Protein AF-0000000068092780 (afdb_homodimer)

Radius of gyration: 22.12 Å; Cα contacts (8 Å, |Δi|>4): 1063; chains: 2; bounding box: 65×63×46 Å

Secondary structure (DSSP, 8-state):
-------PPP--TTS-EEEEEEEEE-GGGHHHHHHHIIIIIHHHHHTSTTEEEEEEEE-SSSS--EEEEEEESSGGGGGSHHHHHHHHS--HHHHHHHHHEEEEEEEEEEEEEEEE--EESEEEEEE--SHHHHHHHHHHHHHHHTSTTEEEEEEEEE-TTT-PPPTTS-GGG-----EEEEEESSHHHHTHHHHHHHHTT--GGGEEEEEEEEEEEHHHHHH--/-------PPP--TTS-EEEEEEEEE-GGGHHHHHHHIIIIIHHHHHTSTTEEEEEEEE-SSSS--EEEEEEESSGGGGGSHHHHHHHHS--HHHHHHHHHEEEEEEEEEEEEEEEE--EESEEEEEE--SHHHHHHHHHHHHHHHTSTTEEEEEEEEE-TTT-PPPTTS-GGG-----EEEEEESSHHHHTHHHHHHHHTT--GGGEEEEEEEEEEEHHHHHH--

Sequence (450 aa):
MEKHVAAPIRHDRDAMGELFIWTDIDPAHEEDFNQWYDREHMAERAGIAGFRWARRYRSQHGRRRYLALYRTEDLHVFGSAAYRQAFERQTPWSLANFARMRDTHRRVMVVSPLAGAGTGAALGLLRLGSVELAARAAALAASAQEIEGVLALRVLTPDPQLSTPLPSEDPAARVLDPVLIIDATTEPAAAAARSLAEQLELPTDGIQTFHLLWDLRADDLRAAPMEKHVAAPIRHDRDAMGELFIWTDIDPAHEEDFNQWYDREHMAERAGIAGFRWARRYRSQHGRRRYLALYRTEDLHVFGSAAYRQAFERQTPWSLANFARMRDTHRRVMVVSPLAGAGTGAALGLLRLGSVELAARAAALAASAQEIEGVLALRVLTPDPQLSTPLPSEDPAARVLDPVLIIDATTEPAAAAARSLAEQLELPTDGIQTFHLLWDLRADDLRAAP

pLDDT: mean 94.18, std 9.08, range [29.66, 98.88]

Nearest PDB structures (foldseek):
  2pgc-assembly1_C  TM=6.065E-01  e=1.286E-07  uncultured marine organism
  3mcs-assembly1_A  TM=5.457E-01  e=3.193E-07  Fusobacterium nucleatum subsp. nucleatum ATCC 25586
  3f44-assembly1_A  TM=5.789E-01  e=8.958E-06  Lactobacillus acidophilus NCFM
  3kkf-assembly1_A  TM=6.265E-01  e=1.078E-01  Bacteroides thetaiotaomicron
  8ecx-assembly1_B  TM=5.690E-01  e=1.861E-01  Pseudomonas aeruginosa

Structure (mmCIF, N/CA/C/O backbone):
data_AF-0000000068092780-model_v1
#
loop_
_entity.id
_entity.type
_entity.pdbx_description
1 polymer 'Uncharacterized protein'
#
loop_
_atom_site.group_PDB
_atom_site.id
_atom_site.type_symbol
_atom_site.label_atom_id
_atom_site.label_alt_id
_atom_site.label_comp_id
_atom_site.label_asym_id
_atom_site.label_entity_id
_atom_site.label_seq_id
_atom_site.pdbx_PDB_ins_code
_atom_site.Cartn_x
_atom_site.Cartn_y
_atom_site.Cartn_z
_atom_site.occupancy
_atom_site.B_iso_or_equiv
_atom_site.auth_seq_id
_atom_site.auth_comp_id
_atom_site.auth_asym_id
_atom_site.auth_atom_id
_atom_site.pdbx_PDB_model_num
ATOM 1 N N . MET A 1 1 ? 34.125 -17.422 -0.218 1 30.05 1 MET A N 1
ATOM 2 C CA . MET A 1 1 ? 32.969 -16.781 -0.849 1 30.05 1 MET A CA 1
ATOM 3 C C . MET A 1 1 ? 31.688 -17.484 -0.441 1 30.05 1 MET A C 1
ATOM 5 O O . MET A 1 1 ? 31.406 -18.594 -0.875 1 30.05 1 MET A O 1
ATOM 9 N N . GLU A 1 2 ? 31.312 -17.391 0.708 1 38.38 2 GLU A N 1
ATOM 10 C CA . GLU A 1 2 ? 30.172 -18.188 1.185 1 38.38 2 GLU A CA 1
ATOM 11 C C . GLU A 1 2 ? 28.953 -18.016 0.283 1 38.38 2 GLU A C 1
ATOM 13 O O . GLU A 1 2 ? 28.594 -16.891 -0.057 1 38.38 2 GLU A O 1
ATOM 18 N N . LYS A 1 3 ? 28.781 -18.922 -0.519 1 41.56 3 LYS A N 1
ATOM 19 C CA . LYS A 1 3 ? 27.734 -18.953 -1.524 1 41.56 3 LYS A CA 1
ATOM 20 C C . LYS A 1 3 ? 26.375 -18.609 -0.909 1 41.56 3 LYS A C 1
ATOM 22 O O . LYS A 1 3 ? 25.938 -19.266 0.039 1 41.56 3 LYS A O 1
ATOM 27 N N . HIS A 1 4 ? 26.062 -17.359 -0.756 1 49.34 4 HIS A N 1
ATOM 28 C CA . HIS A 1 4 ? 24.703 -17.016 -0.328 1 49.34 4 HIS A CA 1
ATOM 29 C C . HIS A 1 4 ? 23.672 -17.938 -0.986 1 49.34 4 HIS A C 1
ATOM 31 O O . HIS A 1 4 ? 23.5 -17.906 -2.207 1 49.34 4 HIS A O 1
ATOM 37 N N . VAL A 1 5 ? 23.656 -19.172 -0.426 1 55.97 5 VAL A N 1
ATOM 38 C CA . VAL A 1 5 ? 22.656 -20.109 -0.933 1 55.97 5 VAL A CA 1
ATOM 39 C C . VAL A 1 5 ? 21.266 -19.531 -0.773 1 55.97 5 VAL A C 1
ATOM 41 O O . VAL A 1 5 ? 20.891 -19.062 0.31 1 55.97 5 VAL A O 1
ATOM 44 N N . ALA A 1 6 ? 20.594 -19.297 -1.947 1 67.19 6 ALA A N 1
ATOM 45 C CA . ALA A 1 6 ? 19.219 -18.797 -1.936 1 67.19 6 ALA A CA 1
ATOM 46 C C . ALA A 1 6 ? 18.312 -19.703 -1.096 1 67.19 6 ALA A C 1
ATOM 48 O O . ALA A 1 6 ? 18.516 -20.906 -1.037 1 67.19 6 ALA A O 1
ATOM 49 N N . ALA A 1 7 ? 17.531 -19.062 -0.165 1 72.19 7 ALA A N 1
ATOM 50 C CA . ALA A 1 7 ? 16.547 -19.828 0.623 1 72.19 7 ALA A CA 1
ATOM 51 C C . ALA A 1 7 ? 15.758 -20.781 -0.258 1 72.19 7 ALA A C 1
ATOM 53 O O . ALA A 1 7 ? 15.438 -20.453 -1.403 1 72.19 7 ALA A O 1
ATOM 54 N N . PRO A 1 8 ? 15.562 -22.031 0.133 1 86.69 8 PRO A N 1
ATOM 55 C CA . PRO A 1 8 ? 14.812 -23.016 -0.648 1 86.69 8 PRO A CA 1
ATOM 56 C C . PRO A 1 8 ? 13.375 -22.578 -0.917 1 86.69 8 PRO A C 1
ATOM 58 O O . PRO A 1 8 ? 12.797 -21.812 -0.13 1 86.69 8 PRO A O 1
ATOM 61 N N . ILE A 1 9 ? 12.891 -22.984 -2.014 1 95.38 9 ILE A N 1
ATOM 62 C CA . ILE A 1 9 ? 11.484 -22.797 -2.344 1 95.38 9 ILE A CA 1
ATOM 63 C C . ILE A 1 9 ? 10.609 -23.656 -1.437 1 95.38 9 ILE A C 1
ATOM 65 O O . ILE A 1 9 ? 10.75 -24.875 -1.42 1 95.38 9 ILE A O 1
ATOM 69 N N . ARG A 1 10 ? 9.719 -23.062 -0.737 1 94.94 10 ARG A N 1
ATOM 70 C CA . ARG A 1 10 ? 8.891 -23.75 0.247 1 94.94 10 ARG A CA 1
ATOM 71 C C . ARG A 1 10 ? 7.668 -24.375 -0.41 1 94.94 10 ARG A C 1
ATOM 73 O O . ARG A 1 10 ? 7.148 -23.859 -1.399 1 94.94 10 ARG A O 1
ATOM 80 N N . HIS A 1 11 ? 7.203 -25.516 0.208 1 93.69 11 HIS A N 1
ATOM 81 C CA . HIS A 1 11 ? 6.012 -26.203 -0.27 1 93.69 11 HIS A CA 1
ATOM 82 C C . HIS A 1 11 ? 5.16 -26.703 0.893 1 93.69 11 HIS A C 1
ATOM 84 O O . HIS A 1 11 ? 4.207 -27.453 0.69 1 93.69 11 HIS A O 1
ATOM 90 N N . ASP A 1 12 ? 5.535 -26.328 2.051 1 95.81 12 ASP A N 1
ATOM 91 C CA . ASP A 1 12 ? 4.84 -26.828 3.234 1 95.81 12 ASP A CA 1
ATOM 92 C C . ASP A 1 12 ? 3.709 -25.891 3.645 1 95.81 12 ASP A C 1
ATOM 94 O O . ASP A 1 12 ? 3.797 -24.688 3.441 1 95.81 12 ASP A O 1
ATOM 98 N N . ARG A 1 13 ? 2.721 -26.469 4.309 1 97.06 13 ARG A N 1
ATOM 99 C CA . ARG A 1 13 ? 1.498 -25.734 4.594 1 97.06 13 ARG A CA 1
ATOM 100 C C . ARG A 1 13 ? 1.65 -24.891 5.855 1 97.06 13 ARG A C 1
ATOM 102 O O . ARG A 1 13 ? 0.775 -24.078 6.18 1 97.06 13 ARG A O 1
ATOM 109 N N . ASP A 1 14 ? 2.793 -24.984 6.559 1 97.5 14 ASP A N 1
ATOM 110 C CA . ASP A 1 14 ? 3.07 -24.141 7.715 1 97.5 14 ASP A CA 1
ATOM 111 C C . ASP A 1 14 ? 3.592 -22.766 7.285 1 97.5 14 ASP A C 1
ATOM 113 O O . ASP A 1 14 ? 3.623 -21.828 8.086 1 97.5 14 ASP A O 1
ATOM 117 N N . ALA A 1 15 ? 3.979 -22.672 6.031 1 97 15 ALA A N 1
ATOM 118 C CA . ALA A 1 15 ? 4.48 -21.406 5.504 1 97 15 ALA A CA 1
ATOM 119 C C . ALA A 1 15 ? 3.344 -20.422 5.281 1 97 15 ALA A C 1
ATOM 121 O O . ALA A 1 15 ? 2.176 -20.812 5.211 1 97 15 ALA A O 1
ATOM 122 N N . MET A 1 16 ? 3.711 -19.172 5.18 1 97.38 16 MET A N 1
ATOM 123 C CA . MET A 1 16 ? 2.73 -18.156 4.797 1 97.38 16 MET A CA 1
ATOM 124 C C . MET A 1 16 ? 2.035 -18.547 3.494 1 97.38 16 MET A C 1
ATOM 126 O O . MET A 1 16 ? 2.65 -19.141 2.611 1 97.38 16 MET A O 1
ATOM 130 N N . GLY A 1 17 ? 0.761 -18.203 3.43 1 98.56 17 GLY A N 1
ATOM 131 C CA . GLY A 1 17 ? -0.012 -18.5 2.232 1 98.56 17 GLY A CA 1
ATOM 132 C C . GLY A 1 17 ? -0.494 -17.25 1.52 1 98.56 17 GLY A C 1
ATOM 133 O O . GLY A 1 17 ? -0.579 -16.172 2.123 1 98.56 17 GLY A O 1
ATOM 134 N N . GLU A 1 18 ? -0.729 -17.391 0.27 1 98.81 18 GLU A N 1
ATOM 135 C CA . GLU A 1 18 ? -1.434 -16.359 -0.49 1 98.81 18 GLU A CA 1
ATOM 136 C C . GLU A 1 18 ? -2.514 -16.969 -1.376 1 98.81 18 GLU A C 1
ATOM 138 O O . GLU A 1 18 ? -2.266 -17.953 -2.08 1 98.81 18 GLU A O 1
ATOM 143 N N . LEU A 1 19 ? -3.721 -16.516 -1.206 1 98.62 19 LEU A N 1
ATOM 144 C CA . LEU A 1 19 ? -4.75 -16.734 -2.215 1 98.62 19 LEU A CA 1
ATOM 145 C C . LEU A 1 19 ? -4.547 -15.82 -3.416 1 98.62 19 LEU A C 1
ATOM 147 O O . LEU A 1 19 ? -4.43 -14.602 -3.258 1 98.62 19 LEU A O 1
ATOM 151 N N . PHE A 1 20 ? -4.422 -16.406 -4.543 1 98.69 20 PHE A N 1
ATOM 152 C CA . PHE A 1 20 ? -4.102 -15.781 -5.82 1 98.69 20 PHE A CA 1
ATOM 153 C C . PHE A 1 20 ? -5.281 -15.875 -6.781 1 98.69 20 PHE A C 1
ATOM 155 O O . PHE A 1 20 ? -5.633 -16.969 -7.238 1 98.69 20 PHE A O 1
ATOM 162 N N . ILE A 1 21 ? -5.922 -14.719 -7.051 1 98.19 21 ILE A N 1
ATOM 163 C CA . ILE A 1 21 ? -7.047 -14.664 -7.977 1 98.19 21 ILE A CA 1
ATOM 164 C C . ILE A 1 21 ? -6.691 -13.781 -9.172 1 98.19 21 ILE A C 1
ATOM 166 O O . ILE A 1 21 ? -6.648 -12.555 -9.055 1 98.19 21 ILE A O 1
ATOM 170 N N . TRP A 1 22 ? -6.395 -14.367 -10.281 1 97.94 22 TRP A N 1
ATOM 171 C CA . TRP A 1 22 ? -6.07 -13.703 -11.539 1 97.94 22 TRP A CA 1
ATOM 172 C C . TRP A 1 22 ? -7.195 -13.875 -12.547 1 97.94 22 TRP A C 1
ATOM 174 O O . TRP A 1 22 ? -7.453 -14.984 -13.016 1 97.94 22 TRP A O 1
ATOM 184 N N . THR A 1 23 ? -7.887 -12.711 -12.852 1 97.75 23 THR A N 1
ATOM 185 C CA . THR A 1 23 ? -9.156 -12.867 -13.562 1 97.75 23 THR A CA 1
ATOM 186 C C . THR A 1 23 ? -9.406 -11.68 -14.484 1 97.75 23 THR A C 1
ATOM 188 O O . THR A 1 23 ? -8.648 -10.711 -14.477 1 97.75 23 THR A O 1
ATOM 191 N N . ASP A 1 24 ? -10.383 -11.883 -15.352 1 97.06 24 ASP A N 1
ATOM 192 C CA . ASP A 1 24 ? -10.938 -10.812 -16.172 1 97.06 24 ASP A CA 1
ATOM 193 C C . ASP A 1 24 ? -12.438 -10.672 -15.953 1 97.06 24 ASP A C 1
ATOM 195 O O . ASP A 1 24 ? -13.047 -11.484 -15.25 1 97.06 24 ASP A O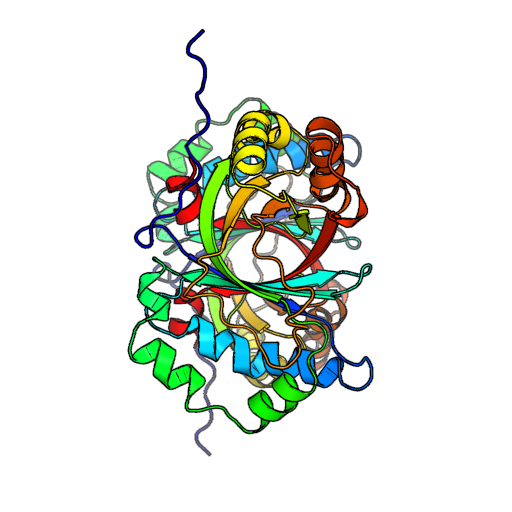 1
ATOM 199 N N . ILE A 1 25 ? -12.977 -9.617 -16.422 1 96.5 25 ILE A N 1
ATOM 200 C CA . ILE A 1 25 ? -14.391 -9.305 -16.281 1 96.5 25 ILE A CA 1
ATOM 201 C C . ILE A 1 25 ? -14.906 -8.656 -17.562 1 96.5 25 ILE A C 1
ATOM 203 O O . ILE A 1 25 ? -14.164 -7.977 -18.266 1 96.5 25 ILE A O 1
ATOM 207 N N . ASP A 1 26 ? -16.141 -9.008 -17.906 1 91.94 26 ASP A N 1
ATOM 208 C CA . ASP A 1 26 ? -16.797 -8.289 -19 1 91.94 26 ASP A CA 1
ATOM 209 C C . ASP A 1 26 ? -16.766 -6.785 -18.75 1 91.94 26 ASP A C 1
ATOM 211 O O . ASP A 1 26 ? -17.219 -6.316 -17.703 1 91.94 26 ASP A O 1
ATOM 215 N N . PRO A 1 27 ? -16.297 -6.051 -19.719 1 92 27 PRO A N 1
ATOM 216 C CA . PRO A 1 27 ? -16.188 -4.602 -19.547 1 92 27 PRO A CA 1
ATOM 217 C C . PRO A 1 27 ? -17.531 -3.959 -19.172 1 92 27 PRO A C 1
ATOM 219 O O . PRO A 1 27 ? -17.547 -2.945 -18.453 1 92 27 PRO A O 1
ATOM 222 N N . ALA A 1 28 ? -18.578 -4.582 -19.516 1 96.31 28 ALA A N 1
ATOM 223 C CA . ALA A 1 28 ? -19.906 -4.039 -19.234 1 96.31 28 ALA A CA 1
ATOM 224 C C . ALA A 1 28 ? -20.188 -4.047 -17.734 1 96.31 28 ALA A C 1
ATOM 226 O O . ALA A 1 28 ? -21.031 -3.287 -17.234 1 96.31 28 ALA A O 1
ATOM 227 N N . HIS A 1 29 ? -19.438 -4.875 -16.984 1 97.69 29 HIS A N 1
ATOM 228 C CA . HIS A 1 29 ? -19.719 -5.027 -15.555 1 97.69 29 HIS A CA 1
ATOM 229 C C . HIS A 1 29 ? -18.531 -4.613 -14.711 1 97.69 29 HIS A C 1
ATOM 231 O O . HIS A 1 29 ? -18.484 -4.895 -13.508 1 97.69 29 HIS A O 1
ATOM 237 N N . GLU A 1 30 ? -17.594 -3.973 -15.336 1 97 30 GLU A N 1
ATOM 238 C CA . GLU A 1 30 ? -16.328 -3.678 -14.672 1 97 30 GLU A CA 1
ATOM 239 C C . GLU A 1 30 ? -16.531 -2.75 -13.477 1 97 30 GLU A C 1
ATOM 241 O O . GLU A 1 30 ? -15.938 -2.957 -12.414 1 97 30 GLU A O 1
ATOM 246 N N . GLU A 1 31 ? -17.328 -1.728 -13.672 1 96.62 31 GLU A N 1
ATOM 247 C CA . GLU A 1 31 ? -17.578 -0.789 -12.578 1 96.62 31 GLU A CA 1
ATOM 248 C C . GLU A 1 31 ? -18.203 -1.492 -11.375 1 96.62 31 GLU A C 1
ATOM 250 O O . GLU A 1 31 ? -17.75 -1.295 -10.242 1 96.62 31 GLU A O 1
ATOM 255 N N . ASP A 1 32 ? -19.188 -2.293 -11.602 1 98.19 32 ASP A N 1
ATOM 256 C CA . ASP A 1 32 ? -19.844 -3.027 -10.531 1 98.19 32 ASP A CA 1
ATOM 257 C C . ASP A 1 32 ? -18.891 -4.008 -9.859 1 98.19 32 ASP A C 1
ATOM 259 O O . ASP A 1 32 ? -18.891 -4.148 -8.633 1 98.19 32 ASP A O 1
ATOM 263 N N . PHE A 1 33 ? -18.094 -4.656 -10.664 1 98.38 33 PHE A N 1
ATOM 264 C CA . PHE A 1 33 ? -17.078 -5.598 -10.188 1 98.38 33 PHE A CA 1
ATOM 265 C C . PHE A 1 33 ? -16.109 -4.914 -9.234 1 98.38 33 PHE A C 1
ATOM 267 O O . PHE A 1 33 ? -15.844 -5.426 -8.141 1 98.38 33 PHE A O 1
ATOM 274 N N . ASN A 1 34 ? -15.68 -3.758 -9.602 1 97.94 34 ASN A N 1
ATOM 275 C CA . ASN A 1 34 ? -14.734 -3.023 -8.766 1 97.94 34 ASN A CA 1
ATOM 276 C C . ASN A 1 34 ? -15.406 -2.512 -7.488 1 97.94 34 ASN A C 1
ATOM 278 O O . ASN A 1 34 ? -14.805 -2.547 -6.414 1 97.94 34 ASN A O 1
ATOM 282 N N . GLN A 1 35 ? -16.625 -2.117 -7.562 1 97.38 35 GLN A N 1
ATOM 283 C CA . GLN A 1 35 ? -17.344 -1.689 -6.371 1 97.38 35 GLN A CA 1
ATOM 284 C C . GLN A 1 35 ? -17.562 -2.857 -5.41 1 97.38 35 GLN A C 1
ATOM 286 O O . GLN A 1 35 ? -17.453 -2.695 -4.191 1 97.38 35 GLN A O 1
ATOM 291 N N . TRP A 1 36 ? -17.891 -3.953 -5.938 1 98.12 36 TRP A N 1
ATOM 292 C CA . TRP A 1 36 ? -18.094 -5.16 -5.141 1 98.12 36 TRP A CA 1
ATOM 293 C C . TRP A 1 36 ? -16.844 -5.488 -4.336 1 98.12 36 TRP A C 1
ATOM 295 O O . TRP A 1 36 ? -16.922 -5.738 -3.129 1 98.12 36 TRP A O 1
ATOM 305 N N . TYR A 1 37 ? -15.68 -5.477 -5 1 98.19 37 TYR A N 1
ATOM 306 C CA . TYR A 1 37 ? -14.43 -5.727 -4.297 1 98.19 37 TYR A CA 1
ATOM 307 C C . TYR A 1 37 ? -14.203 -4.691 -3.203 1 98.19 37 TYR A C 1
ATOM 309 O O . TYR A 1 37 ? -13.875 -5.039 -2.068 1 98.19 37 TYR A O 1
ATOM 317 N N . ASP A 1 38 ? -14.453 -3.43 -3.555 1 96.81 38 ASP A N 1
ATOM 318 C CA . ASP A 1 38 ? -14.07 -2.316 -2.693 1 96.81 38 ASP A CA 1
ATOM 319 C C . ASP A 1 38 ? -14.992 -2.221 -1.477 1 96.81 38 ASP A C 1
ATOM 321 O O . ASP A 1 38 ? -14.547 -1.854 -0.386 1 96.81 38 ASP A O 1
ATOM 325 N N . ARG A 1 39 ? -16.234 -2.625 -1.636 1 96.38 39 ARG A N 1
ATOM 326 C CA . ARG A 1 39 ? -17.219 -2.322 -0.604 1 96.38 39 ARG A CA 1
ATOM 327 C C . ARG A 1 39 ? -17.578 -3.572 0.19 1 96.38 39 ARG A C 1
ATOM 329 O O . ARG A 1 39 ? -18.125 -3.479 1.289 1 96.38 39 ARG A O 1
ATOM 336 N N . GLU A 1 40 ? -17.281 -4.707 -0.382 1 96.38 40 GLU A N 1
ATOM 337 C CA . GLU A 1 40 ? -17.75 -5.906 0.297 1 96.38 40 GLU A CA 1
ATOM 338 C C . GLU A 1 40 ? -16.672 -6.988 0.337 1 96.38 40 GLU A C 1
ATOM 340 O O . GLU A 1 40 ? -16.219 -7.379 1.413 1 96.38 40 GLU A O 1
ATOM 345 N N . HIS A 1 41 ? -16.188 -7.434 -0.792 1 96.81 41 HIS A N 1
ATOM 346 C CA . HIS A 1 41 ? -15.523 -8.727 -0.917 1 96.81 41 HIS A CA 1
ATOM 347 C C . HIS A 1 41 ? -14.156 -8.711 -0.235 1 96.81 41 HIS A C 1
ATOM 349 O O . HIS A 1 41 ? -13.789 -9.672 0.446 1 96.81 41 HIS A O 1
ATOM 355 N N . MET A 1 42 ? -13.445 -7.637 -0.412 1 96.75 42 MET A N 1
ATOM 356 C CA . MET A 1 42 ? -12.109 -7.582 0.176 1 96.75 42 MET A CA 1
ATOM 357 C C . MET A 1 42 ? -12.18 -7.621 1.698 1 96.75 42 MET A C 1
ATOM 359 O O . MET A 1 42 ? -11.43 -8.359 2.344 1 96.75 42 MET A O 1
ATOM 363 N N . ALA A 1 43 ? -13.086 -6.836 2.23 1 96 43 ALA A N 1
ATOM 364 C CA . ALA A 1 43 ? -13.219 -6.793 3.684 1 96 43 ALA A CA 1
ATOM 365 C C . ALA A 1 43 ? -13.695 -8.133 4.234 1 96 43 ALA A C 1
ATOM 367 O O . ALA A 1 43 ? -13.258 -8.57 5.301 1 96 43 ALA A O 1
ATOM 368 N N . GLU A 1 44 ? -14.578 -8.789 3.52 1 95.19 44 GLU A N 1
ATOM 369 C CA . GLU A 1 44 ? -15.07 -10.102 3.932 1 95.19 44 GLU A CA 1
ATOM 370 C C . GLU A 1 44 ? -13.922 -11.102 4.086 1 95.19 44 GLU A C 1
ATOM 372 O O . GLU A 1 44 ? -13.875 -11.844 5.062 1 95.19 44 GLU A O 1
ATOM 377 N N . ARG A 1 45 ? -13.031 -11.07 3.17 1 95.38 45 ARG A N 1
ATOM 378 C CA . ARG A 1 45 ? -11.938 -12.031 3.186 1 95.38 45 ARG A CA 1
ATOM 379 C C . ARG A 1 45 ? -10.859 -11.625 4.188 1 95.38 45 ARG A C 1
ATOM 381 O O . ARG A 1 45 ? -10.43 -12.438 5.008 1 95.38 45 ARG A O 1
ATOM 388 N N . ALA A 1 46 ? -10.492 -10.328 4.16 1 96.69 46 ALA A N 1
ATOM 389 C CA . ALA A 1 46 ? -9.445 -9.836 5.059 1 96.69 46 ALA A CA 1
ATOM 390 C C . ALA A 1 46 ? -9.859 -10 6.52 1 96.69 46 ALA A C 1
ATOM 392 O O . ALA A 1 46 ? -9.016 -10.062 7.41 1 96.69 46 ALA A O 1
ATOM 393 N N . GLY A 1 47 ? -11.156 -10.078 6.75 1 96.12 47 GLY A N 1
ATOM 394 C CA . GLY A 1 47 ? -11.672 -10.156 8.109 1 96.12 47 GLY A CA 1
ATOM 395 C C . GLY A 1 47 ? -11.656 -11.562 8.68 1 96.12 47 GLY A C 1
ATOM 396 O O . GLY A 1 47 ? -11.914 -11.75 9.867 1 96.12 47 GLY A O 1
ATOM 397 N N . ILE A 1 48 ? -11.375 -12.523 7.828 1 96.5 48 ILE A N 1
ATOM 398 C CA . ILE A 1 48 ? -11.32 -13.906 8.289 1 96.5 48 ILE A CA 1
ATOM 399 C C . ILE A 1 48 ? -10.086 -14.117 9.164 1 96.5 48 ILE A C 1
ATOM 401 O O . ILE A 1 48 ? -8.992 -13.648 8.82 1 96.5 48 ILE A O 1
ATOM 405 N N . ALA A 1 49 ? -10.258 -14.859 10.312 1 96.75 49 ALA A N 1
ATOM 406 C CA . ALA A 1 49 ? -9.125 -15.164 11.18 1 96.75 49 ALA A CA 1
ATOM 407 C C . ALA A 1 49 ? -7.992 -15.82 10.406 1 96.75 49 ALA A C 1
ATOM 409 O O . ALA A 1 49 ? -8.219 -16.75 9.633 1 96.75 49 ALA A O 1
ATOM 410 N N . GLY A 1 50 ? -6.762 -15.305 10.555 1 97.75 50 GLY A N 1
ATOM 411 C CA . GLY A 1 50 ? -5.594 -15.859 9.883 1 97.75 50 GLY A CA 1
ATOM 412 C C . GLY A 1 50 ? -5.18 -15.062 8.664 1 97.75 50 GLY A C 1
ATOM 413 O O . GLY A 1 50 ? -4.055 -15.195 8.18 1 97.75 50 GLY A O 1
ATOM 414 N N . PHE A 1 51 ? -6.133 -14.32 8.086 1 98.19 51 PHE A N 1
ATOM 415 C CA . PHE A 1 51 ? -5.773 -13.422 6.992 1 98.19 51 PHE A CA 1
ATOM 416 C C . PHE A 1 51 ? -5.008 -12.211 7.52 1 98.19 51 PHE A C 1
ATOM 418 O O . PHE A 1 51 ? -5.32 -11.688 8.594 1 98.19 51 PHE A O 1
ATOM 425 N N . ARG A 1 52 ? -4.043 -11.758 6.715 1 97.62 52 ARG A N 1
ATOM 426 C CA . ARG A 1 52 ? -3.205 -10.641 7.137 1 97.62 52 ARG A CA 1
ATOM 427 C C . ARG A 1 52 ? -3.492 -9.398 6.301 1 97.62 52 ARG A C 1
ATOM 429 O O . ARG A 1 52 ? -3.5 -8.281 6.824 1 97.62 52 ARG A O 1
ATOM 436 N N . TRP A 1 53 ? -3.629 -9.602 5.027 1 98.06 53 TRP A N 1
ATOM 437 C CA . TRP A 1 53 ? -3.98 -8.477 4.176 1 98.06 53 TRP A CA 1
ATOM 438 C C . TRP A 1 53 ? -4.617 -8.953 2.875 1 98.06 53 TRP A C 1
ATOM 440 O O . TRP A 1 53 ? -4.551 -10.133 2.541 1 98.06 53 TRP A O 1
ATOM 450 N N . ALA A 1 54 ? -5.301 -8.07 2.189 1 98.62 54 ALA A N 1
ATOM 451 C CA . ALA A 1 54 ? -5.852 -8.203 0.844 1 98.62 54 ALA A CA 1
ATOM 452 C C . ALA A 1 54 ? -5.387 -7.059 -0.053 1 98.62 54 ALA A C 1
ATOM 454 O O . ALA A 1 54 ? -5.348 -5.902 0.374 1 98.62 54 ALA A O 1
ATOM 455 N N . ARG A 1 55 ? -4.98 -7.391 -1.28 1 98.81 55 ARG A N 1
ATOM 456 C CA . ARG A 1 55 ? -4.516 -6.391 -2.238 1 98.81 55 ARG A CA 1
ATOM 457 C C . ARG A 1 55 ? -5.164 -6.602 -3.604 1 98.81 55 ARG A C 1
ATOM 459 O O . ARG A 1 55 ? -5.312 -7.738 -4.059 1 98.81 55 ARG A O 1
ATOM 466 N N . ARG A 1 56 ? -5.543 -5.48 -4.215 1 98.81 56 ARG A N 1
ATOM 467 C CA . ARG A 1 56 ? -6.094 -5.496 -5.566 1 98.81 56 ARG A CA 1
ATOM 468 C C . ARG A 1 56 ? -5.152 -4.805 -6.547 1 98.81 56 ARG A C 1
ATOM 470 O O . ARG A 1 56 ? -4.59 -3.752 -6.238 1 98.81 56 ARG A O 1
ATOM 477 N N . TYR A 1 57 ? -5.004 -5.418 -7.688 1 98.69 57 TYR A N 1
ATOM 478 C CA . TYR A 1 57 ? -4.176 -4.875 -8.758 1 98.69 57 TYR A CA 1
ATOM 479 C C . TYR A 1 57 ? -4.93 -4.879 -10.086 1 98.69 57 TYR A C 1
ATOM 481 O O . TYR A 1 57 ? -5.848 -5.676 -10.281 1 98.69 57 TYR A O 1
ATOM 489 N N . ARG A 1 58 ? -4.508 -3.998 -10.961 1 98.12 58 ARG A N 1
ATOM 490 C CA . ARG A 1 58 ? -5.066 -3.938 -12.312 1 98.12 58 ARG A CA 1
ATOM 491 C C . ARG A 1 58 ? -3.967 -3.756 -13.352 1 98.12 58 ARG A C 1
ATOM 493 O O . ARG A 1 58 ? -3 -3.029 -13.117 1 98.12 58 ARG A O 1
ATOM 500 N N . SER A 1 59 ? -4.105 -4.488 -14.391 1 97.31 59 SER A N 1
ATOM 501 C CA . SER A 1 59 ? -3.213 -4.328 -15.539 1 97.31 59 SER A CA 1
ATOM 502 C C . SER A 1 59 ? -3.908 -3.602 -16.688 1 97.31 59 SER A C 1
ATOM 504 O O . SER A 1 59 ? -5.109 -3.781 -16.906 1 97.31 59 SER A O 1
ATOM 506 N N . GLN A 1 60 ? -3.154 -2.771 -17.375 1 90.25 60 GLN A N 1
ATOM 507 C CA . GLN A 1 60 ? -3.697 -2.102 -18.562 1 90.25 60 GLN A CA 1
ATOM 508 C C . GLN A 1 60 ? -3.625 -3.004 -19.781 1 90.25 60 GLN A C 1
ATOM 510 O O . GLN A 1 60 ? -4.324 -2.773 -20.766 1 90.25 60 GLN A O 1
ATOM 515 N N . HIS A 1 61 ? -2.764 -3.939 -19.594 1 85.94 61 HIS A N 1
ATOM 516 C CA . HIS A 1 61 ? -2.545 -4.824 -20.734 1 85.94 61 HIS A CA 1
ATOM 517 C C . HIS A 1 61 ? -2.578 -6.289 -20.312 1 85.94 61 HIS A C 1
ATOM 519 O O . HIS A 1 61 ? -2.541 -6.594 -19.109 1 85.94 61 HIS A O 1
ATOM 525 N N . GLY A 1 62 ? -2.9 -7.18 -21.281 1 83 62 GLY A N 1
ATOM 526 C CA . GLY A 1 62 ? -2.832 -8.609 -21.016 1 83 62 GLY A CA 1
ATOM 527 C C . GLY A 1 62 ? -4.199 -9.258 -20.922 1 83 62 GLY A C 1
ATOM 528 O O . GLY A 1 62 ? -5.223 -8.578 -21 1 83 62 GLY A O 1
ATOM 529 N N . ARG A 1 63 ? -4.246 -10.562 -20.797 1 82.62 63 ARG A N 1
ATOM 530 C CA . ARG A 1 63 ? -5.465 -11.367 -20.844 1 82.62 63 ARG A CA 1
ATOM 531 C C . ARG A 1 63 ? -6.258 -11.234 -19.547 1 82.62 63 ARG A C 1
ATOM 533 O O . ARG A 1 63 ? -7.48 -11.109 -19.578 1 82.62 63 ARG A O 1
ATOM 540 N N . ARG A 1 64 ? -5.824 -11.359 -18.453 1 95.5 64 ARG A N 1
ATOM 541 C CA . ARG A 1 64 ? -6.434 -11.219 -17.141 1 95.5 64 ARG A CA 1
ATOM 542 C C . ARG A 1 64 ? -5.988 -9.922 -16.469 1 95.5 64 ARG A C 1
ATOM 544 O O . ARG A 1 64 ? -4.926 -9.875 -15.844 1 95.5 64 ARG A O 1
ATOM 551 N N . ARG A 1 65 ? -6.938 -8.977 -16.516 1 97.06 65 ARG A N 1
ATOM 552 C CA . ARG A 1 65 ? -6.52 -7.621 -16.188 1 97.06 65 ARG A CA 1
ATOM 553 C C . ARG A 1 65 ? -6.484 -7.406 -14.68 1 97.06 65 ARG A C 1
ATOM 555 O O . ARG A 1 65 ? -5.902 -6.43 -14.203 1 97.06 65 ARG A O 1
ATOM 562 N N . TYR A 1 66 ? -7.137 -8.281 -13.922 1 98.44 66 TYR A N 1
ATOM 563 C CA . TYR A 1 66 ? -7.234 -8.031 -12.492 1 98.44 66 TYR A CA 1
ATOM 564 C C . TYR A 1 66 ? -6.555 -9.133 -11.695 1 98.44 66 TYR A C 1
ATOM 566 O O . TYR A 1 66 ? -6.645 -10.312 -12.047 1 98.44 66 TYR A O 1
ATOM 574 N N . LEU A 1 67 ? -5.875 -8.75 -10.672 1 98.69 67 LEU A N 1
ATOM 575 C CA . LEU A 1 67 ? -5.219 -9.648 -9.727 1 98.69 67 LEU A CA 1
ATOM 576 C C . LEU A 1 67 ? -5.559 -9.258 -8.289 1 98.69 67 LEU A C 1
ATOM 578 O O . LEU A 1 67 ? -5.438 -8.094 -7.91 1 98.69 67 LEU A O 1
ATOM 582 N N . ALA A 1 68 ? -6.07 -10.18 -7.531 1 98.81 68 ALA A N 1
ATOM 583 C CA . ALA A 1 68 ? -6.254 -10.047 -6.086 1 98.81 68 ALA A CA 1
ATOM 584 C C . ALA A 1 68 ? -5.367 -11.031 -5.328 1 98.81 68 ALA A C 1
ATOM 586 O O . ALA A 1 68 ? -5.316 -12.211 -5.66 1 98.81 68 ALA A O 1
ATOM 587 N N . LEU A 1 69 ? -4.66 -10.516 -4.398 1 98.88 69 LEU A N 1
ATOM 588 C CA . LEU A 1 69 ? -3.816 -11.328 -3.529 1 98.88 69 LEU A CA 1
ATOM 589 C C . LEU A 1 69 ? -4.25 -11.188 -2.072 1 98.88 69 LEU A C 1
ATOM 591 O O . LEU A 1 69 ? -4.5 -10.078 -1.598 1 98.88 69 LEU A O 1
ATOM 595 N N . TYR A 1 70 ? -4.367 -12.305 -1.396 1 98.75 70 TYR A N 1
ATOM 596 C CA . TYR A 1 70 ? -4.68 -12.359 0.028 1 98.75 70 TYR A CA 1
ATOM 597 C C . TYR A 1 70 ? -3.617 -13.133 0.795 1 98.75 70 TYR A C 1
ATOM 599 O O . TYR A 1 70 ? -3.385 -14.312 0.527 1 98.75 70 TYR A O 1
ATOM 607 N N . ARG A 1 71 ? -3.027 -12.492 1.762 1 98.62 71 ARG A N 1
ATOM 608 C 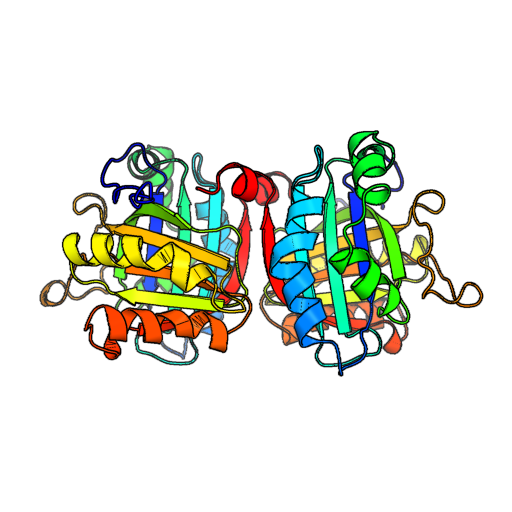CA . ARG A 1 71 ? -2 -13.141 2.568 1 98.62 71 ARG A CA 1
ATOM 609 C C . ARG A 1 71 ? -2.6 -13.758 3.83 1 98.62 71 ARG A C 1
ATOM 611 O O . ARG A 1 71 ? -3.416 -13.125 4.504 1 98.62 71 ARG A O 1
ATOM 618 N N . THR A 1 72 ? -2.211 -14.992 4.098 1 98.56 72 THR A N 1
ATOM 619 C CA . THR A 1 72 ? -2.592 -15.656 5.336 1 98.56 72 THR A CA 1
ATOM 620 C C . THR A 1 72 ? -1.357 -16.047 6.145 1 98.56 72 THR A C 1
ATOM 622 O O . THR A 1 72 ? -0.25 -16.109 5.605 1 98.56 72 THR A O 1
ATOM 625 N N . GLU A 1 73 ? -1.561 -16.297 7.398 1 98 73 GLU A N 1
ATOM 626 C CA . GLU A 1 73 ? -0.479 -16.719 8.281 1 98 73 GLU A CA 1
ATOM 627 C C . GLU A 1 73 ? 0.141 -18.031 7.82 1 98 73 GLU A C 1
ATOM 629 O O . GLU A 1 73 ? 1.354 -18.219 7.926 1 98 73 GLU A O 1
ATOM 634 N N . ASP A 1 74 ? -0.684 -18.891 7.387 1 98.38 74 ASP A N 1
ATOM 635 C CA . ASP A 1 74 ? -0.272 -20.172 6.812 1 98.38 74 ASP A CA 1
ATOM 636 C C . ASP A 1 74 ? -1.385 -20.766 5.957 1 98.38 74 ASP A C 1
ATOM 638 O O . ASP A 1 74 ? -2.443 -20.156 5.789 1 98.38 74 ASP A O 1
ATOM 642 N N . LEU A 1 75 ? -1.124 -21.953 5.328 1 98.44 75 LEU A N 1
ATOM 643 C CA . LEU A 1 75 ? -2.096 -22.5 4.395 1 98.44 75 LEU A CA 1
ATOM 644 C C . LEU A 1 75 ? -3.211 -23.234 5.141 1 98.44 75 LEU A C 1
ATOM 646 O O . LEU A 1 75 ? -4.246 -23.562 4.555 1 98.44 75 LEU A O 1
ATOM 650 N N . HIS A 1 76 ? -3.018 -23.469 6.438 1 98.25 76 HIS A N 1
ATOM 651 C CA . HIS A 1 76 ? -4.047 -24.156 7.211 1 98.25 76 HIS A CA 1
ATOM 652 C C . HIS A 1 76 ? -5.305 -23.312 7.336 1 98.25 76 HIS A C 1
ATOM 654 O O . HIS A 1 76 ? -6.395 -23.828 7.562 1 98.25 76 HIS A O 1
ATOM 660 N N . VAL A 1 77 ? -5.16 -22.047 7.156 1 98.12 77 VAL A N 1
ATOM 661 C CA . VAL A 1 77 ? -6.285 -21.125 7.203 1 98.12 77 VAL A CA 1
ATOM 662 C C . VAL A 1 77 ? -7.348 -21.547 6.188 1 98.12 77 VAL A C 1
ATOM 664 O O . VAL A 1 77 ? -8.547 -21.422 6.445 1 98.12 77 VAL A O 1
ATOM 667 N N . PHE A 1 78 ? -6.965 -22.078 5.055 1 97 78 PHE A N 1
ATOM 668 C CA . PHE A 1 78 ? -7.875 -22.438 3.967 1 97 78 PHE A CA 1
ATOM 669 C C . PHE A 1 78 ? -8.617 -23.734 4.27 1 97 78 PHE A C 1
ATOM 671 O O . PHE A 1 78 ? -9.523 -24.125 3.531 1 97 78 PHE A O 1
ATOM 678 N N . GLY A 1 79 ? -8.32 -24.375 5.332 1 94.94 79 GLY A N 1
ATOM 679 C CA . GLY A 1 79 ? -9.047 -25.531 5.816 1 94.94 79 GLY A CA 1
ATOM 680 C C . GLY A 1 79 ? -9.852 -25.25 7.074 1 94.94 79 GLY A C 1
ATOM 681 O O . GLY A 1 79 ? -10.484 -26.141 7.633 1 94.94 79 GLY A O 1
ATOM 682 N N . SER A 1 80 ? -9.836 -24.047 7.52 1 95.62 80 SER A N 1
ATOM 683 C CA . SER A 1 80 ? -10.508 -23.688 8.766 1 95.62 80 SER A CA 1
ATOM 684 C C . SER A 1 80 ? -12.016 -23.578 8.57 1 95.62 80 SER A C 1
ATOM 686 O O . SER A 1 80 ? -12.492 -23.422 7.441 1 95.62 80 SER A O 1
ATOM 688 N N . ALA A 1 81 ? -12.766 -23.656 9.648 1 94.12 81 ALA A N 1
ATOM 689 C CA . ALA A 1 81 ? -14.219 -23.516 9.633 1 94.12 81 ALA A CA 1
ATOM 690 C C . ALA A 1 81 ? -14.617 -22.109 9.203 1 94.12 81 ALA A C 1
ATOM 692 O O . ALA A 1 81 ? -15.578 -21.922 8.445 1 94.12 81 ALA A O 1
ATOM 693 N N . ALA A 1 82 ? -13.883 -21.156 9.703 1 92.5 82 ALA A N 1
ATOM 694 C CA . ALA A 1 82 ? -14.188 -19.766 9.375 1 92.5 82 ALA A CA 1
ATOM 695 C C . ALA A 1 82 ? -14.078 -19.516 7.871 1 92.5 82 ALA A C 1
ATOM 697 O O . ALA A 1 82 ? -14.922 -18.828 7.289 1 92.5 82 ALA A O 1
ATOM 698 N N . TYR A 1 83 ? -13.07 -20.031 7.273 1 93.19 83 TYR A N 1
ATOM 699 C CA . TYR A 1 83 ? -12.891 -19.875 5.832 1 93.19 83 TYR A CA 1
ATOM 700 C C . TYR A 1 83 ? -14.008 -20.578 5.066 1 93.19 83 TYR A C 1
ATOM 702 O O . TYR A 1 83 ? -14.562 -20.016 4.121 1 93.19 83 TYR A O 1
ATOM 710 N N . ARG A 1 84 ? -14.328 -21.781 5.438 1 89.94 84 ARG A N 1
ATOM 711 C CA . ARG A 1 84 ? -15.383 -22.547 4.789 1 89.94 84 ARG A CA 1
ATOM 712 C C . ARG A 1 84 ? -16.719 -21.828 4.867 1 89.94 84 ARG A C 1
ATOM 714 O O . ARG A 1 84 ? -17.469 -21.781 3.891 1 89.94 84 ARG A O 1
ATOM 721 N N . GLN A 1 85 ? -16.953 -21.25 5.973 1 87.25 85 GLN A N 1
ATOM 722 C CA . GLN A 1 85 ? -18.219 -20.531 6.18 1 87.25 85 GLN A CA 1
ATOM 723 C C . GLN A 1 85 ? -18.344 -19.344 5.23 1 87.25 85 GLN A C 1
ATOM 725 O O . GLN A 1 85 ? -19.422 -19.078 4.711 1 87.25 85 GLN A O 1
ATOM 730 N N . ALA A 1 86 ? -17.25 -18.719 5.023 1 82.81 86 ALA A N 1
ATOM 731 C CA . ALA A 1 86 ? -17.25 -17.547 4.141 1 82.81 86 ALA A CA 1
ATOM 732 C C . ALA A 1 86 ? -17.609 -17.953 2.713 1 82.81 86 ALA A C 1
ATOM 734 O O . ALA A 1 86 ? -18.266 -17.188 1.995 1 82.81 86 ALA A O 1
ATOM 735 N N . PHE A 1 87 ? -17.328 -19.141 2.314 1 77.5 87 PHE A N 1
ATOM 736 C CA . PHE A 1 87 ? -17.609 -19.609 0.963 1 77.5 87 PHE A CA 1
ATOM 737 C C . PHE A 1 87 ? -19.047 -20.109 0.857 1 77.5 87 PHE A C 1
ATOM 739 O O . PHE A 1 87 ? -19.672 -20.016 -0.204 1 77.5 87 PHE A O 1
ATOM 746 N N . GLU A 1 88 ? -19.516 -20.578 1.958 1 81.56 88 GLU A N 1
ATOM 747 C CA . GLU A 1 88 ? -20.859 -21.172 1.948 1 81.56 88 GLU A CA 1
ATOM 748 C C . GLU A 1 88 ? -21.922 -20.078 2.008 1 81.56 88 GLU A C 1
ATOM 750 O O . GLU A 1 88 ? -23.047 -20.281 1.532 1 81.56 88 GLU A O 1
ATOM 755 N N . ARG A 1 89 ? -21.625 -18.984 2.574 1 83.75 89 ARG A N 1
ATOM 756 C CA . ARG A 1 89 ? -22.578 -17.906 2.73 1 83.75 89 ARG A CA 1
ATOM 757 C C . ARG A 1 89 ? -22.266 -16.75 1.782 1 83.75 89 ARG A C 1
ATOM 759 O O . ARG A 1 89 ? -21.969 -15.648 2.225 1 83.75 89 ARG A O 1
ATOM 766 N N . GLN A 1 90 ? -22.531 -17.047 0.546 1 87.38 90 GLN A N 1
ATOM 767 C CA . GLN A 1 90 ? -22.234 -16.016 -0.439 1 87.38 90 GLN A CA 1
ATOM 768 C C . GLN A 1 90 ? -23.406 -15.047 -0.58 1 87.38 90 GLN A C 1
ATOM 770 O O . GLN A 1 90 ? -24.578 -15.461 -0.577 1 87.38 90 GLN A O 1
ATOM 775 N N . THR A 1 91 ? -23.109 -13.773 -0.615 1 94.19 91 THR A N 1
ATOM 776 C CA . THR A 1 91 ? -24.141 -12.766 -0.843 1 94.19 91 THR A CA 1
ATOM 777 C C . THR A 1 91 ? -24.609 -12.789 -2.295 1 94.19 91 THR A C 1
ATOM 779 O O . THR A 1 91 ? -23.906 -13.305 -3.17 1 94.19 91 THR A O 1
ATOM 782 N N . PRO A 1 92 ? -25.766 -12.195 -2.545 1 96.38 92 PRO A N 1
ATOM 783 C CA . PRO A 1 92 ? -26.219 -12.086 -3.936 1 96.38 92 PRO A CA 1
ATOM 784 C C . PRO A 1 92 ? -25.219 -11.328 -4.816 1 96.38 92 PRO A C 1
ATOM 786 O O . PRO A 1 92 ? -25.031 -11.688 -5.98 1 96.38 92 PRO A O 1
ATOM 789 N N . TRP A 1 93 ? -24.578 -10.266 -4.297 1 97.12 93 TRP A N 1
ATOM 790 C CA . TRP A 1 93 ? -23.594 -9.492 -5.035 1 97.12 93 TRP A CA 1
ATOM 791 C C . TRP A 1 93 ? -22.391 -10.352 -5.395 1 97.12 93 TRP A C 1
ATOM 793 O O . TRP A 1 93 ? -21.891 -10.297 -6.523 1 97.12 93 TRP A O 1
ATOM 803 N N . SER A 1 94 ? -21.969 -11.219 -4.484 1 95.5 94 SER A N 1
ATOM 804 C CA . SER A 1 94 ? -20.844 -12.125 -4.727 1 95.5 94 SER A CA 1
ATOM 805 C C . SER A 1 94 ? -21.188 -13.148 -5.805 1 95.5 94 SER A C 1
ATOM 807 O O . SER A 1 94 ? -20.406 -13.367 -6.73 1 95.5 94 SER A O 1
ATOM 809 N N . LEU A 1 95 ? -22.328 -13.719 -5.688 1 94.56 95 LEU A N 1
ATOM 810 C CA . LEU A 1 95 ? -22.734 -14.719 -6.664 1 94.56 95 LEU A CA 1
ATOM 811 C C . LEU A 1 95 ? -22.797 -14.125 -8.062 1 94.56 95 LEU A C 1
ATOM 813 O O . LEU A 1 95 ? -22.344 -14.742 -9.031 1 94.56 95 LEU A O 1
ATOM 817 N N . ALA A 1 96 ? -23.344 -12.93 -8.156 1 96.06 96 ALA A N 1
ATOM 818 C CA . ALA A 1 96 ? -23.453 -12.258 -9.445 1 96.06 96 ALA A CA 1
ATOM 819 C C . ALA A 1 96 ? -22.078 -12 -10.047 1 96.06 96 ALA A C 1
ATOM 821 O O . ALA A 1 96 ? -21.844 -12.273 -11.234 1 96.06 96 ALA A O 1
ATOM 822 N N . ASN A 1 97 ? -21.141 -11.516 -9.227 1 96.06 97 ASN A N 1
ATOM 823 C CA . ASN A 1 97 ? -19.828 -11.156 -9.758 1 96.06 97 ASN A CA 1
ATOM 824 C C . ASN A 1 97 ? -18.984 -12.391 -10.039 1 96.06 97 ASN A C 1
ATOM 826 O O . ASN A 1 97 ? -18.25 -12.43 -11.023 1 96.06 97 ASN A O 1
ATOM 830 N N . PHE A 1 98 ? -19.141 -13.43 -9.234 1 94.12 98 PHE A N 1
ATOM 831 C CA . PHE A 1 98 ? -18.438 -14.672 -9.523 1 94.12 98 PHE A CA 1
ATOM 832 C C . PHE A 1 98 ? -18.875 -15.234 -10.867 1 94.12 98 PHE A C 1
ATOM 834 O O . PHE A 1 98 ? -18.031 -15.703 -11.648 1 94.12 98 PHE A O 1
ATOM 841 N N . ALA A 1 99 ? -20.125 -15.117 -11.188 1 94.19 99 ALA A N 1
ATOM 842 C CA . ALA A 1 99 ? -20.656 -15.641 -12.438 1 94.19 99 ALA A CA 1
ATOM 843 C C . ALA A 1 99 ? -20.156 -14.836 -13.633 1 94.19 99 ALA A C 1
ATOM 845 O O . ALA A 1 99 ? -20.094 -15.336 -14.758 1 94.19 99 ALA A O 1
ATOM 846 N N . ARG A 1 100 ? -19.734 -13.625 -13.398 1 96.25 100 ARG A N 1
ATOM 847 C CA . ARG A 1 100 ? -19.344 -12.719 -14.469 1 96.25 100 ARG A CA 1
ATOM 848 C C . ARG A 1 100 ? -17.844 -12.781 -14.734 1 96.25 100 ARG A C 1
ATOM 850 O O . ARG A 1 100 ? -17.359 -12.305 -15.766 1 96.25 100 ARG A O 1
ATOM 857 N N . MET A 1 101 ? -17.094 -13.328 -13.789 1 96.31 101 MET A N 1
ATOM 858 C CA . MET A 1 101 ? -15.648 -13.453 -13.93 1 96.31 101 MET A CA 1
ATOM 859 C C . MET A 1 101 ? -15.289 -14.391 -15.078 1 96.31 101 MET A C 1
ATOM 861 O O . MET A 1 101 ? -16 -15.367 -15.328 1 96.31 101 MET A O 1
ATOM 865 N N . ARG A 1 102 ? -14.148 -14.031 -15.75 1 95.5 102 ARG A N 1
ATOM 866 C CA . ARG A 1 102 ? -13.758 -14.781 -16.938 1 95.5 102 ARG A CA 1
ATOM 867 C C . ARG A 1 102 ? -12.312 -15.258 -16.828 1 95.5 102 ARG A C 1
ATOM 869 O O . ARG A 1 102 ? -11.445 -14.523 -16.344 1 95.5 102 ARG A O 1
ATOM 876 N N . ASP A 1 103 ? -12.102 -16.516 -17.234 1 94.94 103 ASP A N 1
ATOM 877 C CA . ASP A 1 103 ? -10.758 -17.062 -17.344 1 94.94 103 ASP A CA 1
ATOM 878 C C . ASP A 1 103 ? -9.984 -16.922 -16.047 1 94.94 103 ASP A C 1
ATOM 880 O O . ASP A 1 103 ? -8.859 -16.422 -16.031 1 94.94 103 ASP A O 1
ATOM 884 N N . THR A 1 104 ? -10.641 -17.297 -14.945 1 96.75 104 THR A N 1
ATOM 885 C CA . THR A 1 104 ? -10.07 -17.031 -13.625 1 96.75 104 THR A CA 1
ATOM 886 C C . THR A 1 104 ? -9.086 -18.141 -13.227 1 96.75 104 THR A C 1
ATOM 888 O O . THR A 1 104 ? -9.398 -19.328 -13.336 1 96.75 104 THR A O 1
ATOM 891 N N . HIS A 1 105 ? -7.895 -17.719 -12.867 1 96.81 105 HIS A N 1
ATOM 892 C CA . HIS A 1 105 ? -6.945 -18.578 -12.172 1 96.81 105 HIS A CA 1
ATOM 893 C C . HIS A 1 105 ? -6.988 -18.359 -10.664 1 96.81 105 HIS A C 1
ATOM 895 O O . HIS A 1 105 ? -6.531 -17.312 -10.18 1 96.81 105 HIS A O 1
ATOM 901 N N . ARG A 1 106 ? -7.582 -19.297 -9.992 1 97.12 106 ARG A N 1
ATOM 902 C CA . ARG A 1 106 ? -7.574 -19.281 -8.531 1 97.12 106 ARG A CA 1
ATOM 903 C C . ARG A 1 106 ? -6.57 -20.297 -7.98 1 97.12 106 ARG A C 1
ATOM 905 O O . ARG A 1 106 ? -6.641 -21.484 -8.297 1 97.12 106 ARG A O 1
ATOM 912 N N . ARG A 1 107 ? -5.617 -19.797 -7.223 1 98.19 107 ARG A N 1
ATOM 913 C CA . ARG A 1 107 ? -4.602 -20.656 -6.617 1 98.19 107 ARG A CA 1
ATOM 914 C C . ARG A 1 107 ? -4.414 -20.328 -5.141 1 98.19 107 ARG A C 1
ATOM 916 O O . ARG A 1 107 ? -4.438 -19.156 -4.754 1 98.19 107 ARG A O 1
ATOM 923 N N . VAL A 1 108 ? -4.348 -21.328 -4.32 1 98.44 108 VAL A N 1
ATOM 924 C CA . VAL A 1 108 ? -3.807 -21.219 -2.969 1 98.44 108 VAL A CA 1
ATOM 925 C C . VAL A 1 108 ? -2.326 -21.594 -2.969 1 98.44 108 VAL A C 1
ATOM 927 O O . VAL A 1 108 ? -1.961 -22.703 -3.346 1 98.44 108 VAL A O 1
ATOM 930 N N . MET A 1 109 ? -1.509 -20.625 -2.529 1 98.81 109 MET A N 1
ATOM 931 C CA . MET A 1 109 ? -0.096 -20.828 -2.846 1 98.81 109 MET A CA 1
ATOM 932 C C . MET A 1 109 ? 0.772 -20.609 -1.61 1 98.81 109 MET A C 1
ATOM 934 O O . MET A 1 109 ? 0.446 -19.781 -0.752 1 98.81 109 MET A O 1
ATOM 938 N N . VAL A 1 110 ? 1.872 -21.359 -1.578 1 98.69 110 VAL A N 1
ATOM 939 C CA . VAL A 1 110 ? 2.898 -21.203 -0.55 1 98.69 110 VAL A CA 1
ATOM 940 C C . VAL A 1 110 ? 3.846 -20.078 -0.922 1 98.69 110 VAL A C 1
ATOM 942 O O . VAL A 1 110 ? 4.316 -20 -2.061 1 98.69 110 VAL A O 1
ATOM 945 N N . VAL A 1 111 ? 4.141 -19.219 0.065 1 98.25 111 VAL A N 1
ATOM 946 C CA . VAL A 1 111 ? 5.012 -18.062 -0.178 1 98.25 111 VAL A CA 1
ATOM 947 C C . VAL A 1 111 ? 6.453 -18.422 0.174 1 98.25 111 VAL A C 1
ATOM 949 O O . VAL A 1 111 ? 6.723 -18.938 1.268 1 98.25 111 VAL A O 1
ATOM 952 N N . SER A 1 112 ? 7.324 -18.188 -0.712 1 98.06 112 SER A N 1
ATOM 953 C CA . SER A 1 112 ? 8.766 -18.219 -0.465 1 98.06 112 SER A CA 1
ATOM 954 C C . SER A 1 112 ? 9.383 -16.828 -0.654 1 98.06 112 SER A C 1
ATOM 956 O O . SER A 1 112 ? 9.711 -16.438 -1.777 1 98.06 112 SER A O 1
ATOM 958 N N . PRO A 1 113 ? 9.531 -16.078 0.415 1 96.75 113 PRO A N 1
ATOM 959 C CA . PRO A 1 113 ? 10.227 -14.797 0.261 1 96.75 113 PRO A CA 1
ATOM 960 C C . PRO A 1 113 ? 11.664 -14.961 -0.232 1 96.75 113 PRO A C 1
ATOM 962 O O . PRO A 1 113 ? 12.383 -15.852 0.239 1 96.75 113 PRO A O 1
ATOM 965 N N . LEU A 1 114 ? 12.062 -14.102 -1.162 1 96.88 114 LEU A N 1
ATOM 966 C CA . LEU A 1 114 ? 13.383 -14.273 -1.757 1 96.88 114 LEU A CA 1
ATOM 967 C C . LEU A 1 114 ? 14.312 -13.125 -1.375 1 96.88 114 LEU A C 1
ATOM 969 O O . LEU A 1 114 ? 15.492 -13.336 -1.112 1 96.88 114 LEU A O 1
ATOM 973 N N . ALA A 1 115 ? 13.773 -11.93 -1.454 1 96 115 ALA A N 1
ATOM 974 C CA . ALA A 1 115 ? 14.609 -10.758 -1.194 1 96 115 ALA A CA 1
ATOM 975 C C . ALA A 1 115 ? 13.75 -9.523 -0.941 1 96 115 ALA A C 1
ATOM 977 O O . ALA A 1 115 ? 12.703 -9.344 -1.572 1 96 115 ALA A O 1
ATOM 978 N N . GLY A 1 116 ? 14.219 -8.742 0.032 1 95.94 116 GLY A N 1
ATOM 979 C CA . GLY A 1 116 ? 13.688 -7.398 0.216 1 95.94 116 GLY A CA 1
ATOM 980 C C . GLY A 1 116 ? 12.375 -7.383 0.971 1 95.94 116 GLY A C 1
ATOM 981 O O . GLY A 1 116 ? 11.922 -8.414 1.476 1 95.94 116 GLY A O 1
ATOM 982 N N . ALA A 1 117 ? 11.789 -6.176 1.083 1 97.12 117 ALA A N 1
ATOM 983 C CA . ALA A 1 117 ? 10.523 -5.898 1.752 1 97.12 117 ALA A CA 1
ATOM 984 C C . ALA A 1 117 ? 9.836 -4.676 1.145 1 97.12 117 ALA A C 1
ATOM 986 O O . ALA A 1 117 ? 10.508 -3.785 0.609 1 97.12 117 ALA A O 1
ATOM 987 N N . GLY A 1 118 ? 8.516 -4.742 1.281 1 97.69 118 GLY A N 1
ATOM 988 C CA . GLY A 1 118 ? 7.742 -3.598 0.822 1 97.69 118 GLY A CA 1
ATOM 989 C C . GLY A 1 118 ? 6.707 -3.959 -0.223 1 97.69 118 GLY A C 1
ATOM 990 O O . GLY A 1 118 ? 6.84 -4.969 -0.916 1 97.69 118 GLY A O 1
ATOM 991 N N . THR A 1 119 ? 5.684 -3.154 -0.285 1 98.31 119 THR A N 1
ATOM 992 C CA . THR A 1 119 ? 4.637 -3.232 -1.295 1 98.31 119 THR A CA 1
ATOM 993 C C . THR A 1 119 ? 4.707 -2.037 -2.242 1 98.31 119 THR A C 1
ATOM 995 O O . THR A 1 119 ? 4.652 -0.887 -1.802 1 98.31 119 THR A O 1
ATOM 998 N N . GLY A 1 120 ? 4.84 -2.309 -3.523 1 98.56 120 GLY A N 1
ATOM 999 C CA . GLY A 1 120 ? 5.016 -1.24 -4.492 1 98.56 120 GLY A CA 1
ATOM 1000 C C . GLY A 1 120 ? 3.732 -0.863 -5.207 1 98.56 120 GLY A C 1
ATOM 1001 O O . GLY A 1 120 ? 2.754 -1.613 -5.176 1 98.56 120 GLY A O 1
ATOM 1002 N N . ALA A 1 121 ? 3.816 0.278 -5.836 1 98.38 121 ALA A N 1
ATOM 1003 C CA . ALA A 1 121 ? 2.711 0.745 -6.668 1 98.38 121 ALA A CA 1
ATOM 1004 C C . ALA A 1 121 ? 2.551 -0.131 -7.906 1 98.38 121 ALA A C 1
ATOM 1006 O O . ALA A 1 121 ? 1.499 -0.118 -8.555 1 98.38 121 ALA A O 1
ATOM 1007 N N . ALA A 1 122 ? 3.615 -0.849 -8.211 1 98.56 122 ALA A N 1
ATOM 1008 C CA . ALA A 1 122 ? 3.604 -1.742 -9.367 1 98.56 122 ALA A CA 1
ATOM 1009 C C . ALA A 1 122 ? 4.02 -3.156 -8.977 1 98.56 122 ALA A C 1
ATOM 1011 O O . ALA A 1 122 ? 4.742 -3.346 -7.992 1 98.56 122 ALA A O 1
ATOM 1012 N N . LEU A 1 123 ? 3.531 -4.102 -9.766 1 98.56 123 LEU A N 1
ATOM 1013 C CA . LEU A 1 123 ? 3.812 -5.516 -9.531 1 98.56 123 LEU A CA 1
ATOM 1014 C C . LEU A 1 123 ? 4.164 -6.219 -10.836 1 98.56 123 LEU A C 1
ATOM 1016 O O . LEU A 1 123 ? 3.475 -6.051 -11.844 1 98.56 123 LEU A O 1
ATOM 1020 N N . GLY A 1 124 ? 5.312 -6.902 -10.828 1 98.19 124 GLY A N 1
ATOM 1021 C CA . GLY A 1 124 ? 5.637 -7.797 -11.922 1 98.19 124 GLY A CA 1
ATOM 1022 C C . GLY A 1 124 ? 5.328 -9.25 -11.617 1 98.19 124 GLY A C 1
ATOM 1023 O O . GLY A 1 124 ? 5.586 -9.727 -10.516 1 98.19 124 GLY A O 1
ATOM 1024 N N . LEU A 1 125 ? 4.727 -9.891 -12.562 1 98.06 125 LEU A N 1
ATOM 1025 C CA . LEU A 1 125 ? 4.426 -11.32 -12.492 1 98.06 125 LEU A CA 1
ATOM 1026 C C . LEU A 1 125 ? 5.152 -12.086 -13.594 1 98.06 125 LEU A C 1
ATOM 1028 O O . LEU A 1 125 ? 5.16 -11.664 -14.75 1 98.06 125 LEU A O 1
ATOM 1032 N N . LEU A 1 126 ? 5.836 -13.117 -13.234 1 98.25 126 LEU A N 1
ATOM 1033 C CA . LEU A 1 126 ? 6.5 -14.016 -14.172 1 98.25 126 LEU A CA 1
ATOM 1034 C C . LEU A 1 126 ? 6.125 -15.469 -13.891 1 98.25 126 LEU A C 1
ATOM 1036 O O . LEU A 1 126 ? 6.441 -16 -12.82 1 98.25 126 LEU A O 1
ATOM 1040 N N . ARG A 1 127 ? 5.488 -16.078 -14.812 1 97.69 127 ARG A N 1
ATOM 1041 C CA . ARG A 1 127 ? 5.215 -17.5 -14.688 1 97.69 127 ARG A CA 1
ATOM 1042 C C . ARG A 1 127 ? 6.492 -18.328 -14.852 1 97.69 127 ARG A C 1
ATOM 1044 O O . ARG A 1 127 ? 7.223 -18.156 -15.828 1 97.69 127 ARG A O 1
ATOM 1051 N N . LEU A 1 128 ? 6.805 -19.172 -13.961 1 97.62 128 LEU A N 1
ATOM 1052 C CA . LEU A 1 128 ? 8.094 -19.859 -13.945 1 97.62 128 LEU A CA 1
ATOM 1053 C C . LEU A 1 128 ? 7.992 -21.25 -14.562 1 97.62 128 LEU A C 1
ATOM 1055 O O . LEU A 1 128 ? 8.992 -21.797 -15.031 1 97.62 128 LEU A O 1
ATOM 1059 N N . GLY A 1 129 ? 6.906 -21.938 -14.484 1 94.81 129 GLY A N 1
ATOM 1060 C CA . GLY A 1 129 ? 6.676 -23.188 -15.195 1 94.81 129 GLY A CA 1
ATOM 1061 C C . GLY A 1 129 ? 7.004 -24.406 -14.367 1 94.81 129 GLY A C 1
ATOM 1062 O O . GLY A 1 129 ? 6.391 -25.469 -14.547 1 94.81 129 GLY A O 1
ATOM 1063 N N . SER A 1 130 ? 8.078 -24.297 -13.469 1 94.94 130 SER A N 1
ATOM 1064 C CA . SER A 1 130 ? 8.469 -25.438 -12.656 1 94.94 130 SER A CA 1
ATOM 1065 C C . SER A 1 130 ? 9.141 -25 -11.359 1 94.94 130 SER A C 1
ATOM 1067 O O . SER A 1 130 ? 9.562 -23.859 -11.227 1 94.94 130 SER A O 1
ATOM 1069 N N . VAL A 1 131 ? 9.219 -25.984 -10.492 1 93.69 131 VAL A N 1
ATOM 1070 C CA . VAL A 1 131 ? 9.891 -25.734 -9.219 1 93.69 131 VAL A CA 1
ATOM 1071 C C . VAL A 1 131 ? 11.391 -25.531 -9.453 1 93.69 131 VAL A C 1
ATOM 1073 O O . VAL A 1 131 ? 12.031 -24.75 -8.766 1 93.69 131 VAL A O 1
ATOM 1076 N N . GLU A 1 132 ? 11.922 -26.234 -10.406 1 95.06 132 GLU A N 1
ATOM 1077 C CA . GLU A 1 132 ? 13.328 -26.062 -10.75 1 95.06 132 GLU A CA 1
ATOM 1078 C C . GLU A 1 132 ? 13.617 -24.641 -11.211 1 95.06 132 GLU A C 1
ATOM 1080 O O . GLU A 1 132 ? 14.609 -24.031 -10.789 1 95.06 132 GLU A O 1
ATOM 1085 N N . LEU A 1 133 ? 12.758 -24.156 -12.039 1 96.81 133 LEU A N 1
ATOM 1086 C CA . LEU A 1 133 ? 12.93 -22.781 -12.516 1 96.81 133 LEU A CA 1
ATOM 1087 C C . LEU A 1 133 ? 12.68 -21.781 -11.398 1 96.81 133 LEU A C 1
ATOM 1089 O O . LEU A 1 133 ? 13.312 -20.719 -11.359 1 96.81 133 LEU A O 1
ATOM 1093 N N . ALA A 1 134 ? 11.82 -22.125 -10.461 1 97.62 134 ALA A N 1
ATOM 1094 C CA . ALA A 1 134 ? 11.625 -21.297 -9.281 1 97.62 134 ALA A CA 1
ATOM 1095 C C . ALA A 1 134 ? 12.914 -21.188 -8.469 1 97.62 134 ALA A C 1
ATOM 1097 O O . ALA A 1 134 ? 13.266 -20.094 -7.992 1 97.62 134 ALA A O 1
ATOM 1098 N N . ALA A 1 135 ? 13.57 -22.297 -8.352 1 96.94 135 ALA A N 1
ATOM 1099 C CA . ALA A 1 135 ? 14.844 -22.297 -7.637 1 96.94 135 ALA A CA 1
ATOM 1100 C C . ALA A 1 135 ? 15.883 -21.453 -8.359 1 96.94 135 ALA A C 1
ATOM 1102 O O . ALA A 1 135 ? 16.672 -20.75 -7.723 1 96.94 135 ALA A O 1
ATOM 1103 N N . ARG A 1 136 ? 15.859 -21.516 -9.602 1 97.12 136 ARG A N 1
ATOM 1104 C CA . ARG A 1 136 ? 16.781 -20.688 -10.383 1 97.12 136 ARG A CA 1
ATOM 1105 C C . ARG A 1 136 ? 16.438 -19.203 -10.234 1 97.12 136 ARG A C 1
ATOM 1107 O O . ARG A 1 136 ? 17.328 -18.359 -10.172 1 97.12 136 ARG A O 1
ATOM 1114 N N . ALA A 1 137 ? 15.172 -18.906 -10.258 1 97.38 137 ALA A N 1
ATOM 1115 C CA . ALA A 1 137 ? 14.742 -17.531 -10.016 1 97.38 137 ALA A CA 1
ATOM 1116 C C . ALA A 1 137 ? 15.227 -17.031 -8.656 1 97.38 137 ALA A C 1
ATOM 1118 O O . ALA A 1 137 ? 15.664 -15.883 -8.516 1 97.38 137 ALA A O 1
ATOM 1119 N N . ALA A 1 138 ? 15.133 -17.922 -7.691 1 97.12 138 ALA A N 1
ATOM 1120 C CA . ALA A 1 138 ? 15.578 -17.578 -6.344 1 97.12 138 ALA A CA 1
ATOM 1121 C C . ALA A 1 138 ? 17.062 -17.188 -6.34 1 97.12 138 ALA A C 1
ATOM 1123 O O . ALA A 1 138 ? 17.469 -16.266 -5.633 1 97.12 138 ALA A O 1
ATOM 1124 N N . ALA A 1 139 ? 17.797 -17.828 -7.137 1 96.5 139 ALA A N 1
ATOM 1125 C CA . ALA A 1 139 ? 19.234 -17.578 -7.203 1 96.5 139 ALA A CA 1
ATOM 1126 C C . ALA A 1 139 ? 19.531 -16.203 -7.812 1 96.5 139 ALA A C 1
ATOM 1128 O O . ALA A 1 139 ? 20.594 -15.633 -7.59 1 96.5 139 ALA A O 1
ATOM 1129 N N . LEU A 1 140 ? 18.547 -15.68 -8.555 1 96.75 140 LEU A N 1
ATOM 1130 C CA . LEU A 1 140 ? 18.734 -14.406 -9.242 1 96.75 140 LEU A CA 1
ATOM 1131 C C . LEU A 1 140 ? 18.141 -13.266 -8.43 1 96.75 140 LEU A C 1
ATOM 1133 O O . LEU A 1 140 ? 18.281 -12.094 -8.797 1 96.75 140 LEU A O 1
ATOM 1137 N N . ALA A 1 141 ? 17.5 -13.555 -7.336 1 96 141 ALA A N 1
ATOM 1138 C CA . ALA A 1 141 ? 16.656 -12.594 -6.629 1 96 141 ALA A CA 1
ATOM 1139 C C . ALA A 1 141 ? 17.484 -11.453 -6.047 1 96 141 ALA A C 1
ATOM 1141 O O . ALA A 1 141 ? 17.078 -10.289 -6.102 1 96 141 ALA A O 1
ATOM 1142 N N . ALA A 1 142 ? 18.641 -11.758 -5.504 1 94.62 142 ALA A N 1
ATOM 1143 C CA . ALA A 1 142 ? 19.469 -10.727 -4.891 1 94.62 142 ALA A CA 1
ATOM 1144 C C . ALA A 1 142 ? 19.922 -9.703 -5.926 1 94.62 142 ALA A C 1
ATOM 1146 O O . ALA A 1 142 ? 19.891 -8.492 -5.664 1 94.62 142 ALA A O 1
ATOM 1147 N N . SER A 1 143 ? 20.328 -10.188 -7.07 1 95.69 143 SER A N 1
ATOM 1148 C CA . SER A 1 143 ? 20.75 -9.289 -8.133 1 95.69 143 SER A CA 1
ATOM 1149 C C . SER A 1 143 ? 19.578 -8.484 -8.672 1 95.69 143 SER A C 1
ATOM 1151 O O . SER A 1 143 ? 19.719 -7.301 -8.992 1 95.69 143 SER A O 1
ATOM 1153 N N . ALA A 1 144 ? 18.438 -9.109 -8.805 1 96.5 144 ALA A N 1
ATOM 1154 C CA . ALA A 1 144 ? 17.234 -8.422 -9.273 1 96.5 144 ALA A CA 1
ATOM 1155 C C . ALA A 1 144 ? 16.844 -7.293 -8.328 1 96.5 144 ALA A C 1
ATOM 1157 O O . ALA A 1 144 ? 16.359 -6.246 -8.773 1 96.5 144 ALA A O 1
ATOM 1158 N N . GLN A 1 145 ? 17.047 -7.523 -7.055 1 95.56 145 GLN A N 1
ATOM 1159 C CA . GLN A 1 145 ? 16.672 -6.527 -6.055 1 95.56 145 GLN A CA 1
ATOM 1160 C C . GLN A 1 145 ? 17.516 -5.262 -6.199 1 95.56 145 GLN A C 1
ATOM 1162 O O . GLN A 1 145 ? 17.125 -4.191 -5.727 1 95.56 145 GLN A O 1
ATOM 1167 N N . GLU A 1 146 ? 18.641 -5.34 -6.875 1 95.12 146 GLU A N 1
ATOM 1168 C CA . GLU A 1 146 ? 19.531 -4.188 -7.059 1 95.12 146 GLU A CA 1
ATOM 1169 C C . GLU A 1 146 ? 19 -3.264 -8.156 1 95.12 146 GLU A C 1
ATOM 1171 O O . GLU A 1 146 ? 19.469 -2.125 -8.281 1 95.12 146 GLU A O 1
ATOM 1176 N N . ILE A 1 147 ? 18.125 -3.816 -8.938 1 96.19 147 ILE A N 1
ATOM 1177 C CA . ILE A 1 147 ? 17.516 -2.967 -9.953 1 96.19 147 ILE A CA 1
ATOM 1178 C C . ILE A 1 147 ? 16.734 -1.832 -9.281 1 96.19 147 ILE A C 1
ATOM 1180 O O . ILE A 1 147 ? 15.953 -2.066 -8.359 1 96.19 147 ILE A O 1
ATOM 1184 N N . GLU A 1 148 ? 16.984 -0.592 -9.781 1 96.12 148 GLU A N 1
ATOM 1185 C CA . GLU A 1 148 ? 16.359 0.577 -9.18 1 96.12 148 GLU A CA 1
ATOM 1186 C C . GLU A 1 148 ? 14.836 0.45 -9.203 1 96.12 148 GLU A C 1
ATOM 1188 O O . GLU A 1 148 ? 14.25 0.137 -10.242 1 96.12 148 GLU A O 1
ATOM 1193 N N . GLY A 1 149 ? 14.242 0.622 -8.047 1 97.5 149 GLY A N 1
ATOM 1194 C CA . GLY A 1 149 ? 12.797 0.6 -7.938 1 97.5 149 GLY A CA 1
ATOM 1195 C C . GLY A 1 149 ? 12.25 -0.75 -7.512 1 97.5 149 GLY A C 1
ATOM 1196 O O . GLY A 1 149 ? 11.086 -0.861 -7.125 1 97.5 149 GLY A O 1
ATOM 1197 N N . VAL A 1 150 ? 13.047 -1.824 -7.629 1 98.25 150 VAL A N 1
ATOM 1198 C CA . VAL A 1 150 ? 12.609 -3.137 -7.168 1 98.25 150 VAL A CA 1
ATOM 1199 C C . VAL A 1 150 ? 12.695 -3.205 -5.645 1 98.25 150 VAL A C 1
ATOM 1201 O O . VAL A 1 150 ? 13.719 -2.854 -5.059 1 98.25 150 VAL A O 1
ATOM 1204 N N . LEU A 1 151 ? 11.641 -3.691 -5.055 1 98.06 151 LEU A N 1
ATOM 1205 C CA . LEU A 1 151 ? 11.539 -3.641 -3.6 1 98.06 151 LEU A CA 1
ATOM 1206 C C . LEU A 1 151 ? 11.648 -5.039 -2.998 1 98.06 151 LEU A C 1
ATOM 1208 O O . LEU A 1 151 ? 12.453 -5.27 -2.094 1 98.06 151 LEU A O 1
ATOM 1212 N N . ALA A 1 152 ? 10.875 -5.918 -3.484 1 97.81 152 ALA A N 1
ATOM 1213 C CA . ALA A 1 152 ? 10.781 -7.246 -2.881 1 97.81 152 ALA A CA 1
ATOM 1214 C C . ALA A 1 152 ? 10.453 -8.305 -3.932 1 97.81 152 ALA A C 1
ATOM 1216 O O . ALA A 1 152 ? 9.805 -8.008 -4.938 1 97.81 152 ALA A O 1
ATOM 1217 N N . LEU A 1 153 ? 10.938 -9.477 -3.727 1 97.88 153 LEU A N 1
ATOM 1218 C CA . LEU A 1 153 ? 10.656 -10.617 -4.59 1 97.88 153 LEU A CA 1
ATOM 1219 C C . LEU A 1 153 ? 10.195 -11.82 -3.773 1 97.88 153 LEU A C 1
ATOM 1221 O O . LEU A 1 153 ? 10.719 -12.078 -2.689 1 97.88 153 LEU A O 1
ATOM 1225 N N . ARG A 1 154 ? 9.242 -12.539 -4.324 1 98 154 ARG A N 1
ATOM 1226 C CA . ARG A 1 154 ? 8.836 -13.812 -3.734 1 98 154 ARG A CA 1
ATOM 1227 C C . ARG A 1 154 ? 8.352 -14.781 -4.809 1 98 154 ARG A C 1
ATOM 1229 O O . ARG A 1 154 ? 7.914 -14.359 -5.879 1 98 154 ARG A O 1
ATOM 1236 N N . VAL A 1 155 ? 8.445 -16.016 -4.48 1 98.5 155 VAL A N 1
ATOM 1237 C CA . VAL A 1 155 ? 7.852 -17.062 -5.309 1 98.5 155 VAL A CA 1
ATOM 1238 C C . VAL A 1 155 ? 6.582 -17.578 -4.645 1 98.5 155 VAL A C 1
ATOM 1240 O O . VAL A 1 155 ? 6.543 -17.781 -3.43 1 98.5 155 VAL A O 1
ATOM 1243 N N . LEU A 1 156 ? 5.582 -17.734 -5.41 1 98.75 156 LEU A N 1
ATOM 1244 C CA . LEU A 1 156 ? 4.348 -18.406 -4.992 1 98.75 156 LEU A CA 1
ATOM 1245 C C . LEU A 1 156 ? 4.211 -19.766 -5.652 1 98.75 156 LEU A C 1
ATOM 1247 O O . LEU A 1 156 ? 4.281 -19.875 -6.875 1 98.75 156 LEU A O 1
ATOM 1251 N N . THR A 1 157 ? 4.035 -20.766 -4.824 1 98.62 157 THR A N 1
ATOM 1252 C CA . THR A 1 157 ? 3.902 -22.125 -5.32 1 98.62 157 THR A CA 1
ATOM 1253 C C . THR A 1 157 ? 2.52 -22.688 -4.996 1 98.62 157 THR A C 1
ATOM 1255 O O . THR A 1 157 ? 2.158 -22.828 -3.828 1 98.62 157 THR A O 1
ATOM 1258 N N . PRO A 1 158 ? 1.757 -23.109 -6.035 1 98.38 158 PRO A N 1
ATOM 1259 C CA . PRO A 1 158 ? 0.398 -23.578 -5.777 1 98.38 158 PRO A CA 1
ATOM 1260 C C . PRO A 1 158 ? 0.375 -24.906 -5.008 1 98.38 158 PRO A C 1
ATOM 1262 O O . PRO A 1 158 ? 1.195 -25.781 -5.27 1 98.38 158 PRO A O 1
ATOM 1265 N N . ASP A 1 159 ? -0.511 -24.953 -4.027 1 98.12 159 ASP A N 1
ATOM 1266 C CA . ASP A 1 159 ? -0.914 -26.219 -3.426 1 98.12 159 ASP A CA 1
ATOM 1267 C C . ASP A 1 159 ? -1.996 -26.906 -4.262 1 98.12 159 ASP A C 1
ATOM 1269 O O . ASP A 1 159 ? -3.125 -26.406 -4.344 1 98.12 159 ASP A O 1
ATOM 1273 N N . PRO A 1 160 ? -1.682 -28.047 -4.824 1 96.06 160 PRO A N 1
ATOM 1274 C CA . PRO A 1 160 ? -2.625 -28.625 -5.785 1 96.06 160 PRO A CA 1
ATOM 1275 C C . PRO A 1 160 ? -3.965 -28.984 -5.145 1 96.06 160 PRO A C 1
ATOM 1277 O O . PRO A 1 160 ? -5.012 -28.859 -5.789 1 96.06 160 PRO A O 1
ATOM 1280 N N . GLN A 1 161 ? -3.992 -29.391 -3.936 1 95.88 161 GLN A N 1
ATOM 1281 C CA . GLN A 1 161 ? -5.23 -29.797 -3.287 1 95.88 161 GLN A CA 1
ATOM 1282 C C . GLN A 1 161 ? -6.098 -28.594 -2.928 1 95.88 161 GLN A C 1
ATOM 1284 O O . GLN A 1 161 ? -7.324 -28.656 -3.043 1 95.88 161 GLN A O 1
ATOM 1289 N N . LEU A 1 162 ? -5.465 -27.562 -2.525 1 96.44 162 LEU A N 1
ATOM 1290 C CA . LEU A 1 162 ? -6.211 -26.406 -2.057 1 96.44 162 LEU A CA 1
ATOM 1291 C C . LEU A 1 162 ? -6.574 -25.484 -3.221 1 96.44 162 LEU A C 1
ATOM 1293 O O . LEU A 1 162 ? -7.473 -24.656 -3.1 1 96.44 162 LEU A O 1
ATOM 1297 N N . SER A 1 163 ? -5.895 -25.609 -4.324 1 96.94 163 SER A N 1
ATOM 1298 C CA . SER A 1 163 ? -6.133 -24.75 -5.48 1 96.94 163 SER A CA 1
ATOM 1299 C C . SER A 1 163 ? -7.297 -25.266 -6.32 1 96.94 163 SER A C 1
ATOM 1301 O O . SER A 1 163 ? -7.117 -25.641 -7.48 1 96.94 163 SER A O 1
ATOM 1303 N N . THR A 1 164 ? -8.5 -25.172 -5.805 1 92.94 164 THR A N 1
ATOM 1304 C CA . THR A 1 164 ? -9.695 -25.594 -6.52 1 92.94 164 THR A CA 1
ATOM 1305 C C . THR A 1 164 ? -10.094 -24.547 -7.566 1 92.94 164 THR A C 1
ATOM 1307 O O . THR A 1 164 ? -10.039 -23.344 -7.309 1 92.94 164 THR A O 1
ATOM 1310 N N . PRO A 1 165 ? -10.508 -25.062 -8.758 1 93.38 165 PRO A N 1
ATOM 1311 C CA . PRO A 1 165 ? -10.844 -24.109 -9.812 1 93.38 165 PRO A CA 1
ATOM 1312 C C . PRO A 1 165 ? -12.211 -23.453 -9.609 1 93.38 165 PRO A C 1
ATOM 1314 O O . PRO A 1 165 ? -13.125 -24.094 -9.07 1 93.38 165 PRO A O 1
ATOM 1317 N N . LEU A 1 166 ? -12.328 -22.203 -10.047 1 90.69 166 LEU A N 1
ATOM 1318 C CA . LEU A 1 166 ? -13.633 -21.578 -10.234 1 90.69 166 LEU A CA 1
ATOM 1319 C C . LEU A 1 166 ? -14.266 -22.016 -11.547 1 90.69 166 LEU A C 1
ATOM 1321 O O . LEU A 1 166 ? -13.57 -22.5 -12.445 1 90.69 166 LEU A O 1
ATOM 1325 N N . PRO A 1 167 ? -15.578 -21.844 -11.609 1 87.69 167 PRO A N 1
ATOM 1326 C CA . PRO A 1 167 ? -16.281 -22.312 -12.805 1 87.69 167 PRO A CA 1
ATOM 1327 C C . PRO A 1 167 ? -15.742 -21.688 -14.086 1 87.69 167 PRO A C 1
ATOM 1329 O O . PRO A 1 167 ? -15.812 -22.312 -15.156 1 87.69 167 PRO A O 1
ATOM 1332 N N . SER A 1 168 ? -15.102 -20.625 -14.016 1 91.5 168 SER A N 1
ATOM 1333 C CA . SER A 1 168 ? -14.688 -19.891 -15.203 1 91.5 168 SER A CA 1
ATOM 1334 C C . SER A 1 168 ? -13.352 -20.391 -15.734 1 91.5 168 SER A C 1
ATOM 1336 O O . SER A 1 168 ? -12.891 -19.969 -16.797 1 91.5 168 SER A O 1
ATOM 1338 N N . GLU A 1 169 ? -12.68 -21.234 -14.992 1 92.88 169 GLU A N 1
ATOM 1339 C CA . GLU A 1 169 ? -11.406 -21.766 -15.477 1 92.88 169 GLU A CA 1
ATOM 1340 C C . GLU A 1 169 ? -11.625 -22.969 -16.391 1 92.88 169 GLU A C 1
ATOM 1342 O O . GLU A 1 169 ? -12.43 -23.859 -16.094 1 92.88 169 GLU A O 1
ATOM 1347 N N . ASP A 1 170 ? -10.891 -22.953 -17.516 1 90.62 170 ASP A N 1
ATOM 1348 C CA . ASP A 1 170 ? -10.883 -24.094 -18.406 1 90.62 170 ASP A CA 1
ATOM 1349 C C . ASP A 1 170 ? -10.023 -25.234 -17.844 1 90.62 170 ASP A C 1
ATOM 1351 O O . ASP A 1 170 ? -8.797 -25.109 -17.781 1 90.62 170 ASP A O 1
ATOM 1355 N N . PRO A 1 171 ? -10.641 -26.328 -17.516 1 89.81 171 PRO A N 1
ATOM 1356 C CA . PRO A 1 171 ? -9.875 -27.422 -16.922 1 89.81 171 PRO A CA 1
ATOM 1357 C C . PRO A 1 171 ? -8.789 -27.953 -17.844 1 89.81 171 PRO A C 1
ATOM 1359 O O . PRO A 1 171 ? -7.734 -28.406 -17.359 1 89.81 171 PRO A O 1
ATOM 1362 N N . ALA A 1 172 ? -9.031 -27.859 -19.094 1 90.75 172 ALA A N 1
ATOM 1363 C CA . ALA A 1 172 ? -8.094 -28.422 -20.062 1 90.75 172 ALA A CA 1
ATOM 1364 C C . ALA A 1 172 ? -6.816 -27.594 -20.141 1 90.75 172 ALA A C 1
ATOM 1366 O O . ALA A 1 172 ? -5.746 -28.109 -20.469 1 90.75 172 ALA A O 1
ATOM 1367 N N . ALA A 1 173 ? -6.914 -26.406 -19.828 1 88.88 173 ALA A N 1
ATOM 1368 C CA . ALA A 1 173 ? -5.777 -25.484 -19.953 1 88.88 173 ALA A CA 1
ATOM 1369 C C . ALA A 1 173 ? -5.184 -25.172 -18.578 1 88.88 173 ALA A C 1
ATOM 1371 O O . ALA A 1 173 ? -4.238 -24.375 -18.484 1 88.88 173 ALA A O 1
ATOM 1372 N N . ARG A 1 174 ? -5.652 -25.828 -17.625 1 93.38 174 ARG A N 1
ATOM 1373 C CA . ARG A 1 174 ? -5.277 -25.5 -16.25 1 93.38 174 ARG A CA 1
ATOM 1374 C C . ARG A 1 174 ? -3.85 -25.938 -15.945 1 93.38 174 ARG A C 1
ATOM 1376 O O . ARG A 1 174 ? -3.486 -27.078 -16.188 1 93.38 174 ARG A O 1
ATOM 1383 N N . VAL A 1 175 ? -3.096 -24.969 -15.508 1 92.19 175 VAL A N 1
ATOM 1384 C CA . VAL A 1 175 ? -1.727 -25.25 -15.086 1 92.19 175 VAL A CA 1
ATOM 1385 C C . VAL A 1 175 ? -1.494 -24.688 -13.68 1 92.19 175 VAL A C 1
ATOM 1387 O O . VAL A 1 175 ? -1.963 -23.594 -13.359 1 92.19 175 VAL A O 1
ATOM 1390 N N . LEU A 1 176 ? -0.748 -25.453 -12.812 1 96.06 176 LEU A N 1
ATOM 1391 C CA . LEU A 1 176 ? -0.397 -25.031 -11.461 1 96.06 176 LEU A CA 1
ATOM 1392 C C . LEU A 1 176 ? 1.098 -24.75 -11.352 1 96.06 176 LEU A C 1
ATOM 1394 O O . LEU A 1 176 ? 1.801 -25.406 -10.578 1 96.06 176 LEU A O 1
ATOM 1398 N N . ASP A 1 177 ? 1.522 -23.688 -12.094 1 95.12 177 ASP A N 1
ATOM 1399 C CA . ASP A 1 177 ? 2.93 -23.297 -12.109 1 95.12 177 ASP A CA 1
ATOM 1400 C C . ASP A 1 177 ? 3.236 -22.312 -10.984 1 95.12 177 ASP A C 1
ATOM 1402 O O . ASP A 1 177 ? 2.398 -21.469 -10.641 1 95.12 177 ASP A O 1
ATOM 1406 N N . PRO A 1 178 ? 4.488 -22.438 -10.445 1 98.06 178 PRO A N 1
ATOM 1407 C CA . PRO A 1 178 ? 4.934 -21.328 -9.602 1 98.06 178 PRO A CA 1
ATOM 1408 C C . PRO A 1 178 ? 5.035 -20.016 -10.359 1 98.06 178 PRO A C 1
ATOM 1410 O O . PRO A 1 178 ? 5.199 -20.016 -11.578 1 98.06 178 PRO A O 1
ATOM 1413 N N . VAL A 1 179 ? 4.898 -18.969 -9.609 1 98.44 179 VAL A N 1
ATOM 1414 C CA . VAL A 1 179 ? 5.066 -17.641 -10.203 1 98.44 179 VAL A CA 1
ATOM 1415 C C . VAL A 1 179 ? 6.027 -16.812 -9.359 1 98.44 179 VAL A C 1
ATOM 1417 O O . VAL A 1 179 ? 6.113 -17 -8.141 1 98.44 179 VAL A O 1
ATOM 1420 N N . LEU A 1 180 ? 6.785 -15.961 -10.023 1 98.56 180 LEU A N 1
ATOM 1421 C CA . LEU A 1 180 ? 7.586 -14.938 -9.359 1 98.56 180 LEU A CA 1
ATOM 1422 C C . LEU A 1 180 ? 6.832 -13.617 -9.297 1 98.56 180 LEU A C 1
ATOM 1424 O O . LEU A 1 180 ? 6.285 -13.156 -10.305 1 98.56 180 LEU A O 1
ATOM 1428 N N . ILE A 1 181 ? 6.766 -13.062 -8.125 1 98.75 181 ILE A N 1
ATOM 1429 C CA . ILE A 1 181 ? 6.156 -11.758 -7.898 1 98.75 181 ILE A CA 1
ATOM 1430 C C . ILE A 1 181 ? 7.234 -10.742 -7.527 1 98.75 181 ILE A C 1
ATOM 1432 O O . ILE A 1 181 ? 8.078 -11.008 -6.668 1 98.75 181 ILE A O 1
ATOM 1436 N N . ILE A 1 182 ? 7.195 -9.609 -8.195 1 98.75 182 ILE A N 1
ATOM 1437 C CA . ILE A 1 182 ? 8.141 -8.531 -7.938 1 98.75 182 ILE A CA 1
ATOM 1438 C C . ILE A 1 182 ? 7.387 -7.254 -7.574 1 98.75 182 ILE A C 1
ATOM 1440 O O . ILE A 1 182 ? 6.66 -6.699 -8.398 1 98.75 182 ILE A O 1
ATOM 1444 N N . ASP A 1 183 ? 7.551 -6.801 -6.363 1 98.69 183 ASP A N 1
ATOM 1445 C CA . ASP A 1 183 ? 7.059 -5.484 -5.973 1 98.69 183 ASP A CA 1
ATOM 1446 C C . ASP A 1 183 ? 8.031 -4.387 -6.398 1 98.69 183 ASP A C 1
ATOM 1448 O O . ASP A 1 183 ? 9.234 -4.488 -6.16 1 98.69 183 ASP A O 1
ATOM 1452 N N . ALA A 1 184 ? 7.484 -3.357 -7.008 1 98.75 184 ALA A N 1
ATOM 1453 C CA . ALA A 1 184 ? 8.328 -2.277 -7.504 1 98.75 184 ALA A CA 1
ATOM 1454 C C . ALA A 1 184 ? 7.641 -0.925 -7.352 1 98.75 184 ALA A C 1
ATOM 1456 O O . ALA A 1 184 ? 6.41 -0.85 -7.32 1 98.75 184 ALA A O 1
ATOM 1457 N N . THR A 1 185 ? 8.398 0.149 -7.316 1 98.25 185 THR A N 1
ATOM 1458 C CA . THR A 1 185 ? 7.859 1.487 -7.105 1 98.25 185 THR A CA 1
ATOM 1459 C C . THR A 1 185 ? 7.168 1.995 -8.367 1 98.25 185 THR A C 1
ATOM 1461 O O . THR A 1 185 ? 6.301 2.871 -8.297 1 98.25 185 THR A O 1
ATOM 1464 N N . THR A 1 186 ? 7.672 1.502 -9.523 1 96.31 186 THR A N 1
ATOM 1465 C CA . THR A 1 186 ? 7.145 1.958 -10.805 1 96.31 186 THR A CA 1
ATOM 1466 C C . THR A 1 186 ? 6.953 0.783 -11.758 1 96.31 186 THR A C 1
ATOM 1468 O O . THR A 1 186 ? 7.516 -0.294 -11.547 1 96.31 186 THR A O 1
ATOM 1471 N N . GLU A 1 187 ? 6.188 1.076 -12.797 1 94.75 187 GLU A N 1
ATOM 1472 C CA . GLU A 1 187 ? 5.945 0.031 -13.789 1 94.75 187 GLU A CA 1
ATOM 1473 C C . GLU A 1 187 ? 7.227 -0.337 -14.531 1 94.75 187 GLU A C 1
ATOM 1475 O O . GLU A 1 187 ? 7.512 -1.518 -14.734 1 94.75 187 GLU A O 1
ATOM 1480 N N . PRO A 1 188 ? 8.062 0.618 -14.875 1 94.75 188 PRO A N 1
ATOM 1481 C CA . PRO A 1 188 ? 9.328 0.232 -15.516 1 94.75 188 PRO A CA 1
ATOM 1482 C C . PRO A 1 188 ? 10.188 -0.661 -14.625 1 94.75 188 PRO A C 1
ATOM 1484 O O . PRO A 1 188 ? 10.812 -1.608 -15.117 1 94.75 188 PRO A O 1
ATOM 1487 N N . ALA A 1 189 ? 10.172 -0.403 -13.359 1 94.81 189 ALA A N 1
ATOM 1488 C CA . ALA A 1 189 ? 10.938 -1.246 -12.445 1 94.81 189 ALA A CA 1
ATOM 1489 C C . ALA A 1 189 ? 10.32 -2.639 -12.344 1 94.81 189 ALA A C 1
ATOM 1491 O O . ALA A 1 189 ? 11.047 -3.635 -12.234 1 94.81 189 ALA A O 1
ATOM 1492 N N . ALA A 1 190 ? 9.039 -2.715 -12.406 1 94.62 190 ALA A N 1
ATOM 1493 C CA . ALA A 1 190 ? 8.352 -4 -12.344 1 94.62 190 ALA A CA 1
ATOM 1494 C C . ALA A 1 190 ? 8.672 -4.852 -13.57 1 94.62 190 ALA A C 1
ATOM 1496 O O . ALA A 1 190 ? 8.555 -6.078 -13.531 1 94.62 190 ALA A O 1
ATOM 1497 N N . ALA A 1 191 ? 9.148 -4.148 -14.578 1 92.31 191 ALA A N 1
ATOM 1498 C CA . ALA A 1 191 ? 9.508 -4.859 -15.797 1 92.31 191 ALA A CA 1
ATOM 1499 C C . ALA A 1 191 ? 10.82 -5.613 -15.625 1 92.31 191 ALA A C 1
ATOM 1501 O O . ALA A 1 191 ? 11.32 -6.234 -16.578 1 92.31 191 ALA A O 1
ATOM 1502 N N . ALA A 1 192 ? 11.414 -5.539 -14.453 1 94.62 192 ALA A N 1
ATOM 1503 C CA . ALA A 1 192 ? 12.508 -6.438 -14.102 1 94.62 192 ALA A CA 1
ATOM 1504 C C . ALA A 1 192 ? 12.125 -7.891 -14.359 1 94.62 192 ALA A C 1
ATOM 1506 O O . ALA A 1 192 ? 12.992 -8.734 -14.617 1 94.62 192 ALA A O 1
ATOM 1507 N N . ALA A 1 193 ? 10.875 -8.203 -14.312 1 95.62 193 ALA A N 1
ATOM 1508 C CA . ALA A 1 193 ? 10.375 -9.539 -14.633 1 95.62 193 ALA A CA 1
ATOM 1509 C C . ALA A 1 193 ? 10.828 -9.961 -16.031 1 95.62 193 ALA A C 1
ATOM 1511 O O . ALA A 1 193 ? 11.109 -11.141 -16.266 1 95.62 193 ALA A O 1
ATOM 1512 N N . ARG A 1 194 ? 10.891 -8.992 -16.906 1 95.94 194 ARG A N 1
ATOM 1513 C CA . ARG A 1 194 ? 11.344 -9.297 -18.266 1 95.94 194 ARG A CA 1
ATOM 1514 C C . ARG A 1 194 ? 12.812 -9.688 -18.281 1 95.94 194 ARG A C 1
ATOM 1516 O O . ARG A 1 194 ? 13.203 -10.633 -18.969 1 95.94 194 ARG A O 1
ATOM 1523 N N . SER A 1 195 ? 13.625 -8.953 -17.547 1 95.5 195 SER A N 1
ATOM 1524 C CA . SER A 1 195 ? 15.039 -9.281 -17.453 1 95.5 195 SER A CA 1
ATOM 1525 C C . SER A 1 195 ? 15.242 -10.672 -16.859 1 95.5 195 SER A C 1
ATOM 1527 O O . SER A 1 195 ? 16.078 -11.445 -17.328 1 95.5 195 SER A O 1
ATOM 1529 N N . LEU A 1 196 ? 14.477 -11.008 -15.852 1 97.5 196 LEU A N 1
ATOM 1530 C CA . LEU A 1 196 ? 14.578 -12.32 -15.219 1 97.5 196 LEU A CA 1
ATOM 1531 C C . LEU A 1 196 ? 14.102 -13.414 -16.172 1 97.5 196 LEU A C 1
ATOM 1533 O O . LEU A 1 196 ? 14.703 -14.492 -16.234 1 97.5 196 LEU A O 1
ATOM 1537 N N . ALA A 1 197 ? 13.055 -13.125 -16.938 1 97.94 197 ALA A N 1
ATOM 1538 C CA . ALA A 1 197 ? 12.578 -14.094 -17.922 1 97.94 197 ALA A CA 1
ATOM 1539 C C . ALA A 1 197 ? 13.664 -14.414 -18.938 1 97.94 197 ALA A C 1
ATOM 1541 O O . ALA A 1 197 ? 13.859 -15.578 -19.312 1 97.94 197 ALA A O 1
ATOM 1542 N N . GLU A 1 198 ? 14.328 -13.383 -19.375 1 96.94 198 GLU A N 1
ATOM 1543 C CA . GLU A 1 198 ? 15.414 -13.57 -20.328 1 96.94 198 GLU A CA 1
ATOM 1544 C C . GLU A 1 198 ? 16.531 -14.43 -19.734 1 96.94 198 GLU A C 1
ATOM 1546 O O . GLU A 1 198 ? 17.016 -15.359 -20.391 1 96.94 198 GLU A O 1
ATOM 1551 N N . GLN A 1 199 ? 16.906 -14.164 -18.531 1 96.94 199 GLN A N 1
ATOM 1552 C CA . GLN A 1 199 ? 17.969 -14.898 -17.875 1 96.94 199 GLN A CA 1
ATOM 1553 C C . GLN A 1 199 ? 17.578 -16.359 -17.641 1 96.94 199 GLN A C 1
ATOM 1555 O O . GLN A 1 199 ? 18.422 -17.25 -17.656 1 96.94 199 GLN A O 1
ATOM 1560 N N . LEU A 1 200 ? 16.328 -16.609 -17.453 1 97.69 200 LEU A N 1
ATOM 1561 C CA . LEU A 1 200 ? 15.82 -17.953 -17.172 1 97.69 200 LEU A CA 1
ATOM 1562 C C . LEU A 1 200 ? 15.375 -18.641 -18.453 1 97.69 200 LEU A C 1
ATOM 1564 O O . LEU A 1 200 ? 14.906 -19.781 -18.422 1 97.69 200 LEU A O 1
ATOM 1568 N N . GLU A 1 201 ? 15.453 -17.938 -19.562 1 97.31 201 GLU A N 1
ATOM 1569 C CA . GLU A 1 201 ? 15.07 -18.438 -20.875 1 97.31 201 GLU A CA 1
ATOM 1570 C C . GLU A 1 201 ? 13.602 -18.828 -20.922 1 97.31 201 GLU A C 1
ATOM 1572 O O . GLU A 1 201 ? 13.258 -19.922 -21.375 1 97.31 201 GLU A O 1
ATOM 1577 N N . LEU A 1 202 ? 12.82 -17.969 -20.359 1 97.38 202 LEU A N 1
ATOM 1578 C CA . LEU A 1 202 ? 11.375 -18.156 -20.359 1 97.38 202 LEU A CA 1
ATOM 1579 C C . LEU A 1 202 ? 10.711 -17.266 -21.406 1 97.38 202 LEU A C 1
ATOM 1581 O O . LEU A 1 202 ? 11.234 -16.203 -21.75 1 97.38 202 LEU A O 1
ATOM 1585 N N . PRO A 1 203 ? 9.594 -17.734 -21.891 1 94.12 203 PRO A N 1
ATOM 1586 C CA . PRO A 1 203 ? 8.875 -16.906 -22.875 1 94.12 203 PRO A CA 1
ATOM 1587 C C . PRO A 1 203 ? 8.32 -15.625 -22.266 1 94.12 203 PRO A C 1
ATOM 1589 O O . PRO A 1 203 ? 7.977 -15.594 -21.094 1 94.12 203 PRO A O 1
ATOM 1592 N N . THR A 1 204 ? 8.078 -14.586 -23.078 1 91.44 204 THR A N 1
ATOM 1593 C CA . THR A 1 204 ? 7.668 -13.266 -22.609 1 91.44 204 THR A CA 1
ATOM 1594 C C . THR A 1 204 ? 6.156 -13.219 -22.406 1 91.44 204 THR A C 1
ATOM 1596 O O . THR A 1 204 ? 5.645 -12.297 -21.766 1 91.44 204 THR A O 1
ATOM 1599 N N . ASP A 1 205 ? 5.453 -14.156 -22.922 1 91.62 205 ASP A N 1
ATOM 1600 C CA . ASP A 1 205 ? 4 -14.141 -22.781 1 91.62 205 ASP A CA 1
ATOM 1601 C C . ASP A 1 205 ? 3.584 -14.539 -21.359 1 91.62 205 ASP A C 1
ATOM 1603 O O . ASP A 1 205 ? 2.402 -14.477 -21.016 1 91.62 205 ASP A O 1
ATOM 1607 N N . GLY A 1 206 ? 4.543 -15 -20.562 1 93.69 206 GLY A N 1
ATOM 1608 C CA . GLY A 1 206 ? 4.273 -15.328 -19.172 1 93.69 206 GLY A CA 1
ATOM 1609 C C . GLY A 1 206 ? 4.5 -14.156 -18.234 1 93.69 206 GLY A C 1
ATOM 1610 O O . GLY A 1 206 ? 4.418 -14.312 -17.016 1 93.69 206 GLY A O 1
ATOM 1611 N N . ILE A 1 207 ? 4.773 -13 -18.859 1 96.38 207 ILE A N 1
ATOM 1612 C CA . ILE A 1 207 ? 5.074 -11.812 -18.078 1 96.38 207 ILE A CA 1
ATOM 1613 C C . ILE A 1 207 ? 3.879 -10.859 -18.109 1 96.38 207 ILE A C 1
ATOM 1615 O O . ILE A 1 207 ? 3.275 -10.641 -19.156 1 96.38 207 ILE A O 1
ATOM 1619 N N . GLN A 1 208 ? 3.553 -10.32 -16.953 1 96.81 208 GLN A N 1
ATOM 1620 C CA . GLN A 1 208 ? 2.549 -9.266 -16.891 1 96.81 208 GLN A CA 1
ATOM 1621 C C . GLN A 1 208 ? 2.842 -8.289 -15.758 1 96.81 208 GLN A C 1
ATOM 1623 O O . GLN A 1 208 ? 3.316 -8.695 -14.695 1 96.81 208 GLN A O 1
ATOM 1628 N N . THR A 1 209 ? 2.633 -7.008 -16.016 1 97.5 209 THR A N 1
ATOM 1629 C CA . THR A 1 209 ? 2.762 -6 -14.969 1 97.5 209 THR A CA 1
ATOM 1630 C C . THR A 1 209 ? 1.392 -5.488 -14.539 1 97.5 209 THR A C 1
ATOM 1632 O O . THR A 1 209 ? 0.455 -5.453 -15.344 1 97.5 209 THR A O 1
ATOM 1635 N N . PHE A 1 210 ? 1.287 -5.164 -13.266 1 98.12 210 PHE A N 1
ATOM 1636 C CA . PHE A 1 210 ? 0.066 -4.645 -12.664 1 98.12 210 PHE A CA 1
ATOM 1637 C C . PHE A 1 210 ? 0.35 -3.365 -11.891 1 98.12 210 PHE A C 1
ATOM 1639 O O . PHE A 1 210 ? 1.5 -3.082 -11.547 1 98.12 210 PHE A O 1
ATOM 1646 N N . HIS A 1 211 ? -0.742 -2.625 -11.664 1 98.12 211 HIS A N 1
ATOM 1647 C CA . HIS A 1 211 ? -0.723 -1.493 -10.75 1 98.12 211 HIS A CA 1
ATOM 1648 C C . HIS A 1 211 ? -1.613 -1.75 -9.539 1 98.12 211 HIS A C 1
ATOM 1650 O O . HIS A 1 211 ? -2.707 -2.305 -9.672 1 98.12 211 HIS A O 1
ATOM 1656 N N . LEU A 1 212 ? -1.052 -1.353 -8.406 1 98.69 212 LEU A N 1
ATOM 1657 C CA . LEU A 1 212 ? -1.842 -1.465 -7.188 1 98.69 212 LEU A CA 1
ATOM 1658 C C . LEU A 1 212 ? -3.064 -0.555 -7.242 1 98.69 212 LEU A C 1
ATOM 1660 O O . LEU A 1 212 ? -2.967 0.598 -7.668 1 98.69 212 LEU A O 1
ATOM 1664 N N . LEU A 1 213 ? -4.195 -1.109 -6.883 1 98.56 213 LEU A N 1
ATOM 1665 C CA . LEU A 1 213 ? -5.375 -0.289 -6.637 1 98.56 213 LEU A CA 1
ATOM 1666 C C . LEU A 1 213 ? -5.469 0.105 -5.168 1 98.56 213 LEU A C 1
ATOM 1668 O O . LEU A 1 213 ? -5.562 1.291 -4.844 1 98.56 213 LEU A O 1
ATOM 1672 N N . TRP A 1 214 ? -5.434 -0.923 -4.348 1 98.62 214 TRP A N 1
ATOM 1673 C CA . TRP A 1 214 ? -5.441 -0.603 -2.924 1 98.62 214 TRP A CA 1
ATOM 1674 C C . TRP A 1 214 ? -5.086 -1.828 -2.088 1 98.62 214 TRP A C 1
ATOM 1676 O O . TRP A 1 214 ? -5.043 -2.947 -2.604 1 98.62 214 TRP A O 1
ATOM 1686 N N . ASP A 1 215 ? -4.668 -1.611 -0.875 1 98.5 215 ASP A N 1
ATOM 1687 C CA . ASP A 1 215 ? -4.234 -2.576 0.13 1 98.5 215 ASP A CA 1
ATOM 1688 C C . ASP A 1 215 ? -5.09 -2.479 1.392 1 98.5 215 ASP A C 1
ATOM 1690 O O . ASP A 1 215 ? -5.352 -1.381 1.885 1 98.5 215 ASP A O 1
ATOM 1694 N N . LEU A 1 216 ? -5.594 -3.598 1.883 1 98.31 216 LEU A N 1
ATOM 1695 C CA . LEU A 1 216 ? -6.359 -3.648 3.123 1 98.31 216 LEU A CA 1
ATOM 1696 C C . LEU A 1 216 ? -5.723 -4.613 4.117 1 98.31 216 LEU A C 1
ATOM 1698 O O . LEU A 1 216 ? -5.676 -5.82 3.871 1 98.31 216 LEU A O 1
ATOM 1702 N N . ARG A 1 217 ? -5.27 -4.078 5.223 1 97.25 217 ARG A N 1
ATOM 1703 C CA . ARG A 1 217 ? -4.711 -4.898 6.293 1 97.25 217 ARG A CA 1
ATOM 1704 C C . ARG A 1 217 ? -5.797 -5.324 7.277 1 97.25 217 ARG A C 1
ATOM 1706 O O . ARG A 1 217 ? -6.629 -4.512 7.684 1 97.25 217 ARG A O 1
ATOM 1713 N N . ALA A 1 218 ? -5.684 -6.543 7.719 1 96.88 218 ALA A N 1
ATOM 1714 C CA . ALA A 1 218 ? -6.656 -7.074 8.672 1 96.88 218 ALA A CA 1
ATOM 1715 C C . ALA A 1 218 ? -6.684 -6.246 9.953 1 96.88 218 ALA A C 1
ATOM 1717 O O . ALA A 1 218 ? -7.754 -5.945 10.484 1 96.88 218 ALA A O 1
ATOM 1718 N N . ASP A 1 219 ? -5.551 -5.84 10.391 1 92.62 219 ASP A N 1
ATOM 1719 C CA . ASP A 1 219 ? -5.465 -5.066 11.625 1 92.62 219 ASP A CA 1
ATOM 1720 C C . ASP A 1 219 ? -6.125 -3.699 11.461 1 92.62 219 ASP A C 1
ATOM 1722 O O . ASP A 1 219 ? -6.742 -3.189 12.398 1 92.62 219 ASP A O 1
ATOM 1726 N N . ASP A 1 220 ? -5.992 -3.129 10.312 1 91.38 220 ASP A N 1
ATOM 1727 C CA . ASP A 1 220 ? -6.609 -1.832 10.062 1 91.38 220 ASP A CA 1
ATOM 1728 C C . ASP A 1 220 ? -8.133 -1.959 9.969 1 91.38 220 ASP A C 1
ATOM 1730 O O . ASP A 1 220 ? -8.859 -1.062 10.398 1 91.38 220 ASP A O 1
ATOM 1734 N N . LEU A 1 221 ? -8.547 -3.029 9.391 1 92.19 221 LEU A N 1
ATOM 1735 C CA . LEU A 1 221 ? -9.977 -3.303 9.281 1 92.19 221 LEU A CA 1
ATOM 1736 C C . LEU A 1 221 ? -10.609 -3.438 10.656 1 92.19 221 LEU A C 1
ATOM 1738 O O . LEU A 1 221 ? -11.688 -2.895 10.906 1 92.19 221 LEU A O 1
ATOM 1742 N N . ARG A 1 222 ? -9.93 -4.051 11.547 1 89.38 222 ARG A N 1
ATOM 1743 C CA . ARG A 1 222 ? -10.445 -4.258 12.898 1 89.38 222 ARG A CA 1
ATOM 1744 C C . ARG A 1 222 ? -10.445 -2.955 13.688 1 89.38 222 ARG A C 1
ATOM 1746 O O . ARG A 1 222 ? -11.289 -2.758 14.57 1 89.38 222 ARG A O 1
ATOM 1753 N N . ALA A 1 223 ? -9.555 -2.057 13.32 1 85 223 ALA A N 1
ATOM 1754 C CA . ALA A 1 223 ? -9.391 -0.813 14.062 1 85 223 ALA A CA 1
ATOM 1755 C C . ALA A 1 223 ? -10.234 0.306 13.469 1 85 223 ALA A C 1
ATOM 1757 O O . ALA A 1 223 ? -10.281 1.414 14.008 1 85 223 ALA A O 1
ATOM 1758 N N . ALA A 1 224 ? -10.883 0 12.383 1 82.38 224 ALA A N 1
ATOM 1759 C CA . ALA A 1 224 ? -11.617 1.049 11.68 1 82.38 224 ALA A CA 1
ATOM 1760 C C . ALA A 1 224 ? -12.766 1.576 12.539 1 82.38 224 ALA A C 1
ATOM 1762 O O . ALA A 1 224 ? -13.438 0.806 13.227 1 82.38 224 ALA A O 1
ATOM 1763 N N . PRO A 1 225 ? -12.93 2.902 12.586 1 75.88 225 PRO A N 1
ATOM 1764 C CA . PRO A 1 225 ? -14.031 3.473 13.367 1 75.88 225 PRO A CA 1
ATOM 1765 C C . PRO A 1 225 ? -15.406 3.115 12.805 1 75.88 225 PRO A C 1
ATOM 1767 O O . PRO A 1 225 ? -15.523 2.82 11.609 1 75.88 225 PRO A O 1
ATOM 1770 N N . MET B 1 1 ? -33.188 9.438 15.586 1 29.66 1 MET B N 1
ATOM 1771 C CA . MET B 1 1 ? -32.125 9.57 14.594 1 29.66 1 MET B CA 1
ATOM 1772 C C . MET B 1 1 ? -30.781 9.766 15.266 1 29.66 1 MET B C 1
ATOM 1774 O O . MET B 1 1 ? -30.516 10.828 15.828 1 29.66 1 MET B O 1
ATOM 1778 N N . GLU B 1 2 ? -30.312 8.836 15.875 1 38.12 2 GLU B N 1
ATOM 1779 C CA . GLU B 1 2 ? -29.109 9.016 16.688 1 38.12 2 GLU B CA 1
ATOM 1780 C C . GLU B 1 2 ? -27.984 9.656 15.867 1 38.12 2 GLU B C 1
ATOM 1782 O O . GLU B 1 2 ? -27.703 9.219 14.75 1 38.12 2 GLU B O 1
ATOM 1787 N N . LYS B 1 3 ? -27.875 10.836 16.047 1 40.28 3 LYS B N 1
ATOM 1788 C CA . LYS B 1 3 ? -26.922 11.68 15.344 1 40.28 3 LYS B CA 1
ATOM 1789 C C . LYS B 1 3 ? -25.531 11.055 15.359 1 40.28 3 LYS B C 1
ATOM 1791 O O . LYS B 1 3 ? -24.984 10.773 16.438 1 40.28 3 LYS B O 1
ATOM 1796 N N . HIS B 1 4 ? -25.203 10.156 14.445 1 49.25 4 HIS B N 1
ATOM 1797 C CA . HIS B 1 4 ? -23.828 9.68 14.344 1 49.25 4 HIS B CA 1
ATOM 1798 C C . HIS B 1 4 ? -22.828 10.805 14.562 1 49.25 4 HIS B C 1
ATOM 1800 O O . HIS B 1 4 ? -22.75 11.742 13.758 1 49.25 4 HIS B O 1
ATOM 1806 N N . VAL B 1 5 ? -22.688 11.156 15.867 1 55.75 5 VAL B N 1
ATOM 1807 C CA . VAL B 1 5 ? -21.719 12.18 16.203 1 55.75 5 VAL B CA 1
ATOM 1808 C C . VAL B 1 5 ? -20.328 11.742 15.75 1 55.75 5 VAL B C 1
ATOM 1810 O O . VAL B 1 5 ? -19.891 10.625 16.047 1 55.75 5 VAL B O 1
ATOM 1813 N N . ALA B 1 6 ? -19.75 12.523 14.781 1 67.19 6 ALA B N 1
ATOM 1814 C CA . ALA B 1 6 ? -18.406 12.258 14.305 1 67.19 6 ALA B CA 1
ATOM 1815 C C . ALA B 1 6 ? -17.406 12.211 15.461 1 67.19 6 ALA B C 1
ATOM 1817 O O . ALA B 1 6 ? -17.562 12.922 16.453 1 67.19 6 ALA B O 1
ATOM 1818 N N . ALA B 1 7 ? -16.578 11.109 15.523 1 72.5 7 ALA B N 1
ATOM 1819 C CA . ALA B 1 7 ? -15.523 11.016 16.531 1 72.5 7 ALA B CA 1
ATOM 1820 C C . ALA B 1 7 ? -14.758 12.328 16.656 1 72.5 7 ALA B C 1
ATOM 1822 O O . ALA B 1 7 ? -14.523 13.016 15.648 1 72.5 7 ALA B O 1
ATOM 1823 N N . PRO B 1 8 ? -14.492 12.828 17.828 1 86.75 8 PRO B N 1
ATOM 1824 C CA . PRO B 1 8 ? -13.766 14.086 18.031 1 86.75 8 PRO B CA 1
ATOM 1825 C C . PRO B 1 8 ? -12.367 14.062 17.422 1 86.75 8 PRO B C 1
ATOM 1827 O O . PRO B 1 8 ? -11.758 12.992 17.297 1 86.75 8 PRO B O 1
ATOM 1830 N N . ILE B 1 9 ? -11.945 15.188 17.031 1 95.38 9 ILE B N 1
ATOM 1831 C CA . ILE B 1 9 ? -10.578 15.359 16.562 1 95.38 9 ILE B CA 1
ATOM 1832 C C . ILE B 1 9 ? -9.609 15.242 17.75 1 95.38 9 ILE B C 1
ATOM 1834 O O . ILE B 1 9 ? -9.703 16.016 18.703 1 95.38 9 ILE B O 1
ATOM 1838 N N . ARG B 1 10 ? -8.695 14.367 17.672 1 94.81 10 ARG B N 1
ATOM 1839 C CA . ARG B 1 10 ? -7.781 14.078 18.766 1 94.81 10 ARG B CA 1
ATOM 1840 C C . ARG B 1 10 ? -6.586 15.023 18.75 1 94.81 10 ARG B C 1
ATOM 1842 O O . ARG B 1 10 ? -6.16 15.469 17.688 1 94.81 10 ARG B O 1
ATOM 1849 N N . HIS B 1 11 ? -6.035 15.281 19.969 1 93.56 11 HIS B N 1
ATOM 1850 C CA . HIS B 1 11 ? -4.859 16.125 20.109 1 93.56 11 HIS B CA 1
ATOM 1851 C C . HIS B 1 11 ? -3.91 15.586 21.172 1 93.56 11 HIS B C 1
ATOM 1853 O O . HIS B 1 11 ? -2.951 16.25 21.562 1 93.56 11 HIS B O 1
ATOM 1859 N N . ASP B 1 12 ? -4.207 14.445 21.656 1 95.81 12 ASP B N 1
ATOM 1860 C CA . ASP B 1 12 ? -3.414 13.875 22.734 1 95.81 12 ASP B CA 1
ATOM 1861 C C . ASP B 1 12 ? -2.289 13 22.188 1 95.81 12 ASP B C 1
ATOM 1863 O O . ASP B 1 12 ? -2.432 12.383 21.125 1 95.81 12 ASP B O 1
ATOM 1867 N N . ARG B 1 13 ? -1.238 12.875 22.984 1 97.06 13 ARG B N 1
ATOM 1868 C CA . ARG B 1 13 ? -0.024 12.227 22.5 1 97.06 13 ARG B CA 1
ATOM 1869 C C . ARG B 1 13 ? -0.114 10.711 22.672 1 97.06 13 ARG B C 1
ATOM 1871 O O . ARG B 1 13 ? 0.756 9.977 22.188 1 97.06 13 ARG B O 1
ATOM 1878 N N . ASP B 1 14 ? -1.2 10.203 23.266 1 97.5 14 ASP B N 1
ATOM 1879 C CA . ASP B 1 14 ? -1.422 8.766 23.375 1 97.5 14 ASP B CA 1
ATOM 1880 C C . ASP B 1 14 ? -2.02 8.203 22.094 1 97.5 14 ASP B C 1
ATOM 1882 O O . ASP B 1 14 ? -2.025 6.988 21.875 1 97.5 14 ASP B O 1
ATOM 1886 N N . ALA B 1 15 ? -2.498 9.086 21.25 1 97 15 ALA B N 1
ATOM 1887 C CA . ALA B 1 15 ? -3.08 8.672 19.984 1 97 15 ALA B CA 1
ATOM 1888 C C . ALA B 1 15 ? -1.994 8.25 19 1 97 15 ALA B C 1
ATOM 1890 O O . ALA B 1 15 ? -0.822 8.586 19.172 1 97 15 ALA B O 1
ATOM 1891 N N . MET B 1 16 ? -2.41 7.512 17.984 1 97.38 16 MET B N 1
ATOM 1892 C CA . MET B 1 16 ? -1.494 7.199 16.891 1 97.38 16 MET B CA 1
ATOM 1893 C C . MET B 1 16 ? -0.885 8.469 16.312 1 97.38 16 MET B C 1
ATOM 1895 O O . MET B 1 16 ? -1.542 9.508 16.266 1 97.38 16 MET B O 1
ATOM 1899 N N . GLY B 1 17 ? 0.364 8.352 15.922 1 98.62 17 GLY B N 1
ATOM 1900 C CA . GLY B 1 17 ? 1.058 9.484 15.328 1 98.62 17 GLY B CA 1
ATOM 1901 C C . GLY B 1 17 ? 1.445 9.258 13.883 1 98.62 17 GLY B C 1
ATOM 1902 O O . GLY B 1 17 ? 1.536 8.109 13.438 1 98.62 17 GLY B O 1
ATOM 1903 N N . GLU B 1 18 ? 1.589 10.305 13.18 1 98.81 18 GLU B N 1
ATOM 1904 C CA . GLU B 1 18 ? 2.205 10.258 11.859 1 98.81 18 GLU B CA 1
ATOM 1905 C C . GLU B 1 18 ? 3.24 11.367 11.695 1 98.81 18 GLU B C 1
ATOM 1907 O O . GLU B 1 18 ? 2.975 12.523 12.023 1 98.81 18 GLU B O 1
ATOM 1912 N N . LEU B 1 19 ? 4.438 10.984 11.352 1 98.62 19 LEU B N 1
ATOM 1913 C CA . LEU B 1 19 ? 5.395 11.945 10.82 1 98.62 19 LEU B CA 1
ATOM 1914 C C . LEU B 1 19 ? 5.082 12.273 9.359 1 98.62 19 LEU B C 1
ATOM 1916 O O . LEU B 1 19 ? 4.934 11.367 8.531 1 98.62 19 LEU B O 1
ATOM 1920 N N . PHE B 1 20 ? 4.895 13.5 9.102 1 98.69 20 PHE B N 1
ATOM 1921 C CA . PHE B 1 20 ? 4.461 14.078 7.832 1 98.69 20 PHE B CA 1
ATOM 1922 C C . PHE B 1 20 ? 5.57 14.914 7.207 1 98.69 20 PHE B C 1
ATOM 1924 O O . PHE B 1 20 ? 5.918 15.977 7.73 1 98.69 20 PHE B O 1
ATOM 1931 N N . ILE B 1 21 ? 6.152 14.406 6.094 1 98.19 21 ILE B N 1
ATOM 1932 C CA . ILE B 1 21 ? 7.203 15.125 5.379 1 98.19 21 ILE B CA 1
ATOM 1933 C C . ILE B 1 21 ? 6.73 15.461 3.969 1 98.19 21 ILE B C 1
ATOM 1935 O O . ILE B 1 21 ? 6.652 14.578 3.105 1 98.19 21 ILE B O 1
ATOM 1939 N N . TRP B 1 22 ? 6.375 16.672 3.736 1 97.94 22 TRP B N 1
ATOM 1940 C CA . TRP B 1 22 ? 5.934 17.203 2.451 1 97.94 22 TRP B CA 1
ATOM 1941 C C . TRP B 1 22 ? 6.988 18.141 1.854 1 97.94 22 TRP B C 1
ATOM 1943 O O . TRP B 1 22 ? 7.246 19.219 2.391 1 97.94 22 TRP B O 1
ATOM 1953 N N . THR B 1 23 ? 7.621 17.656 0.722 1 97.75 23 THR B N 1
ATOM 1954 C CA . THR B 1 23 ? 8.836 18.344 0.298 1 97.75 23 THR B CA 1
ATOM 1955 C C . THR B 1 23 ? 8.977 18.297 -1.221 1 97.75 23 THR B C 1
ATOM 1957 O O . THR B 1 23 ? 8.195 17.641 -1.905 1 97.75 23 THR B O 1
ATOM 1960 N N . ASP B 1 24 ? 9.883 19.125 -1.69 1 97 24 ASP B N 1
ATOM 1961 C CA . ASP B 1 24 ? 10.344 19.094 -3.076 1 97 24 ASP B CA 1
ATOM 1962 C C . ASP B 1 24 ? 11.852 18.891 -3.15 1 97 24 ASP B C 1
ATOM 1964 O O . ASP B 1 24 ? 12.539 18.875 -2.125 1 97 24 ASP B O 1
ATOM 1968 N N . ILE B 1 25 ? 12.32 18.594 -4.293 1 96.5 25 ILE B N 1
ATOM 1969 C CA . ILE B 1 25 ? 13.734 18.328 -4.543 1 96.5 25 ILE B CA 1
ATOM 1970 C C . ILE B 1 25 ? 14.141 18.906 -5.891 1 96.5 25 ILE B C 1
ATOM 1972 O O . ILE B 1 25 ? 13.32 19 -6.809 1 96.5 25 ILE B O 1
ATOM 1976 N N . ASP B 1 26 ? 15.359 19.438 -5.922 1 91.75 26 ASP B N 1
ATOM 1977 C CA . ASP B 1 26 ? 15.906 19.844 -7.215 1 91.75 26 ASP B CA 1
ATOM 1978 C C . ASP B 1 26 ? 15.852 18.703 -8.219 1 91.75 26 ASP B C 1
ATOM 1980 O O . ASP B 1 26 ? 16.359 17.609 -7.945 1 91.75 26 ASP B O 1
ATOM 1984 N N . PRO B 1 27 ? 15.289 18.953 -9.359 1 91.81 27 PRO B N 1
ATOM 1985 C CA . PRO B 1 27 ? 15.141 17.891 -10.359 1 91.81 27 PRO B CA 1
ATOM 1986 C C . PRO B 1 27 ? 16.469 17.234 -10.711 1 91.81 27 PRO B C 1
ATOM 1988 O O . PRO B 1 27 ? 16.5 16.031 -11.039 1 91.81 27 PRO B O 1
ATOM 1991 N N . ALA B 1 28 ? 17.531 17.938 -10.539 1 96.19 28 ALA B N 1
ATOM 1992 C CA . ALA B 1 28 ? 18.844 17.406 -10.867 1 96.19 28 ALA B CA 1
ATOM 1993 C C . ALA B 1 28 ? 19.234 16.266 -9.93 1 96.19 28 ALA B C 1
ATOM 1995 O O . ALA B 1 28 ? 20.078 15.438 -10.266 1 96.19 28 ALA B O 1
ATOM 1996 N N . HIS B 1 29 ? 18.578 16.203 -8.766 1 97.69 29 HIS B N 1
ATOM 1997 C CA . HIS B 1 29 ? 18.969 15.219 -7.77 1 97.69 29 HIS B CA 1
ATOM 1998 C C . HIS B 1 29 ? 17.812 14.266 -7.461 1 97.69 29 HIS B C 1
ATOM 2000 O O . HIS B 1 29 ? 17.859 13.523 -6.477 1 97.69 29 HIS B O 1
ATOM 2006 N N . GLU B 1 30 ? 16.812 14.297 -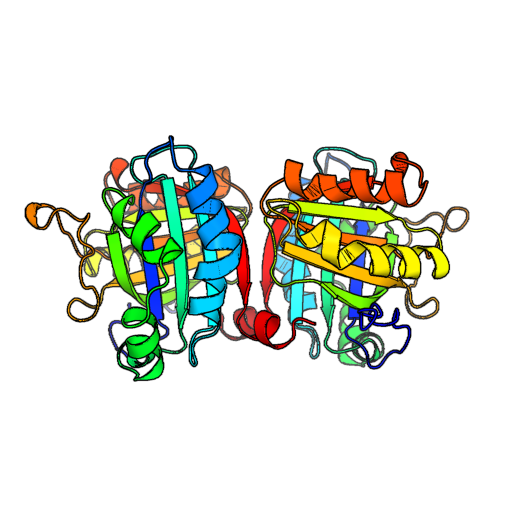8.281 1 97 30 GLU B N 1
ATOM 2007 C CA . GLU B 1 30 ? 15.586 13.562 -7.996 1 97 30 GLU B CA 1
ATOM 2008 C C . GLU B 1 30 ? 15.844 12.055 -7.965 1 97 30 GLU B C 1
ATOM 2010 O O . GLU B 1 30 ? 15.344 11.352 -7.086 1 97 30 GLU B O 1
ATOM 2015 N N . GLU B 1 31 ? 16.594 11.586 -8.922 1 96.62 31 GLU B N 1
ATOM 2016 C CA . GLU B 1 31 ? 16.891 10.156 -8.969 1 96.62 31 GLU B CA 1
ATOM 2017 C C . GLU B 1 31 ? 17.609 9.703 -7.707 1 96.62 31 GLU B C 1
ATOM 2019 O O . GLU B 1 31 ? 17.25 8.688 -7.105 1 96.62 31 GLU B O 1
ATOM 2024 N N . ASP B 1 32 ? 18.609 10.414 -7.305 1 98.19 32 ASP B N 1
ATOM 2025 C CA . ASP B 1 32 ? 19.375 10.086 -6.105 1 98.19 32 ASP B CA 1
ATOM 2026 C C . ASP B 1 32 ? 18.5 10.156 -4.859 1 98.19 32 ASP B C 1
ATOM 2028 O O . ASP B 1 32 ? 18.594 9.305 -3.975 1 98.19 32 ASP B O 1
ATOM 2032 N N . PHE B 1 33 ? 17.656 11.172 -4.816 1 98.44 33 PHE B N 1
ATOM 2033 C CA . PHE B 1 33 ? 16.719 11.367 -3.721 1 98.44 33 PHE B CA 1
ATOM 2034 C C . PHE B 1 33 ? 15.805 10.164 -3.568 1 98.44 33 PHE B C 1
ATOM 2036 O O . PHE B 1 33 ? 15.633 9.641 -2.463 1 98.44 33 PHE B O 1
ATOM 2043 N N . ASN B 1 34 ? 15.312 9.688 -4.656 1 98 34 ASN B N 1
ATOM 2044 C CA . ASN B 1 34 ? 14.406 8.547 -4.625 1 98 34 ASN B CA 1
ATOM 2045 C C . ASN B 1 34 ? 15.141 7.262 -4.258 1 98 34 ASN B C 1
ATOM 2047 O O . ASN B 1 34 ? 14.625 6.434 -3.506 1 98 34 ASN B O 1
ATOM 2051 N N . GLN B 1 35 ? 16.344 7.113 -4.703 1 97.38 35 GLN B N 1
ATOM 2052 C CA . GLN B 1 35 ? 17.141 5.945 -4.324 1 97.38 35 GLN B CA 1
ATOM 2053 C C . GLN B 1 35 ? 17.453 5.961 -2.834 1 97.38 35 GLN B C 1
ATOM 2055 O O . GLN B 1 35 ? 17.422 4.918 -2.178 1 97.38 35 GLN B O 1
ATOM 2060 N N . TRP B 1 36 ? 17.797 7.074 -2.352 1 98.19 36 TRP B N 1
ATOM 2061 C CA . TRP B 1 36 ? 18.078 7.238 -0.931 1 98.19 36 TRP B CA 1
ATOM 2062 C C . TRP B 1 36 ? 16.906 6.785 -0.076 1 98.19 36 TRP B C 1
ATOM 2064 O O . TRP B 1 36 ? 17.078 6.023 0.878 1 98.19 36 TRP B O 1
ATOM 2074 N N . TYR B 1 37 ? 15.695 7.254 -0.419 1 98.19 37 TYR B N 1
ATOM 2075 C CA . TYR B 1 37 ? 14.508 6.828 0.311 1 98.19 37 TYR B CA 1
ATOM 2076 C C . TYR B 1 37 ? 14.328 5.316 0.223 1 98.19 37 TYR B C 1
ATOM 2078 O O . TYR B 1 37 ? 14.094 4.652 1.236 1 98.19 37 TYR B O 1
ATOM 2086 N N . ASP B 1 38 ? 14.508 4.789 -0.981 1 96.88 38 ASP B N 1
ATOM 2087 C CA . ASP B 1 38 ? 14.148 3.402 -1.259 1 96.88 38 ASP B CA 1
ATOM 2088 C C . ASP B 1 38 ? 15.148 2.439 -0.623 1 96.88 38 ASP B C 1
ATOM 2090 O O . ASP B 1 38 ? 14.773 1.351 -0.182 1 96.88 38 ASP B O 1
ATOM 2094 N N . ARG B 1 39 ? 16.391 2.865 -0.508 1 96.5 39 ARG B N 1
ATOM 2095 C CA . ARG B 1 39 ? 17.438 1.912 -0.156 1 96.5 39 ARG B CA 1
ATOM 2096 C C . ARG B 1 39 ? 17.906 2.117 1.282 1 96.5 39 ARG B C 1
ATOM 2098 O O . ARG B 1 39 ? 18.531 1.231 1.869 1 96.5 39 ARG B O 1
ATOM 2105 N N . GLU B 1 40 ? 17.609 3.271 1.812 1 96.5 40 GLU B N 1
ATOM 2106 C CA . GLU B 1 40 ? 18.172 3.533 3.131 1 96.5 40 GLU B CA 1
ATOM 2107 C C . GLU B 1 40 ? 17.141 4.156 4.062 1 96.5 40 GLU B C 1
ATOM 2109 O O . GLU B 1 40 ? 16.781 3.568 5.082 1 96.5 40 GLU B O 1
ATOM 2114 N N . HIS B 1 41 ? 16.578 5.289 3.725 1 96.88 41 HIS B N 1
ATOM 2115 C CA . HIS B 1 41 ? 15.953 6.191 4.688 1 96.88 41 HIS B CA 1
ATOM 2116 C C . HIS B 1 41 ? 14.648 5.617 5.215 1 96.88 41 HIS B C 1
ATOM 2118 O O . HIS B 1 41 ? 14.367 5.699 6.41 1 96.88 41 HIS B O 1
ATOM 2124 N N . MET B 1 42 ? 13.875 5.035 4.324 1 96.81 42 MET B N 1
ATOM 2125 C CA . MET B 1 42 ? 12.586 4.508 4.758 1 96.81 42 MET B CA 1
ATOM 2126 C C . MET B 1 42 ? 12.773 3.363 5.75 1 96.81 42 MET B C 1
ATOM 2128 O O . MET B 1 42 ? 12.094 3.312 6.781 1 96.81 42 MET B O 1
ATOM 2132 N N . ALA B 1 43 ? 13.688 2.486 5.422 1 96.12 43 ALA B N 1
ATOM 2133 C CA . ALA B 1 43 ? 13.922 1.347 6.305 1 96.12 43 ALA B CA 1
ATOM 2134 C C . ALA B 1 43 ? 14.484 1.801 7.645 1 96.12 43 ALA B C 1
ATOM 2136 O O . ALA B 1 43 ? 14.141 1.244 8.695 1 96.12 43 ALA B O 1
ATOM 2137 N N . GLU B 1 44 ? 15.336 2.803 7.637 1 95.25 44 GLU B N 1
ATOM 2138 C CA . GLU B 1 44 ? 15.906 3.342 8.867 1 95.25 44 GLU B CA 1
ATOM 2139 C C . GLU B 1 44 ? 14.812 3.824 9.82 1 95.25 44 GLU B C 1
ATOM 2141 O O . GLU B 1 44 ? 14.859 3.553 11.016 1 95.25 44 GLU B O 1
ATOM 2146 N N . ARG B 1 45 ? 13.852 4.48 9.273 1 95.44 45 ARG B N 1
ATOM 2147 C CA . ARG B 1 45 ? 12.789 5.047 10.102 1 95.44 45 ARG B CA 1
ATOM 2148 C C . ARG B 1 45 ? 11.781 3.98 10.508 1 95.44 45 ARG B C 1
ATOM 2150 O O . ARG B 1 45 ? 11.438 3.854 11.688 1 95.44 45 ARG B O 1
ATOM 2157 N N . ALA B 1 46 ? 11.359 3.158 9.516 1 96.75 46 ALA B N 1
ATOM 2158 C CA . ALA B 1 46 ? 10.375 2.119 9.789 1 96.75 46 ALA B CA 1
ATOM 2159 C C . ALA B 1 46 ? 10.898 1.113 10.812 1 96.75 46 ALA B C 1
ATOM 2161 O O . ALA B 1 46 ? 10.125 0.442 11.492 1 96.75 46 ALA B O 1
ATOM 2162 N N . GLY B 1 47 ? 12.211 1.032 10.922 1 96.12 47 GLY B N 1
ATOM 2163 C CA . GLY B 1 47 ? 12.828 0.052 11.805 1 96.12 47 GLY B CA 1
ATOM 2164 C C . GLY B 1 47 ? 12.906 0.511 13.25 1 96.12 47 GLY B C 1
ATOM 2165 O O . GLY B 1 47 ? 13.25 -0.272 14.133 1 96.12 47 GLY B O 1
ATOM 2166 N N . ILE B 1 48 ? 12.586 1.768 13.477 1 96.56 48 ILE B N 1
ATOM 2167 C CA . ILE B 1 48 ? 12.625 2.293 14.836 1 96.56 48 ILE B CA 1
ATOM 2168 C C . ILE B 1 48 ? 11.461 1.715 15.641 1 96.56 48 ILE B C 1
ATOM 2170 O O . ILE B 1 48 ? 10.328 1.642 15.148 1 96.56 48 ILE B O 1
ATOM 2174 N N . ALA B 1 49 ? 11.742 1.312 16.938 1 96.81 49 ALA B N 1
ATOM 2175 C CA . ALA B 1 49 ? 10.688 0.792 17.797 1 96.81 49 ALA B CA 1
ATOM 2176 C C . ALA B 1 49 ? 9.523 1.771 17.891 1 96.81 49 ALA B C 1
ATOM 2178 O O . ALA B 1 49 ? 9.727 2.969 18.094 1 96.81 49 ALA B O 1
ATOM 2179 N N . GLY B 1 50 ? 8.289 1.287 17.688 1 97.75 50 GLY B N 1
ATOM 2180 C CA . GLY B 1 50 ? 7.098 2.111 17.766 1 97.75 50 GLY B CA 1
ATOM 2181 C C . GLY B 1 50 ? 6.566 2.531 16.406 1 97.75 50 GLY B C 1
ATOM 2182 O O . GLY B 1 50 ? 5.414 2.951 16.281 1 97.75 50 GLY B O 1
ATOM 2183 N N . PHE B 1 51 ? 7.449 2.533 15.398 1 98.19 51 PHE B N 1
ATOM 2184 C CA . PHE B 1 51 ? 6.98 2.787 14.039 1 98.19 51 PHE B CA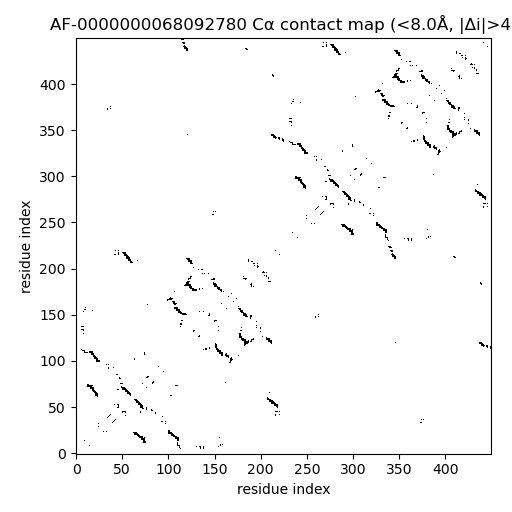 1
ATOM 2185 C C . PHE B 1 51 ? 6.215 1.583 13.5 1 98.19 51 PHE B C 1
ATOM 2187 O O . PHE B 1 51 ? 6.59 0.437 13.758 1 98.19 51 PHE B O 1
ATOM 2194 N N . ARG B 1 52 ? 5.172 1.872 12.711 1 97.62 52 ARG B N 1
ATOM 2195 C CA . ARG B 1 52 ? 4.332 0.805 12.188 1 97.62 52 ARG B CA 1
ATOM 2196 C C . ARG B 1 52 ? 4.512 0.661 10.68 1 97.62 52 ARG B C 1
ATOM 2198 O O . ARG B 1 52 ? 4.52 -0.453 10.148 1 97.62 52 ARG B O 1
ATOM 2205 N N . TRP B 1 53 ? 4.559 1.774 10.016 1 98.06 53 TRP B N 1
ATOM 2206 C CA . TRP B 1 53 ? 4.809 1.72 8.578 1 98.06 53 TRP B CA 1
ATOM 2207 C C . TRP B 1 53 ? 5.363 3.047 8.07 1 98.06 53 TRP B C 1
ATOM 2209 O O . TRP B 1 53 ? 5.309 4.059 8.773 1 98.06 53 TRP B O 1
ATOM 2219 N N . ALA B 1 54 ? 5.969 3.041 6.91 1 98.62 54 ALA B N 1
ATOM 2220 C CA . ALA B 1 54 ? 6.422 4.18 6.113 1 98.62 54 ALA B CA 1
ATOM 2221 C C . ALA B 1 54 ? 5.855 4.125 4.699 1 98.62 54 ALA B C 1
ATOM 2223 O O . ALA B 1 54 ? 5.809 3.055 4.086 1 98.62 54 ALA B O 1
ATOM 2224 N N . ARG B 1 55 ? 5.371 5.258 4.203 1 98.81 55 ARG B N 1
ATOM 2225 C CA . ARG B 1 55 ? 4.805 5.34 2.859 1 98.81 55 ARG B CA 1
ATOM 2226 C C . ARG B 1 55 ? 5.355 6.547 2.105 1 98.81 55 ARG B C 1
ATOM 2228 O O . ARG B 1 55 ? 5.508 7.625 2.68 1 98.81 55 ARG B O 1
ATOM 2235 N N . ARG B 1 56 ? 5.656 6.312 0.823 1 98.81 56 ARG B N 1
ATOM 2236 C CA . ARG B 1 56 ? 6.109 7.379 -0.063 1 98.81 56 ARG B CA 1
ATOM 2237 C C . ARG B 1 56 ? 5.078 7.66 -1.153 1 98.81 56 ARG B C 1
ATOM 2239 O O . ARG B 1 56 ? 4.516 6.73 -1.735 1 98.81 56 ARG B O 1
ATOM 2246 N N . TYR B 1 57 ? 4.863 8.922 -1.387 1 98.69 57 TYR B N 1
ATOM 2247 C CA . TYR B 1 57 ? 3.945 9.375 -2.428 1 98.69 57 TYR B CA 1
ATOM 2248 C C . TYR B 1 57 ? 4.602 10.422 -3.32 1 98.69 57 TYR B C 1
ATOM 2250 O O . TYR B 1 57 ? 5.535 11.102 -2.898 1 98.69 57 TYR B O 1
ATOM 2258 N N . ARG B 1 58 ? 4.082 10.523 -4.52 1 98.12 58 ARG B N 1
ATOM 2259 C CA . ARG B 1 58 ? 4.539 11.539 -5.461 1 98.12 58 ARG B CA 1
ATOM 2260 C C . ARG B 1 58 ? 3.361 12.188 -6.184 1 98.12 58 ARG B C 1
ATOM 2262 O O . ARG B 1 58 ? 2.379 11.516 -6.508 1 98.12 58 ARG B O 1
ATOM 2269 N N . SER B 1 59 ? 3.457 13.453 -6.309 1 97.25 59 SER B N 1
ATOM 2270 C CA . SER B 1 59 ? 2.477 14.203 -7.09 1 97.25 59 SER B CA 1
ATOM 2271 C C . SER B 1 59 ? 3.059 14.648 -8.422 1 97.25 59 SER B C 1
ATOM 2273 O O . SER B 1 59 ? 4.246 14.969 -8.516 1 97.25 59 SER B O 1
ATOM 2275 N N . GLN B 1 60 ? 2.229 14.617 -9.453 1 90.19 60 GLN B N 1
ATOM 2276 C CA . GLN B 1 60 ? 2.66 15.117 -10.75 1 90.19 60 GLN B CA 1
ATOM 2277 C C . GLN B 1 60 ? 2.529 16.641 -10.828 1 90.19 60 GLN B C 1
ATOM 2279 O O . GLN B 1 60 ? 3.146 17.281 -11.68 1 90.19 60 GLN B O 1
ATOM 2284 N N . HIS B 1 61 ? 1.722 17.047 -9.914 1 85.62 61 HIS B N 1
ATOM 2285 C CA . HIS B 1 61 ? 1.45 18.484 -9.938 1 85.62 61 HIS B CA 1
ATOM 2286 C C . HIS B 1 61 ? 1.573 19.094 -8.539 1 85.62 61 HIS B C 1
ATOM 2288 O O . HIS B 1 61 ? 1.633 18.359 -7.547 1 85.62 61 HIS B O 1
ATOM 2294 N N . GLY B 1 62 ? 1.847 20.406 -8.492 1 82.69 62 GLY B N 1
ATOM 2295 C CA . GLY B 1 62 ? 1.863 21.109 -7.223 1 82.69 62 GLY B CA 1
ATOM 2296 C C . GLY B 1 62 ? 3.256 21.516 -6.785 1 82.69 62 GLY B C 1
ATOM 2297 O O . GLY B 1 62 ? 4.242 21.203 -7.457 1 82.69 62 GLY B O 1
ATOM 2298 N N . ARG B 1 63 ? 3.322 22.25 -5.676 1 82.38 63 ARG B N 1
ATOM 2299 C CA . ARG B 1 63 ? 4.562 22.859 -5.199 1 82.38 63 ARG B CA 1
ATOM 2300 C C . ARG B 1 63 ? 5.465 21.828 -4.543 1 82.38 63 ARG B C 1
ATOM 2302 O O . ARG B 1 63 ? 6.68 21.828 -4.754 1 82.38 63 ARG B O 1
ATOM 2309 N N . ARG B 1 64 ? 5.098 21.047 -3.725 1 95.56 64 ARG B N 1
ATOM 2310 C CA . ARG B 1 64 ? 5.82 19.969 -3.061 1 95.56 64 ARG B CA 1
ATOM 2311 C C . ARG B 1 64 ? 5.383 18.609 -3.598 1 95.56 64 ARG B C 1
ATOM 2313 O O . ARG B 1 64 ? 4.359 18.062 -3.176 1 95.56 64 ARG B O 1
ATOM 2320 N N . ARG B 1 65 ? 6.277 18.062 -4.406 1 97.06 65 ARG B N 1
ATOM 2321 C CA . ARG B 1 65 ? 5.844 16.922 -5.211 1 97.06 65 ARG B CA 1
ATOM 2322 C C . ARG B 1 65 ? 5.906 15.625 -4.414 1 97.06 65 ARG B C 1
ATOM 2324 O O . ARG B 1 65 ? 5.336 14.609 -4.816 1 97.06 65 ARG B O 1
ATOM 2331 N N . TYR B 1 66 ? 6.641 15.617 -3.297 1 98.38 66 TYR B N 1
ATOM 2332 C CA . TYR B 1 66 ? 6.832 14.359 -2.588 1 98.38 66 TYR B CA 1
ATOM 2333 C C . TYR B 1 66 ? 6.246 14.43 -1.183 1 98.38 66 TYR B C 1
ATOM 2335 O O . TYR B 1 66 ? 6.352 15.453 -0.509 1 98.38 66 TYR B O 1
ATOM 2343 N N . LEU B 1 67 ? 5.637 13.383 -0.782 1 98.62 67 LEU B N 1
ATOM 2344 C CA . LEU B 1 67 ? 5.082 13.203 0.555 1 98.62 67 LEU B CA 1
ATOM 2345 C C . LEU B 1 67 ? 5.508 11.867 1.146 1 98.62 67 LEU B C 1
ATOM 2347 O O . LEU B 1 67 ? 5.367 10.82 0.503 1 98.62 67 LEU B O 1
ATOM 2351 N N . ALA B 1 68 ? 6.109 11.883 2.295 1 98.81 68 ALA B N 1
ATOM 2352 C CA . ALA B 1 68 ? 6.391 10.695 3.096 1 98.81 68 ALA B CA 1
ATOM 2353 C C . ALA B 1 68 ? 5.594 10.711 4.398 1 98.81 68 ALA B C 1
ATOM 2355 O O . ALA B 1 68 ? 5.559 11.727 5.102 1 98.81 68 ALA B O 1
ATOM 2356 N N . LEU B 1 69 ? 4.938 9.641 4.645 1 98.88 69 LEU B N 1
ATOM 2357 C CA . LEU B 1 69 ? 4.184 9.461 5.883 1 98.88 69 LEU B CA 1
ATOM 2358 C C . LEU B 1 69 ? 4.715 8.273 6.672 1 98.88 69 LEU B C 1
ATOM 2360 O O . LEU B 1 69 ? 4.949 7.199 6.102 1 98.88 69 LEU B O 1
ATOM 2364 N N . TYR B 1 70 ? 4.93 8.477 7.953 1 98.75 70 TYR B N 1
ATOM 2365 C CA . TYR B 1 70 ? 5.348 7.426 8.875 1 98.75 70 TYR B CA 1
ATOM 2366 C C . TYR B 1 70 ? 4.371 7.293 10.031 1 98.75 70 TYR B C 1
ATOM 2368 O O . TYR B 1 70 ? 4.164 8.242 10.789 1 98.75 70 TYR B O 1
ATOM 2376 N N . ARG B 1 71 ? 3.824 6.113 10.195 1 98.62 71 ARG B N 1
ATOM 2377 C CA . ARG B 1 71 ? 2.881 5.875 11.281 1 98.62 71 ARG B CA 1
ATOM 2378 C C . ARG B 1 71 ? 3.592 5.316 12.516 1 98.62 71 ARG B C 1
ATOM 2380 O O . ARG B 1 71 ? 4.434 4.426 12.398 1 98.62 71 ARG B O 1
ATOM 2387 N N . THR B 1 72 ? 3.27 5.887 13.664 1 98.56 72 THR B N 1
ATOM 2388 C CA . THR B 1 72 ? 3.764 5.375 14.938 1 98.56 72 THR B CA 1
ATOM 2389 C C . THR B 1 72 ? 2.604 4.961 15.844 1 98.56 72 THR B C 1
ATOM 2391 O O . THR B 1 72 ? 1.464 5.379 15.625 1 98.56 72 THR B O 1
ATOM 2394 N N . GLU B 1 73 ? 2.9 4.16 16.812 1 98 73 GLU B N 1
ATOM 2395 C CA . GLU B 1 73 ? 1.898 3.709 17.781 1 98 73 GLU B CA 1
ATOM 2396 C C . GLU B 1 73 ? 1.297 4.883 18.547 1 98 73 GLU B C 1
ATOM 2398 O O . GLU B 1 73 ? 0.104 4.883 18.859 1 98 73 GLU B O 1
ATOM 2403 N N . ASP B 1 74 ? 2.109 5.793 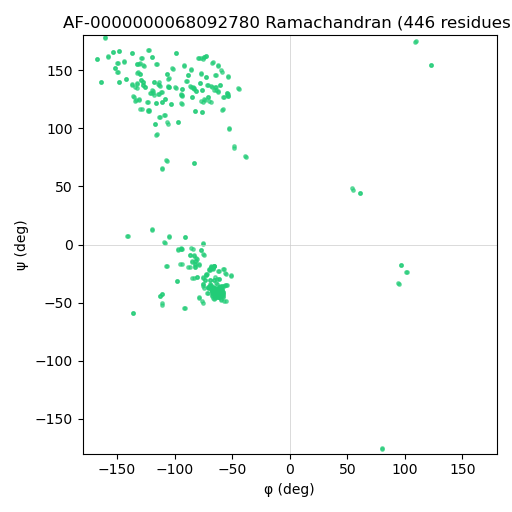18.859 1 98.38 74 ASP B N 1
ATOM 2404 C CA . ASP B 1 74 ? 1.704 7.035 19.516 1 98.38 74 ASP B CA 1
ATOM 2405 C C . ASP B 1 74 ? 2.77 8.117 19.344 1 98.38 74 ASP B C 1
ATOM 2407 O O . ASP B 1 74 ? 3.793 7.891 18.703 1 98.38 74 ASP B O 1
ATOM 2411 N N . LEU B 1 75 ? 2.512 9.344 19.859 1 98.44 75 LEU B N 1
ATOM 2412 C CA . LEU B 1 75 ? 3.43 10.445 19.625 1 98.44 75 LEU B CA 1
ATOM 2413 C C . LEU B 1 75 ? 4.617 10.383 20.578 1 98.44 75 LEU B C 1
ATOM 2415 O O . LEU B 1 75 ? 5.617 11.078 20.391 1 98.44 75 LEU B O 1
ATOM 2419 N N . HIS B 1 76 ? 4.531 9.539 21.609 1 98.19 76 HIS B N 1
ATOM 2420 C CA . HIS B 1 76 ? 5.637 9.414 22.547 1 98.19 76 HIS B CA 1
ATOM 2421 C C . HIS B 1 76 ? 6.867 8.812 21.891 1 98.19 76 HIS B C 1
ATOM 2423 O O . HIS B 1 76 ? 7.992 9.016 22.359 1 98.19 76 HIS B O 1
ATOM 2429 N N . VAL B 1 77 ? 6.672 8.148 20.812 1 98.12 77 VAL B N 1
ATOM 2430 C CA . VAL B 1 77 ? 7.766 7.559 20.047 1 98.12 77 VAL B CA 1
ATOM 2431 C C . VAL B 1 77 ? 8.766 8.641 19.656 1 98.12 77 VAL B C 1
ATOM 2433 O O . VAL B 1 77 ? 9.977 8.398 19.641 1 98.12 77 VAL B O 1
ATOM 2436 N N . PHE B 1 78 ? 8.32 9.844 19.359 1 97 78 PHE B N 1
ATOM 2437 C CA . PHE B 1 78 ? 9.156 10.93 18.875 1 97 78 PHE B CA 1
ATOM 2438 C C . PHE B 1 78 ? 9.961 11.555 20.016 1 97 78 PHE B C 1
ATOM 2440 O O . PHE B 1 78 ? 10.82 12.398 19.781 1 97 78 PHE B O 1
ATOM 2447 N N . GLY B 1 79 ? 9.758 11.141 21.203 1 95 79 GLY B N 1
ATOM 2448 C CA . GLY B 1 79 ? 10.555 11.531 22.359 1 95 79 GLY B CA 1
ATOM 2449 C C . GLY B 1 79 ? 11.438 10.414 22.875 1 95 79 GLY B C 1
ATOM 2450 O O . GLY B 1 79 ? 12.141 10.578 23.875 1 95 79 GLY B O 1
ATOM 2451 N N . SER B 1 80 ? 11.414 9.297 22.25 1 95.69 80 SER B N 1
ATOM 2452 C CA . SER B 1 80 ? 12.164 8.133 22.703 1 95.69 80 SER B CA 1
ATOM 2453 C C . SER B 1 80 ? 13.656 8.281 22.391 1 95.69 80 SER B C 1
ATOM 2455 O O . SER B 1 80 ? 14.039 9.055 21.516 1 95.69 80 SER B O 1
ATOM 2457 N N . ALA B 1 81 ? 14.484 7.523 23.094 1 94.25 81 ALA B N 1
ATOM 2458 C CA . ALA B 1 81 ? 15.93 7.5 22.875 1 94.25 81 ALA B CA 1
ATOM 2459 C C . ALA B 1 81 ? 16.25 6.945 21.484 1 94.25 81 ALA B C 1
ATOM 2461 O O . ALA B 1 81 ? 17.156 7.453 20.812 1 94.25 81 ALA B O 1
ATOM 2462 N N . ALA B 1 82 ? 15.523 5.93 21.125 1 92.62 82 ALA B N 1
ATOM 2463 C CA . ALA B 1 82 ? 15.758 5.305 19.812 1 92.62 82 ALA B CA 1
ATOM 2464 C C . ALA B 1 82 ? 15.531 6.301 18.688 1 92.62 82 ALA B C 1
ATOM 2466 O O . ALA B 1 82 ? 16.312 6.344 17.734 1 92.62 82 ALA B O 1
ATOM 2467 N N . TYR B 1 83 ? 14.492 7.059 18.766 1 93.31 83 TYR B N 1
ATOM 2468 C CA . TYR B 1 83 ? 14.203 8.055 17.734 1 93.31 83 TYR B CA 1
ATOM 2469 C C . TYR B 1 83 ? 15.281 9.133 17.719 1 93.31 83 TYR B C 1
ATOM 2471 O O . TYR B 1 83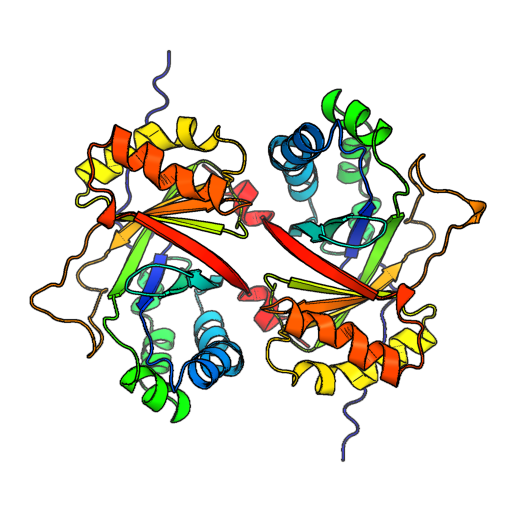 ? 15.75 9.531 16.641 1 93.31 83 TYR B O 1
ATOM 2479 N N . ARG B 1 84 ? 15.672 9.625 18.844 1 90.06 84 ARG B N 1
ATOM 2480 C CA . ARG B 1 84 ? 16.703 10.656 18.953 1 90.06 84 ARG B CA 1
ATOM 2481 C C . ARG B 1 84 ? 18.016 10.18 18.359 1 90.06 84 ARG B C 1
ATOM 2483 O O . ARG B 1 84 ? 18.688 10.938 17.656 1 90.06 84 ARG B O 1
ATOM 2490 N N . GLN B 1 85 ? 18.312 8.961 18.594 1 87.56 85 GLN B N 1
ATOM 2491 C CA . GLN B 1 85 ? 19.547 8.398 18.094 1 87.56 85 GLN B CA 1
ATOM 2492 C C . GLN B 1 85 ? 19.562 8.375 16.562 1 87.56 85 GLN B C 1
ATOM 2494 O O . GLN B 1 85 ? 20.594 8.633 15.938 1 87.56 85 GLN B O 1
ATOM 2499 N N . ALA B 1 86 ? 18.453 8.086 16.031 1 83.25 86 ALA B N 1
ATOM 2500 C CA . ALA B 1 86 ? 18.344 8.023 14.57 1 83.25 86 ALA B CA 1
ATOM 2501 C C . ALA B 1 86 ? 18.609 9.391 13.945 1 83.25 86 ALA B C 1
ATOM 2503 O O . ALA B 1 86 ? 19.188 9.484 12.859 1 83.25 86 ALA B O 1
ATOM 2504 N N . PHE B 1 87 ? 18.312 10.43 14.609 1 77.94 87 PHE B N 1
ATOM 2505 C CA . PHE B 1 87 ? 18.5 11.781 14.086 1 77.94 87 PHE B CA 1
ATOM 2506 C C . PHE B 1 87 ? 19.938 12.25 14.297 1 77.94 87 PHE B C 1
ATOM 2508 O O . PHE B 1 87 ? 20.469 13.031 13.508 1 77.94 87 PHE B O 1
ATOM 2515 N N . GLU B 1 88 ? 20.516 11.727 15.336 1 82.25 88 GLU B N 1
ATOM 2516 C CA . GLU B 1 88 ? 21.859 12.164 15.68 1 82.25 88 GLU B CA 1
ATOM 2517 C C . GLU B 1 88 ? 22.906 11.461 14.812 1 82.25 88 GLU B C 1
ATOM 2519 O O . GLU B 1 88 ? 24 11.992 14.602 1 82.25 88 GLU B O 1
ATOM 2524 N N . ARG B 1 89 ? 22.609 10.305 14.367 1 84.25 89 ARG B N 1
ATOM 2525 C CA . ARG B 1 89 ? 23.562 9.531 13.57 1 84.25 89 ARG B CA 1
ATOM 2526 C C . ARG B 1 89 ? 23.141 9.492 12.109 1 84.25 89 ARG B C 1
ATOM 2528 O O . ARG B 1 89 ? 22.812 8.43 11.578 1 84.25 89 ARG B O 1
ATOM 2535 N N . GLN B 1 90 ? 23.328 10.633 11.516 1 87.69 90 GLN B N 1
ATOM 2536 C CA . GLN B 1 90 ? 22.922 10.711 10.117 1 87.69 90 GLN B CA 1
ATOM 2537 C C . GLN B 1 90 ? 24.047 10.234 9.203 1 87.69 90 GLN B C 1
ATOM 2539 O O . GLN B 1 90 ? 25.219 10.531 9.445 1 87.69 90 GLN B O 1
ATOM 2544 N N . THR B 1 91 ? 23.703 9.445 8.227 1 94.38 91 THR B N 1
ATOM 2545 C CA . THR B 1 91 ? 24.672 9.008 7.23 1 94.38 91 THR B CA 1
ATOM 2546 C C . THR B 1 91 ? 25.031 10.148 6.285 1 94.38 91 THR B C 1
ATOM 2548 O O . THR B 1 91 ? 24.297 11.125 6.172 1 94.38 91 THR B O 1
ATOM 2551 N N . PRO B 1 92 ? 26.156 9.992 5.578 1 96.44 92 PRO B N 1
ATOM 2552 C CA . PRO B 1 92 ? 26.5 11.008 4.574 1 96.44 92 PRO B CA 1
ATOM 2553 C C . PRO B 1 92 ? 25.422 11.172 3.508 1 96.44 92 PRO B C 1
ATOM 2555 O O . PRO B 1 92 ? 25.156 12.289 3.055 1 96.44 92 PRO B O 1
ATOM 2558 N N . TRP B 1 93 ? 24.781 10.07 3.068 1 97.12 93 TRP B N 1
ATOM 2559 C CA . TRP B 1 93 ? 23.719 10.109 2.074 1 97.12 93 TRP B CA 1
ATOM 2560 C C . TRP B 1 93 ? 22.531 10.906 2.594 1 97.12 93 TRP B C 1
ATOM 2562 O O . TRP B 1 93 ? 21.938 11.711 1.867 1 97.12 93 TRP B O 1
ATOM 2572 N N . SER B 1 94 ? 22.188 10.734 3.871 1 95.56 94 SER B N 1
ATOM 2573 C CA . SER B 1 94 ? 21.094 11.461 4.488 1 95.56 94 SER B CA 1
ATOM 2574 C C . SER B 1 94 ? 21.391 12.953 4.566 1 95.56 94 SER B C 1
ATOM 2576 O O . SER B 1 94 ? 20.547 13.781 4.203 1 95.56 94 SER B O 1
ATOM 2578 N N . LEU B 1 95 ? 22.547 13.273 5 1 94.56 95 LEU B N 1
ATOM 2579 C CA . LEU B 1 95 ? 22.922 14.68 5.117 1 94.56 95 LEU B CA 1
ATOM 2580 C C . LEU B 1 95 ? 22.875 15.375 3.762 1 94.56 95 LEU B C 1
ATOM 2582 O O . LEU B 1 95 ? 22.359 16.484 3.656 1 94.56 95 LEU B O 1
ATOM 2586 N N . ALA B 1 96 ? 23.375 14.711 2.754 1 96 96 ALA B N 1
ATOM 2587 C CA . ALA B 1 96 ? 23.359 15.273 1.407 1 96 96 ALA B CA 1
ATOM 2588 C C . ALA B 1 96 ? 21.938 15.523 0.924 1 96 96 ALA B C 1
ATOM 2590 O O . ALA B 1 96 ? 21.641 16.594 0.395 1 96 96 ALA B O 1
ATOM 2591 N N . ASN B 1 97 ? 21.047 14.547 1.14 1 96.06 97 ASN B N 1
ATOM 2592 C CA . ASN B 1 97 ? 19.688 14.68 0.62 1 96.06 97 ASN B CA 1
ATOM 2593 C C . ASN B 1 97 ? 18.875 15.656 1.452 1 96.06 97 ASN B C 1
ATOM 2595 O O . ASN B 1 97 ? 18.062 16.422 0.91 1 96.06 97 ASN B O 1
ATOM 2599 N N . PHE B 1 98 ? 19.125 15.711 2.754 1 94.06 98 PHE B N 1
ATOM 2600 C CA . PHE B 1 98 ? 18.438 16.703 3.578 1 94.06 98 PHE B CA 1
ATOM 2601 C C . PHE B 1 98 ? 18.781 18.109 3.125 1 94.06 98 PHE B C 1
ATOM 2603 O O . PHE B 1 98 ? 17.906 18.984 3.053 1 94.06 98 PHE B O 1
ATOM 2610 N N . ALA B 1 99 ? 20.016 18.312 2.746 1 94.12 99 ALA B N 1
ATOM 2611 C CA . ALA B 1 99 ? 20.484 19.641 2.314 1 94.12 99 ALA B CA 1
ATOM 2612 C C . ALA B 1 99 ? 19.859 20.016 0.974 1 94.12 99 ALA B C 1
ATOM 2614 O O . ALA B 1 99 ? 19.75 21.203 0.655 1 94.12 99 ALA B O 1
ATOM 2615 N N . ARG B 1 100 ? 19.406 19.062 0.218 1 96.12 100 ARG B N 1
ATOM 2616 C CA . ARG B 1 100 ? 18.922 19.297 -1.135 1 96.12 100 ARG B CA 1
ATOM 2617 C C . ARG B 1 100 ? 17.406 19.484 -1.143 1 96.12 100 ARG B C 1
ATOM 2619 O O . ARG B 1 100 ? 16.844 19.953 -2.133 1 96.12 100 ARG B O 1
ATOM 2626 N N . MET B 1 101 ? 16.75 19.078 -0.067 1 96.19 101 MET B N 1
ATOM 2627 C CA . MET B 1 101 ? 15.297 19.219 0.042 1 96.19 101 MET B CA 1
ATOM 2628 C C . MET B 1 101 ? 14.891 20.688 0.057 1 96.19 101 MET B C 1
ATOM 2630 O O . MET B 1 101 ? 15.617 21.531 0.586 1 96.19 101 MET B O 1
ATOM 2634 N N . ARG B 1 102 ? 13.688 20.938 -0.558 1 95.38 102 ARG B N 1
ATOM 2635 C CA . ARG B 1 102 ? 13.234 22.312 -0.71 1 95.38 102 ARG B CA 1
ATOM 2636 C C . ARG B 1 102 ? 11.82 22.484 -0.168 1 95.38 102 ARG B C 1
ATOM 2638 O O . ARG B 1 102 ? 10.961 21.609 -0.363 1 95.38 102 ARG B O 1
ATOM 2645 N N . ASP B 1 103 ? 11.633 23.578 0.547 1 94.75 103 ASP B N 1
ATOM 2646 C CA . ASP B 1 103 ? 10.305 23.984 1 1 94.75 103 ASP B CA 1
ATOM 2647 C C . ASP B 1 103 ? 9.617 22.859 1.772 1 94.75 103 ASP B C 1
ATOM 2649 O O . ASP B 1 103 ? 8.477 22.5 1.479 1 94.75 103 ASP B O 1
ATOM 2653 N N . THR B 1 104 ? 10.359 22.297 2.721 1 96.62 104 THR B N 1
ATOM 2654 C CA . THR B 1 104 ? 9.883 21.094 3.395 1 96.62 104 THR B CA 1
ATOM 2655 C C . THR B 1 104 ? 8.961 21.453 4.559 1 96.62 104 THR B C 1
ATOM 2657 O O . THR B 1 104 ? 9.297 22.312 5.375 1 96.62 104 THR B O 1
ATOM 2660 N N . HIS B 1 105 ? 7.789 20.875 4.566 1 96.81 105 HIS B N 1
ATOM 2661 C CA . HIS B 1 105 ? 6.922 20.859 5.738 1 96.81 105 HIS B CA 1
ATOM 2662 C C . HIS B 1 105 ? 7.07 19.547 6.516 1 96.81 105 HIS B C 1
ATOM 2664 O O . HIS B 1 105 ? 6.613 18.5 6.062 1 96.81 105 HIS B O 1
ATOM 2670 N N . ARG B 1 106 ? 7.738 19.656 7.621 1 97.06 106 ARG B N 1
ATOM 2671 C CA . ARG B 1 106 ? 7.836 18.531 8.547 1 97.06 106 ARG B CA 1
ATOM 2672 C C . ARG B 1 106 ? 6.91 18.719 9.742 1 97.06 106 ARG B C 1
ATOM 2674 O O . ARG B 1 106 ? 7.004 19.719 10.453 1 97.06 106 ARG B O 1
ATOM 2681 N N . ARG B 1 107 ? 6.008 17.766 9.914 1 98.19 107 ARG B N 1
ATOM 2682 C CA . ARG B 1 107 ? 5.074 17.828 11.031 1 98.19 107 ARG B CA 1
ATOM 2683 C C . ARG B 1 107 ? 4.977 16.469 11.727 1 98.19 107 ARG B C 1
ATOM 2685 O O . ARG B 1 107 ? 4.98 15.43 11.07 1 98.19 107 ARG B O 1
ATOM 2692 N N . VAL B 1 108 ? 4.996 16.484 13.039 1 98.38 108 VAL B N 1
ATOM 2693 C CA . VAL B 1 108 ? 4.551 15.352 13.844 1 98.38 108 VAL B CA 1
ATOM 2694 C C . VAL B 1 108 ? 3.088 15.539 14.234 1 98.38 108 VAL B C 1
ATOM 2696 O O . VAL B 1 108 ? 2.734 16.531 14.883 1 98.38 108 VAL B O 1
ATOM 2699 N N . MET B 1 109 ? 2.277 14.555 13.844 1 98.81 109 MET B N 1
ATOM 2700 C CA . MET B 1 109 ? 0.853 14.867 13.891 1 98.81 109 MET B CA 1
ATOM 2701 C C . MET B 1 109 ? 0.07 13.75 14.57 1 98.81 109 MET B C 1
ATOM 2703 O O . MET B 1 109 ? 0.428 12.578 14.461 1 98.81 109 MET B O 1
ATOM 2707 N N . VAL B 1 110 ? -0.998 14.18 15.25 1 98.69 110 VAL B N 1
ATOM 2708 C CA . VAL B 1 110 ? -1.95 13.258 15.867 1 98.69 110 VAL B CA 1
ATOM 2709 C C . VAL B 1 110 ? -2.961 12.789 14.828 1 98.69 110 VAL B C 1
ATOM 2711 O O . VAL B 1 110 ? -3.518 13.594 14.078 1 98.69 110 VAL B O 1
ATOM 2714 N N . VAL B 1 111 ? -3.213 11.469 14.812 1 98.25 111 VAL B N 1
ATOM 2715 C CA . VAL B 1 111 ? -4.137 10.891 13.836 1 98.25 111 VAL B CA 1
ATOM 2716 C C . VAL B 1 111 ? -5.535 10.805 14.445 1 98.25 111 VAL B C 1
ATOM 2718 O O . VAL B 1 111 ? -5.707 10.273 15.547 1 98.25 111 VAL B O 1
ATOM 2721 N N . SER B 1 112 ? -6.473 11.297 13.758 1 98 112 SER B N 1
ATOM 2722 C CA . SER B 1 112 ? -7.887 11.078 14.039 1 98 112 SER B CA 1
ATOM 2723 C C . SER B 1 112 ? -8.57 10.32 12.906 1 98 112 SER B C 1
ATOM 2725 O O . SER B 1 112 ? -8.992 10.93 11.914 1 98 112 SER B O 1
ATOM 2727 N N . PRO B 1 113 ? -8.672 9.008 13.008 1 96.75 113 PRO B N 1
ATOM 2728 C CA . PRO B 1 113 ? -9.422 8.289 11.977 1 96.75 113 PRO B CA 1
ATOM 2729 C C . PRO B 1 113 ? -10.883 8.727 11.898 1 96.75 113 PRO B C 1
ATOM 2731 O O . PRO B 1 113 ? -11.531 8.914 12.93 1 96.75 113 PRO B O 1
ATOM 2734 N N . LEU B 1 114 ? -11.375 8.883 10.672 1 96.81 114 LEU B N 1
ATOM 2735 C CA . LEU B 1 114 ? -12.727 9.406 10.523 1 96.81 114 LEU B CA 1
ATOM 2736 C C . LEU B 1 114 ? -13.664 8.344 9.953 1 96.81 114 LEU B C 1
ATOM 2738 O O . LEU B 1 114 ? -14.82 8.234 10.367 1 96.81 114 LEU B O 1
ATOM 2742 N N . ALA B 1 115 ? -13.172 7.652 8.953 1 95.94 115 ALA B N 1
ATOM 2743 C CA . ALA B 1 115 ? -14.023 6.68 8.273 1 95.94 115 ALA B CA 1
ATOM 2744 C C . ALA B 1 115 ? -13.195 5.723 7.422 1 95.94 115 ALA B C 1
ATOM 2746 O O . ALA B 1 115 ? -12.203 6.129 6.805 1 95.94 115 ALA B O 1
ATOM 2747 N N . GLY B 1 116 ? -13.625 4.461 7.473 1 95.88 116 GLY B N 1
ATOM 2748 C CA . GLY B 1 116 ? -13.117 3.482 6.52 1 95.88 116 GLY B CA 1
ATOM 2749 C C . GLY B 1 116 ? -11.75 2.936 6.895 1 95.88 116 GLY B C 1
ATOM 2750 O O . GLY B 1 116 ? -11.234 3.229 7.973 1 95.88 116 GLY B O 1
ATOM 2751 N N . ALA B 1 117 ? -11.211 2.098 5.996 1 97.06 117 ALA B N 1
ATOM 2752 C CA . ALA B 1 117 ? -9.906 1.45 6.117 1 97.06 117 ALA B CA 1
ATOM 2753 C C . ALA B 1 117 ? -9.305 1.159 4.742 1 97.06 117 ALA B C 1
ATOM 2755 O O . ALA B 1 117 ? -10.039 0.98 3.766 1 97.06 117 ALA B O 1
ATOM 2756 N N . GLY B 1 118 ? -7.977 1.144 4.789 1 97.69 118 GLY B N 1
ATOM 2757 C CA . GLY B 1 118 ? -7.285 0.791 3.561 1 97.69 118 GLY B CA 1
ATOM 2758 C C . GLY B 1 118 ? -6.309 1.858 3.098 1 97.69 118 GLY B C 1
ATOM 2759 O O . GLY B 1 118 ? -6.457 3.031 3.445 1 97.69 118 GLY B O 1
ATOM 2760 N N . THR B 1 119 ? -5.328 1.422 2.367 1 98.25 119 THR B N 1
ATOM 2761 C CA . THR B 1 119 ? -4.352 2.283 1.707 1 98.25 119 THR B CA 1
ATOM 2762 C C . THR B 1 119 ? -4.535 2.246 0.192 1 98.25 119 THR B C 1
ATOM 2764 O O . THR B 1 119 ? -4.496 1.175 -0.417 1 98.25 119 THR B O 1
ATOM 2767 N N . GLY B 1 120 ? -4.746 3.395 -0.396 1 98.56 120 GLY B N 1
ATOM 2768 C CA . GLY B 1 120 ? -5.031 3.457 -1.821 1 98.56 120 GLY B CA 1
ATOM 2769 C C . GLY B 1 120 ? -3.814 3.803 -2.658 1 98.56 120 GLY B C 1
ATOM 2770 O O . GLY B 1 120 ? -2.812 4.289 -2.133 1 98.56 120 GLY B O 1
ATOM 2771 N N . ALA B 1 121 ? -3.986 3.557 -3.93 1 98.44 121 ALA B N 1
ATOM 2772 C CA . ALA B 1 121 ? -2.959 3.934 -4.898 1 98.44 121 ALA B CA 1
ATOM 2773 C C . ALA B 1 121 ? -2.855 5.449 -5.027 1 98.44 121 ALA B C 1
ATOM 2775 O O . ALA B 1 121 ? -1.859 5.969 -5.535 1 98.44 121 ALA B O 1
ATOM 2776 N N . ALA B 1 122 ? -3.912 6.109 -4.582 1 98.56 122 ALA B N 1
ATOM 2777 C CA . ALA B 1 122 ? -3.951 7.57 -4.637 1 98.56 122 ALA B CA 1
ATOM 2778 C C . ALA B 1 122 ? -4.289 8.156 -3.271 1 98.56 122 ALA B C 1
ATOM 2780 O O . ALA B 1 122 ? -4.926 7.5 -2.445 1 98.56 122 ALA B O 1
ATOM 2781 N N . LEU B 1 123 ? -3.834 9.391 -3.09 1 98.56 123 LEU B N 1
ATOM 2782 C CA . LEU B 1 123 ? -4.051 10.109 -1.839 1 98.56 123 LEU B CA 1
ATOM 2783 C C . LEU B 1 123 ? -4.477 11.547 -2.105 1 98.56 123 LEU B C 1
ATOM 2785 O O . LEU B 1 123 ? -3.871 12.234 -2.932 1 98.56 123 LEU B O 1
ATOM 2789 N N . GLY B 1 124 ? -5.586 11.938 -1.479 1 98.19 124 GLY B N 1
ATOM 2790 C CA . GLY B 1 124 ? -5.957 13.344 -1.466 1 98.19 124 GLY B CA 1
ATOM 2791 C C . GLY B 1 124 ? -5.578 14.047 -0.178 1 98.19 124 GLY B C 1
ATOM 2792 O O . GLY B 1 124 ? -5.734 13.492 0.911 1 98.19 124 GLY B O 1
ATOM 2793 N N . LEU B 1 125 ? -5.043 15.203 -0.334 1 98.06 125 LEU B N 1
ATOM 2794 C CA . LEU B 1 125 ? -4.688 16.062 0.787 1 98.06 125 LEU B CA 1
ATOM 2795 C C . LEU B 1 125 ? -5.465 17.375 0.729 1 98.06 125 LEU B C 1
ATOM 2797 O O . LEU B 1 125 ? -5.574 17.984 -0.334 1 98.06 125 LEU B O 1
ATOM 2801 N N . LEU B 1 126 ? -6.07 17.75 1.799 1 98.25 126 LEU B N 1
ATOM 2802 C CA . LEU B 1 126 ? -6.77 19.016 1.942 1 98.25 126 LEU B CA 1
ATOM 2803 C C . LEU B 1 126 ? -6.324 19.734 3.209 1 98.25 126 LEU B C 1
ATOM 2805 O O . LEU B 1 126 ? -6.539 19.25 4.32 1 98.25 126 LEU B O 1
ATOM 2809 N N . ARG B 1 127 ? -5.734 20.859 3.049 1 97.62 127 ARG B N 1
ATOM 2810 C CA . ARG B 1 127 ? -5.402 21.688 4.203 1 97.62 127 ARG B CA 1
ATOM 2811 C C . ARG B 1 127 ? -6.656 22.297 4.82 1 97.62 127 ARG B C 1
ATOM 2813 O O . ARG B 1 127 ? -7.461 22.906 4.121 1 97.62 127 ARG B O 1
ATOM 2820 N N . LEU B 1 128 ? -6.887 22.141 6.066 1 97.56 128 LEU B N 1
ATOM 2821 C CA . LEU B 1 128 ? -8.148 22.516 6.691 1 97.56 128 LEU B CA 1
ATOM 2822 C C . LEU B 1 128 ? -8.039 23.891 7.355 1 97.56 128 LEU B C 1
ATOM 2824 O O . LEU B 1 128 ? -9.055 24.562 7.566 1 97.56 128 LEU B O 1
ATOM 2828 N N . GLY B 1 129 ? -6.926 24.312 7.855 1 94.62 129 GLY B N 1
ATOM 2829 C CA . GLY B 1 129 ? -6.699 25.656 8.344 1 94.62 129 GLY B CA 1
ATOM 2830 C C . GLY B 1 129 ? -6.926 25.797 9.836 1 94.62 129 GLY B C 1
ATOM 2831 O O . GLY B 1 129 ? -6.297 26.625 10.492 1 94.62 129 GLY B O 1
ATOM 2832 N N . SER B 1 130 ? -7.934 24.984 10.406 1 94.88 130 SER B N 1
ATOM 2833 C CA . SER B 1 130 ? -8.227 25.094 11.828 1 94.88 130 SER B CA 1
ATOM 2834 C C . SER B 1 130 ? -8.812 23.781 12.367 1 94.88 130 SER B C 1
ATOM 2836 O O . SER B 1 130 ? -9.258 22.938 11.594 1 94.88 130 SER B O 1
ATOM 2838 N N . VAL B 1 131 ? -8.805 23.734 13.672 1 93.75 131 VAL B N 1
ATOM 2839 C CA . VAL B 1 131 ? -9.391 22.578 14.336 1 93.75 131 VAL B CA 1
ATOM 2840 C C . VAL B 1 131 ? -10.906 22.578 14.148 1 93.75 131 VAL B C 1
ATOM 2842 O O . VAL B 1 131 ? -11.523 21.516 14.023 1 93.75 131 VAL B O 1
ATOM 2845 N N . GLU B 1 132 ? -11.484 23.734 14.117 1 95.06 132 GLU B N 1
ATOM 2846 C CA . GLU B 1 132 ? -12.922 23.844 13.875 1 95.06 132 GLU B CA 1
ATOM 2847 C C . GLU B 1 132 ? -13.289 23.281 12.508 1 95.06 132 GLU B C 1
ATOM 2849 O O . GLU B 1 132 ? -14.266 22.531 12.375 1 95.06 132 GLU B O 1
ATOM 2854 N N . LEU B 1 133 ? -12.5 23.641 11.539 1 96.81 133 LEU B N 1
ATOM 2855 C CA . LEU B 1 133 ? -12.75 23.125 10.195 1 96.81 133 LEU B CA 1
ATOM 2856 C C . LEU B 1 133 ? -12.461 21.625 10.125 1 96.81 133 LEU B C 1
ATOM 2858 O O . LEU B 1 133 ? -13.117 20.906 9.375 1 96.81 133 LEU B O 1
ATOM 2862 N N . ALA B 1 134 ? -11.523 21.156 10.922 1 97.62 134 ALA B N 1
ATOM 2863 C CA . ALA B 1 134 ? -11.273 19.734 11.016 1 97.62 134 ALA B CA 1
ATOM 2864 C C . ALA B 1 134 ? -12.508 18.984 11.531 1 97.62 134 ALA B C 1
ATOM 2866 O O . ALA B 1 134 ? -12.859 17.922 11.031 1 97.62 134 ALA B O 1
ATOM 2867 N N . ALA B 1 135 ? -13.117 19.594 12.516 1 96.94 135 ALA B N 1
ATOM 2868 C CA . ALA B 1 135 ? -14.336 19 13.062 1 96.94 135 ALA B CA 1
ATOM 2869 C C . ALA B 1 135 ? -15.453 18.969 12.023 1 96.94 135 ALA B C 1
ATOM 2871 O O . ALA B 1 135 ? -16.219 18.016 11.945 1 96.94 135 ALA B O 1
ATOM 2872 N N . ARG B 1 136 ? -15.516 19.984 11.281 1 97.12 136 ARG B N 1
ATOM 2873 C CA . ARG B 1 136 ? -16.516 20.016 10.211 1 97.12 136 ARG B CA 1
ATOM 2874 C C . ARG B 1 136 ? -16.219 18.969 9.148 1 97.12 136 ARG B C 1
ATOM 2876 O O . ARG B 1 136 ? -17.125 18.344 8.602 1 97.12 136 ARG B O 1
ATOM 2883 N N . ALA B 1 137 ? -14.969 18.828 8.805 1 97.38 137 ALA B N 1
ATOM 2884 C CA . ALA B 1 137 ? -14.57 17.781 7.871 1 97.38 137 ALA B CA 1
ATOM 2885 C C . ALA B 1 137 ? -14.969 16.406 8.391 1 97.38 137 ALA B C 1
ATOM 2887 O O . ALA B 1 137 ? -15.438 15.555 7.629 1 97.38 137 ALA B O 1
ATOM 2888 N N . ALA B 1 138 ? -14.773 16.234 9.68 1 97.12 138 ALA B N 1
ATOM 2889 C CA . ALA B 1 138 ? -15.141 14.961 10.305 1 97.12 138 ALA B CA 1
ATOM 2890 C C . ALA B 1 138 ? -16.625 14.664 10.117 1 97.12 138 ALA B C 1
ATOM 2892 O O . ALA B 1 138 ? -17.016 13.516 9.891 1 97.12 138 ALA B O 1
ATOM 2893 N N . ALA B 1 139 ? -17.391 15.656 10.156 1 96.5 139 ALA B N 1
ATOM 2894 C CA . ALA B 1 139 ? -18.844 15.492 10.031 1 96.5 139 ALA B CA 1
ATOM 2895 C C . ALA B 1 139 ? -19.219 15.078 8.609 1 96.5 139 ALA B C 1
ATOM 2897 O O . ALA B 1 139 ? -20.297 14.5 8.391 1 96.5 139 ALA B O 1
ATOM 2898 N N . LEU B 1 140 ? -18.328 15.359 7.66 1 96.75 140 LEU B N 1
ATOM 2899 C CA . LEU B 1 140 ? -18.609 15.062 6.258 1 96.75 140 LEU B CA 1
ATOM 2900 C C . LEU B 1 140 ? -17.984 13.727 5.855 1 96.75 140 LEU B C 1
ATOM 2902 O O . LEU B 1 140 ? -18.188 13.258 4.734 1 96.75 140 LEU B O 1
ATOM 2906 N N . ALA B 1 141 ? -17.266 13.094 6.719 1 96 141 ALA B N 1
ATOM 2907 C CA . ALA B 1 141 ? -16.406 11.961 6.371 1 96 141 ALA B CA 1
ATOM 2908 C C . ALA B 1 141 ? -17.234 10.758 5.926 1 96 141 ALA B C 1
ATOM 2910 O O . ALA B 1 141 ? -16.875 10.07 4.969 1 96 141 ALA B O 1
ATOM 2911 N N . ALA B 1 142 ? -18.328 10.5 6.59 1 94.62 142 ALA B N 1
ATOM 2912 C CA . ALA B 1 142 ? -19.156 9.344 6.246 1 94.62 142 ALA B CA 1
ATOM 2913 C C . ALA B 1 142 ? -19.719 9.461 4.832 1 94.62 142 ALA B C 1
ATOM 2915 O O . ALA B 1 142 ? -19.703 8.492 4.07 1 94.62 142 ALA B O 1
ATOM 2916 N N . SER B 1 143 ? -20.188 10.641 4.512 1 95.69 143 SER B N 1
ATOM 2917 C CA . SER B 1 143 ? -20.703 10.867 3.17 1 95.69 143 SER B CA 1
ATOM 2918 C C . SER B 1 143 ? -19.594 10.805 2.127 1 95.69 143 SER B C 1
ATOM 2920 O O . SER B 1 143 ? -19.797 10.289 1.025 1 95.69 143 SER B O 1
ATOM 2922 N N . ALA B 1 144 ? -18.453 11.352 2.436 1 96.44 144 ALA B N 1
ATOM 2923 C CA . ALA B 1 144 ? -17.312 11.312 1.522 1 96.44 144 ALA B CA 1
ATOM 2924 C C . ALA B 1 144 ? -16.891 9.883 1.228 1 96.44 144 ALA B C 1
ATOM 2926 O O . ALA B 1 144 ? -16.469 9.562 0.109 1 96.44 144 ALA B O 1
ATOM 2927 N N . GLN B 1 145 ? -17 9.039 2.234 1 95.44 145 GLN B N 1
ATOM 2928 C CA . GLN B 1 145 ? -16.594 7.645 2.078 1 95.44 145 GLN B CA 1
ATOM 2929 C C . GLN B 1 145 ? -17.484 6.918 1.074 1 95.44 145 GLN B C 1
ATOM 2931 O O . GLN B 1 145 ? -17.094 5.883 0.527 1 95.44 145 GLN B O 1
ATOM 2936 N N . GLU B 1 146 ? -18.656 7.453 0.789 1 95.12 146 GLU B N 1
ATOM 2937 C CA . GLU B 1 146 ? -19.578 6.832 -0.149 1 95.12 146 GLU B CA 1
ATOM 2938 C C . GLU B 1 146 ? -19.172 7.105 -1.594 1 95.12 146 GLU B C 1
ATOM 2940 O O . GLU B 1 146 ? -19.672 6.465 -2.518 1 95.12 146 GLU B O 1
ATOM 2945 N N . ILE B 1 147 ? -18.328 8.086 -1.729 1 96.19 147 ILE B N 1
ATOM 2946 C CA . ILE B 1 147 ? -17.828 8.352 -3.07 1 96.19 147 ILE B CA 1
ATOM 2947 C C . ILE B 1 147 ? -17.047 7.137 -3.576 1 96.19 147 ILE B C 1
ATOM 2949 O O . ILE B 1 147 ? -16.188 6.602 -2.869 1 96.19 147 ILE B O 1
ATOM 2953 N N . GLU B 1 148 ? -17.375 6.707 -4.828 1 96.19 148 GLU B N 1
ATOM 2954 C CA . GLU B 1 148 ? -16.734 5.523 -5.391 1 96.19 148 GLU B CA 1
ATOM 2955 C C . GLU B 1 148 ? -15.211 5.672 -5.422 1 96.19 148 GLU B C 1
ATOM 2957 O O . GLU B 1 148 ? -14.695 6.691 -5.879 1 96.19 148 GLU B O 1
ATOM 2962 N N . GLY B 1 149 ? -14.547 4.695 -4.863 1 97.5 149 GLY B N 1
ATOM 2963 C CA . GLY B 1 149 ? -13.094 4.676 -4.883 1 97.5 149 GLY B CA 1
ATOM 2964 C C . GLY B 1 149 ? -12.469 5.227 -3.615 1 97.5 149 GLY B C 1
ATOM 2965 O O . GLY B 1 149 ? -11.273 5.043 -3.371 1 97.5 149 GLY B O 1
ATOM 2966 N N . VAL B 1 150 ? -13.242 5.977 -2.803 1 98.19 150 VAL B N 1
ATOM 2967 C CA . VAL B 1 150 ? -12.727 6.473 -1.533 1 98.19 150 VAL B CA 1
ATOM 2968 C C . VAL B 1 150 ? -12.703 5.34 -0.507 1 98.19 150 VAL B C 1
ATOM 2970 O O . VAL B 1 150 ? -13.695 4.633 -0.331 1 98.19 150 VAL B O 1
ATOM 2973 N N . LEU B 1 151 ? -11.586 5.227 0.171 1 98.06 151 LEU B N 1
ATOM 2974 C CA . LEU B 1 151 ? -11.391 4.078 1.049 1 98.06 151 LEU B CA 1
ATOM 2975 C C . LEU B 1 151 ? -11.398 4.504 2.514 1 98.06 151 LEU B C 1
ATOM 2977 O O . LEU B 1 151 ? -12.141 3.938 3.322 1 98.06 151 LEU B O 1
ATOM 2981 N N . ALA B 1 152 ? -10.633 5.469 2.822 1 97.75 152 ALA B N 1
ATOM 2982 C CA . ALA B 1 152 ? -10.453 5.859 4.219 1 97.75 152 ALA B CA 1
ATOM 2983 C C . ALA B 1 152 ? -10.164 7.352 4.34 1 97.75 152 ALA B C 1
ATOM 2985 O O . ALA B 1 152 ? -9.594 7.957 3.428 1 97.75 152 ALA B O 1
ATOM 2986 N N . LEU B 1 153 ? -10.586 7.934 5.406 1 97.88 153 LEU B N 1
ATOM 2987 C CA . LEU B 1 153 ? -10.336 9.336 5.715 1 97.88 153 LEU B CA 1
ATOM 2988 C C . LEU B 1 153 ? -9.773 9.492 7.125 1 97.88 153 LEU B C 1
ATOM 2990 O O . LEU B 1 153 ? -10.211 8.805 8.047 1 97.88 153 LEU B O 1
ATOM 2994 N N . ARG B 1 154 ? -8.852 10.406 7.258 1 97.94 154 ARG B N 1
ATOM 2995 C CA . ARG B 1 154 ? -8.359 10.781 8.578 1 97.94 154 ARG B CA 1
ATOM 2996 C C . ARG B 1 154 ? -7.918 12.242 8.609 1 97.94 154 ARG B C 1
ATOM 2998 O O . ARG B 1 154 ? -7.57 12.812 7.574 1 97.94 154 ARG B O 1
ATOM 3005 N N . VAL B 1 155 ? -7.941 12.773 9.773 1 98.5 155 VAL B N 1
ATOM 3006 C CA . VAL B 1 155 ? -7.375 14.102 10.008 1 98.5 155 VAL B CA 1
ATOM 3007 C C . VAL B 1 155 ? -6.039 13.969 10.734 1 98.5 155 VAL B C 1
ATOM 3009 O O . VAL B 1 155 ? -5.906 13.156 11.656 1 98.5 155 VAL B O 1
ATOM 3012 N N . LEU B 1 156 ? -5.094 14.688 10.312 1 98.75 156 LEU B N 1
ATOM 3013 C CA . LEU B 1 156 ? -3.811 14.828 10.992 1 98.75 156 LEU B CA 1
ATOM 3014 C C . LEU B 1 156 ? -3.676 16.203 11.617 1 98.75 156 LEU B C 1
ATOM 3016 O O . LEU B 1 156 ? -3.828 17.219 10.93 1 98.75 156 LEU B O 1
ATOM 3020 N N . THR B 1 157 ? -3.398 16.219 12.891 1 98.62 157 THR B N 1
ATOM 3021 C CA . THR B 1 157 ? -3.254 17.469 13.617 1 98.62 157 THR B CA 1
ATOM 3022 C C . THR B 1 157 ? -1.833 17.625 14.148 1 98.62 157 THR B C 1
ATOM 3024 O O . THR B 1 157 ? -1.382 16.828 14.969 1 98.62 157 THR B O 1
ATOM 3027 N N . PRO B 1 158 ? -1.139 18.719 13.75 1 98.38 158 PRO B N 1
ATOM 3028 C CA . PRO B 1 158 ? 0.251 18.875 14.188 1 98.38 158 PRO B CA 1
ATOM 3029 C C . PRO B 1 158 ? 0.373 19.125 15.688 1 98.38 158 PRO B C 1
ATOM 3031 O O . PRO B 1 158 ? -0.433 19.859 16.266 1 98.38 158 PRO B O 1
ATOM 3034 N N . ASP B 1 159 ? 1.321 18.438 16.297 1 98.06 159 ASP B N 1
ATOM 3035 C CA . ASP B 1 159 ? 1.81 18.797 17.625 1 98.06 159 ASP B CA 1
ATOM 3036 C C . ASP B 1 159 ? 2.852 19.906 17.531 1 98.06 159 ASP B C 1
ATOM 3038 O O . ASP B 1 159 ? 3.951 19.703 17.016 1 98.06 159 ASP B O 1
ATOM 3042 N N . PRO B 1 160 ? 2.537 21.062 18.078 1 96 160 PRO B N 1
ATOM 3043 C CA . PRO B 1 160 ? 3.426 22.203 17.844 1 96 160 PRO B CA 1
ATOM 3044 C C . PRO B 1 160 ? 4.82 21.984 18.438 1 96 160 PRO B C 1
ATOM 3046 O O . PRO B 1 160 ? 5.812 22.438 17.859 1 96 160 PRO B O 1
ATOM 3049 N N . GLN B 1 161 ? 4.949 21.312 19.5 1 95.81 161 GLN B N 1
ATOM 3050 C CA . GLN B 1 161 ? 6.246 21.125 20.141 1 95.81 161 GLN B CA 1
ATOM 3051 C C . GLN B 1 161 ? 7.094 20.109 19.391 1 95.81 161 GLN B C 1
ATOM 3053 O O . GLN B 1 161 ? 8.312 20.266 19.266 1 95.81 161 GLN B O 1
ATOM 3058 N N . LEU B 1 162 ? 6.453 19.125 18.875 1 96.44 162 LEU B N 1
ATOM 3059 C CA . LEU B 1 162 ? 7.188 18.047 18.234 1 96.44 162 LEU B CA 1
ATOM 3060 C C . LEU B 1 162 ? 7.441 18.359 16.766 1 96.44 162 LEU B C 1
ATOM 3062 O O . LEU B 1 162 ? 8.312 17.766 16.125 1 96.44 162 LEU B O 1
ATOM 3066 N N . SER B 1 163 ? 6.691 19.266 16.203 1 96.88 163 SER B N 1
ATOM 3067 C CA . SER B 1 163 ? 6.812 19.625 14.797 1 96.88 163 SER B CA 1
ATOM 3068 C C . SER B 1 163 ? 7.93 20.641 14.578 1 96.88 163 SER B C 1
ATOM 3070 O O . SER B 1 163 ? 7.68 21.766 14.141 1 96.88 163 SER B O 1
ATOM 3072 N N . THR B 1 164 ? 9.164 20.219 14.734 1 92.88 164 THR B N 1
ATOM 3073 C CA . THR B 1 164 ? 10.32 21.078 14.516 1 92.88 164 THR B CA 1
ATOM 3074 C C . THR B 1 164 ? 10.609 21.234 13.031 1 92.88 164 THR B C 1
ATOM 3076 O O . THR B 1 164 ? 10.523 20.266 12.266 1 92.88 164 THR B O 1
ATOM 3079 N N . PRO B 1 165 ? 10.961 22.484 12.633 1 93.38 165 PRO B N 1
ATOM 3080 C CA . PRO B 1 165 ? 11.188 22.703 11.203 1 93.38 165 PRO B CA 1
ATOM 3081 C C . PRO B 1 165 ? 12.539 22.172 10.734 1 93.38 165 PRO B C 1
ATOM 3083 O O . PRO B 1 165 ? 13.516 22.188 11.492 1 93.38 165 PRO B O 1
ATOM 3086 N N . LEU B 1 166 ? 12.578 21.703 9.492 1 90.62 166 LEU B N 1
ATOM 3087 C CA . LEU B 1 166 ? 13.844 21.5 8.797 1 90.62 166 LEU B CA 1
ATOM 3088 C C . LEU B 1 166 ? 14.391 22.812 8.258 1 90.62 166 LEU B C 1
ATOM 3090 O O . LEU B 1 166 ? 13.648 23.781 8.102 1 90.62 166 LEU B O 1
ATOM 3094 N N . PRO B 1 167 ? 15.695 22.781 7.98 1 87.56 167 PRO B N 1
ATOM 3095 C CA . PRO B 1 167 ? 16.312 24.031 7.531 1 87.56 167 PRO B CA 1
ATOM 3096 C C . PRO B 1 167 ? 15.664 24.609 6.273 1 87.56 167 PRO B C 1
ATOM 3098 O O . PRO B 1 167 ? 15.688 25.812 6.062 1 87.56 167 PRO B O 1
ATOM 3101 N N . SER B 1 168 ? 15 23.844 5.539 1 91.38 168 SER B N 1
ATOM 3102 C CA . SER B 1 168 ? 14.469 24.266 4.246 1 91.38 168 SER B CA 1
ATOM 3103 C C . SER B 1 168 ? 13.117 24.938 4.402 1 91.38 168 SER B C 1
ATOM 3105 O O . SER B 1 168 ? 12.562 25.469 3.432 1 91.38 168 SER B O 1
ATOM 3107 N N . GLU B 1 169 ? 12.539 24.891 5.57 1 92.81 169 GLU B N 1
ATOM 3108 C CA . GLU B 1 169 ? 11.25 25.562 5.77 1 92.81 169 GLU B CA 1
ATOM 3109 C C . GLU B 1 169 ? 11.445 27.047 6.078 1 92.81 169 GLU B C 1
ATOM 3111 O O . GLU B 1 169 ? 12.297 27.406 6.887 1 92.81 169 GLU B O 1
ATOM 3116 N N . ASP B 1 170 ? 10.625 27.859 5.414 1 90.38 170 ASP B N 1
ATOM 3117 C CA . ASP B 1 170 ? 10.586 29.281 5.723 1 90.38 170 ASP B CA 1
ATOM 3118 C C . ASP B 1 170 ? 9.812 29.547 7.012 1 90.38 170 ASP B C 1
ATOM 3120 O O . ASP B 1 170 ? 8.586 29.375 7.051 1 90.38 170 ASP B O 1
ATOM 3124 N N . PRO B 1 171 ? 10.477 30.016 8.016 1 89.56 171 PRO B N 1
ATOM 3125 C CA . PRO B 1 171 ? 9.805 30.219 9.297 1 89.56 171 PRO B CA 1
ATOM 3126 C C . PRO B 1 171 ? 8.664 31.234 9.211 1 89.56 171 PRO B C 1
ATOM 3128 O O . PRO B 1 171 ? 7.672 31.125 9.938 1 89.56 171 PRO B O 1
ATOM 3131 N N . ALA B 1 172 ? 8.805 32.156 8.312 1 90.44 172 ALA B N 1
ATOM 3132 C CA . ALA B 1 172 ? 7.816 33.219 8.211 1 90.44 172 ALA B CA 1
ATOM 3133 C C . ALA B 1 172 ? 6.512 32.719 7.613 1 90.44 172 ALA B C 1
ATOM 3135 O O . ALA B 1 172 ? 5.438 33.25 7.883 1 90.44 172 ALA B O 1
ATOM 3136 N N . ALA B 1 173 ? 6.594 31.719 6.883 1 88.56 173 ALA B N 1
ATOM 3137 C CA . ALA B 1 173 ? 5.422 31.188 6.191 1 88.56 173 ALA B CA 1
ATOM 3138 C C . ALA B 1 173 ? 4.918 29.906 6.855 1 88.56 173 ALA B C 1
ATOM 3140 O O . ALA B 1 173 ? 3.957 29.297 6.383 1 88.56 173 ALA B O 1
ATOM 3141 N N . ARG B 1 174 ? 5.473 29.609 7.941 1 93.19 174 ARG B N 1
ATOM 3142 C CA . ARG B 1 174 ? 5.191 28.328 8.578 1 93.19 174 ARG B CA 1
ATOM 3143 C C . ARG B 1 174 ? 3.807 28.328 9.219 1 93.19 174 ARG B C 1
ATOM 3145 O O . ARG B 1 174 ? 3.471 29.219 9.992 1 93.19 174 ARG B O 1
ATOM 3152 N N . VAL B 1 175 ? 3.055 27.359 8.812 1 92.06 175 VAL B N 1
ATOM 3153 C CA . VAL B 1 175 ? 1.731 27.156 9.391 1 92.06 175 VAL B CA 1
ATOM 3154 C C . VAL B 1 175 ? 1.586 25.719 9.867 1 92.06 175 VAL B C 1
ATOM 3156 O O . VAL B 1 175 ? 2.043 24.781 9.195 1 92.06 175 VAL B O 1
ATOM 3159 N N . LEU B 1 176 ? 0.925 25.516 11.062 1 96.06 176 LEU B N 1
ATOM 3160 C CA . LEU B 1 176 ? 0.666 24.188 11.625 1 96.06 176 LEU B CA 1
ATOM 3161 C C . LEU B 1 176 ? -0.825 23.875 11.586 1 96.06 176 LEU B C 1
ATOM 3163 O O . LEU B 1 176 ? -1.441 23.641 12.633 1 96.06 176 LEU B O 1
ATOM 3167 N N . ASP B 1 177 ? -1.336 23.766 10.336 1 95.06 177 ASP B N 1
ATOM 3168 C CA . ASP B 1 177 ? -2.752 23.484 10.133 1 95.06 177 ASP B CA 1
ATOM 3169 C C . ASP B 1 177 ? -3.008 21.984 10.102 1 95.06 177 ASP B C 1
ATOM 3171 O O . ASP B 1 177 ? -2.176 21.203 9.617 1 95.06 177 ASP B O 1
ATOM 3175 N N . PRO B 1 178 ? -4.219 21.609 10.633 1 98.06 178 PRO B N 1
ATOM 3176 C CA . PRO B 1 178 ? -4.633 20.234 10.352 1 98.06 178 PRO B CA 1
ATOM 3177 C C . PRO B 1 178 ? -4.832 19.969 8.867 1 98.06 178 PRO B C 1
ATOM 3179 O O . PRO B 1 178 ? -5.086 20.891 8.094 1 98.06 178 PRO B O 1
ATOM 3182 N N . VAL B 1 179 ? -4.68 18.719 8.523 1 98.44 179 VAL B N 1
ATOM 3183 C CA . VAL B 1 179 ? -4.934 18.328 7.141 1 98.44 179 VAL B CA 1
ATOM 3184 C C . VAL B 1 179 ? -5.859 17.125 7.109 1 98.44 179 VAL B C 1
ATOM 3186 O O . VAL B 1 179 ? -5.855 16.297 8.031 1 98.44 179 VAL B O 1
ATOM 3189 N N . LEU B 1 180 ? -6.688 17.062 6.086 1 98.56 180 LEU B N 1
ATOM 3190 C CA . LEU B 1 180 ? -7.473 15.867 5.777 1 98.56 180 LEU B CA 1
ATOM 3191 C C . LEU B 1 180 ? -6.758 15 4.746 1 98.56 180 LEU B C 1
ATOM 3193 O O . LEU B 1 180 ? -6.297 15.5 3.719 1 98.56 180 LEU B O 1
ATOM 3197 N N . ILE B 1 181 ? -6.633 13.742 5.062 1 98.75 181 ILE B N 1
ATOM 3198 C CA . ILE B 1 181 ? -6.051 12.758 4.16 1 98.75 181 ILE B CA 1
ATOM 3199 C C . ILE B 1 181 ? -7.133 11.789 3.695 1 98.75 181 ILE B C 1
ATOM 3201 O O . ILE B 1 181 ? -7.902 11.266 4.508 1 98.75 181 ILE B O 1
ATOM 3205 N N . ILE B 1 182 ? -7.184 11.586 2.402 1 98.75 182 ILE B N 1
ATOM 3206 C CA . ILE B 1 182 ? -8.148 10.664 1.805 1 98.75 182 ILE B CA 1
ATOM 3207 C C . ILE B 1 182 ? -7.41 9.594 1.001 1 98.75 182 ILE B C 1
ATOM 3209 O O . ILE B 1 182 ? -6.762 9.898 -0.005 1 98.75 182 ILE B O 1
ATOM 3213 N N . ASP B 1 183 ? -7.496 8.367 1.43 1 98.62 183 ASP B N 1
ATOM 3214 C CA . ASP B 1 183 ? -7.023 7.238 0.63 1 98.62 183 ASP B CA 1
ATOM 3215 C C . ASP B 1 183 ? -8.062 6.832 -0.413 1 98.62 183 ASP B C 1
ATOM 3217 O O . ASP B 1 183 ? -9.242 6.672 -0.092 1 98.62 183 ASP B O 1
ATOM 3221 N N . ALA B 1 184 ? -7.594 6.668 -1.625 1 98.75 184 ALA B N 1
ATOM 3222 C CA . ALA B 1 184 ? -8.508 6.328 -2.709 1 98.75 184 ALA B CA 1
ATOM 3223 C C . ALA B 1 184 ? -7.855 5.371 -3.699 1 98.75 184 ALA B C 1
ATOM 3225 O O . ALA B 1 184 ? -6.629 5.332 -3.816 1 98.75 184 ALA B O 1
ATOM 3226 N N . THR B 1 185 ? -8.656 4.625 -4.461 1 98.19 185 THR B N 1
ATOM 3227 C CA . THR B 1 185 ? -8.141 3.629 -5.395 1 98.19 185 THR B CA 1
ATOM 3228 C C . THR B 1 185 ? -7.559 4.301 -6.637 1 98.19 185 THR B C 1
ATOM 3230 O O . THR B 1 185 ? -6.723 3.715 -7.324 1 98.19 185 THR B O 1
ATOM 3233 N N . THR B 1 186 ? -8.117 5.488 -6.945 1 96.25 186 THR B N 1
ATOM 3234 C CA . THR B 1 186 ? -7.691 6.203 -8.148 1 96.25 186 THR B CA 1
ATOM 3235 C C . THR B 1 186 ? -7.527 7.691 -7.859 1 96.25 186 THR B C 1
ATOM 3237 O O . THR B 1 186 ? -8.031 8.195 -6.855 1 96.25 186 THR B O 1
ATOM 3240 N N . GLU B 1 187 ? -6.852 8.328 -8.805 1 94.56 187 GLU B N 1
ATOM 3241 C CA . GLU B 1 187 ? -6.645 9.766 -8.641 1 94.56 187 GLU B CA 1
ATOM 3242 C C . GLU B 1 187 ? -7.961 10.531 -8.742 1 94.56 187 GLU B C 1
ATOM 3244 O O . GLU B 1 187 ? -8.219 11.438 -7.945 1 94.56 187 GLU B O 1
ATOM 3249 N N . PRO B 1 188 ? -8.844 10.164 -9.633 1 94.62 188 PRO B N 1
ATOM 3250 C CA . PRO B 1 188 ? -10.133 10.867 -9.648 1 94.62 188 PRO B CA 1
ATOM 3251 C C . PRO B 1 188 ? -10.906 10.719 -8.344 1 94.62 188 PRO B C 1
ATOM 3253 O O . PRO B 1 188 ? -11.523 11.68 -7.879 1 94.62 188 PRO B O 1
ATOM 3256 N N . ALA B 1 189 ? -10.82 9.578 -7.742 1 94.75 189 ALA B N 1
ATOM 3257 C CA . ALA B 1 189 ? -11.492 9.391 -6.461 1 94.75 189 ALA B CA 1
ATOM 3258 C C . ALA B 1 189 ? -10.828 10.219 -5.363 1 94.75 189 ALA B C 1
ATOM 3260 O O . ALA B 1 189 ? -11.5 10.742 -4.48 1 94.75 189 ALA B O 1
ATOM 3261 N N . ALA B 1 190 ? -9.539 10.344 -5.438 1 94.62 190 ALA B N 1
ATOM 3262 C CA . ALA B 1 190 ? -8.805 11.141 -4.461 1 94.62 190 ALA B CA 1
ATOM 3263 C C . ALA B 1 190 ? -9.18 12.617 -4.562 1 94.62 190 ALA B C 1
ATOM 3265 O O . ALA B 1 190 ? -9.023 13.375 -3.598 1 94.62 190 ALA B O 1
ATOM 3266 N N . ALA B 1 191 ? -9.75 12.938 -5.707 1 92.5 191 ALA B N 1
ATOM 3267 C CA . ALA B 1 191 ? -10.172 14.32 -5.914 1 92.5 191 ALA B CA 1
ATOM 3268 C C . ALA B 1 191 ? -11.445 14.625 -5.141 1 92.5 191 ALA B C 1
ATOM 3270 O O . ALA B 1 191 ? -11.984 15.734 -5.223 1 92.5 191 ALA B O 1
ATOM 3271 N N . ALA B 1 192 ? -11.961 13.656 -4.406 1 94.69 192 ALA B N 1
ATOM 3272 C CA . ALA B 1 192 ? -13.008 13.922 -3.416 1 94.69 192 ALA B CA 1
ATOM 3273 C C . ALA B 1 192 ? -12.594 15.062 -2.486 1 94.69 192 ALA B C 1
ATOM 3275 O O . ALA B 1 192 ? -13.453 15.766 -1.94 1 94.69 192 ALA B O 1
ATOM 3276 N N . ALA B 1 193 ? -11.328 15.258 -2.307 1 95.56 193 ALA B N 1
ATOM 3277 C CA . ALA B 1 193 ? -10.812 16.375 -1.521 1 95.56 193 ALA B CA 1
ATOM 3278 C C . ALA B 1 193 ? -11.352 17.703 -2.043 1 95.56 193 ALA B C 1
ATOM 3280 O O . ALA B 1 193 ? -11.602 18.625 -1.263 1 95.56 193 ALA B O 1
ATOM 3281 N N . ARG B 1 194 ? -11.516 17.766 -3.34 1 95.88 194 ARG B N 1
ATOM 3282 C CA . ARG B 1 194 ? -12.055 18.984 -3.938 1 95.88 194 ARG B CA 1
ATOM 3283 C C . ARG B 1 194 ? -13.508 19.203 -3.537 1 95.88 194 ARG B C 1
ATOM 3285 O O . ARG B 1 194 ? -13.914 20.312 -3.217 1 95.88 194 ARG B O 1
ATOM 3292 N N . SER B 1 195 ? -14.273 18.156 -3.584 1 95.5 195 SER B N 1
ATOM 3293 C CA . SER B 1 195 ? -15.664 18.234 -3.16 1 95.5 195 SER B CA 1
ATOM 3294 C C . SER B 1 195 ? -15.773 18.656 -1.7 1 95.5 195 SER B C 1
ATOM 3296 O O . SER B 1 195 ? -16.625 19.484 -1.351 1 95.5 195 SER B O 1
ATOM 3298 N N . LEU B 1 196 ? -14.938 18.125 -0.863 1 97.44 196 LEU B N 1
ATOM 3299 C CA . LEU B 1 196 ? -14.945 18.469 0.553 1 97.44 196 LEU B CA 1
ATOM 3300 C C . LEU B 1 196 ? -14.508 19.922 0.755 1 97.44 196 LEU B C 1
ATOM 3302 O O . LEU B 1 196 ? -15.07 20.625 1.587 1 97.44 196 LEU B O 1
ATOM 3306 N N . ALA B 1 197 ? -13.531 20.344 -0.023 1 97.88 197 ALA B N 1
ATOM 3307 C CA . ALA B 1 197 ? -13.094 21.734 0.059 1 97.88 197 ALA B CA 1
ATOM 3308 C C . ALA B 1 197 ? -14.242 22.703 -0.262 1 97.88 197 ALA B C 1
ATOM 3310 O O . ALA B 1 197 ? -14.414 23.719 0.412 1 97.88 197 ALA B O 1
ATOM 3311 N N . GLU B 1 198 ? -14.961 22.359 -1.278 1 96.94 198 GLU B N 1
ATOM 3312 C CA . GLU B 1 198 ? -16.109 23.188 -1.66 1 96.94 198 GLU B CA 1
ATOM 3313 C C . GLU B 1 198 ? -17.141 23.234 -0.544 1 96.94 198 GLU B C 1
ATOM 3315 O O . GLU B 1 198 ? -17.641 24.312 -0.204 1 96.94 198 GLU B O 1
ATOM 3320 N N . GLN B 1 199 ? -17.438 22.125 0.034 1 96.88 199 GLN B N 1
ATOM 3321 C CA . GLN B 1 199 ? -18.438 22.047 1.1 1 96.88 199 GLN B CA 1
ATOM 3322 C C . GLN B 1 199 ? -17.969 22.812 2.34 1 96.88 199 GLN B C 1
ATOM 3324 O O . GLN B 1 199 ? -18.781 23.3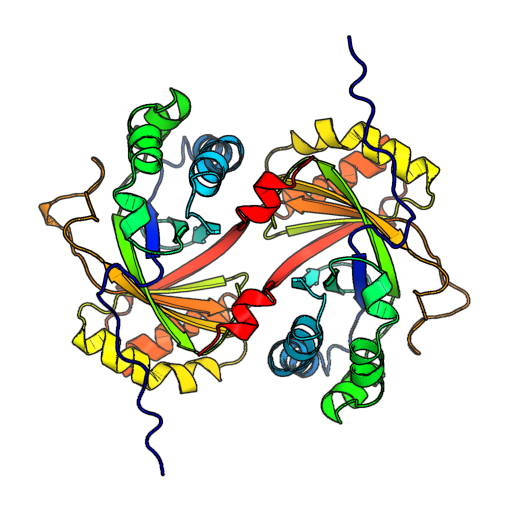59 3.074 1 96.88 199 GLN B O 1
ATOM 3329 N N . LEU B 1 200 ? -16.703 22.875 2.557 1 97.69 200 LEU B N 1
ATOM 3330 C CA . LEU B 1 200 ? -16.125 23.531 3.729 1 97.69 200 LEU B CA 1
ATOM 3331 C C . LEU B 1 200 ? -15.758 24.969 3.412 1 97.69 200 LEU B C 1
ATOM 3333 O O . LEU B 1 200 ? -15.242 25.688 4.277 1 97.69 200 LEU B O 1
ATOM 3337 N N . GLU B 1 201 ? -15.93 25.375 2.162 1 97.31 201 GLU B N 1
ATOM 3338 C CA . GLU B 1 201 ? -15.625 26.719 1.683 1 97.31 201 GLU B CA 1
ATOM 3339 C C . GLU B 1 201 ? -14.148 27.047 1.862 1 97.31 201 GLU B C 1
ATOM 3341 O O . GLU B 1 201 ? -13.805 28.109 2.381 1 97.31 201 GLU B O 1
ATOM 3346 N N . LEU B 1 202 ? -13.367 26.078 1.504 1 97.31 202 LEU B N 1
ATOM 3347 C CA . LEU B 1 202 ? -11.914 26.25 1.543 1 97.31 202 LEU B CA 1
ATOM 3348 C C . LEU B 1 202 ? -11.359 26.516 0.146 1 97.31 202 LEU B C 1
ATOM 3350 O O . LEU B 1 202 ? -11.945 26.078 -0.849 1 97.31 202 LEU B O 1
ATOM 3354 N N . PRO B 1 203 ? -10.266 27.234 0.102 1 94.06 203 PRO B N 1
ATOM 3355 C CA . PRO B 1 203 ? -9.656 27.484 -1.206 1 94.06 203 PRO B CA 1
ATOM 3356 C C . PRO B 1 203 ? -9.102 26.203 -1.852 1 94.06 203 PRO B C 1
ATOM 3358 O O . PRO B 1 203 ? -8.68 25.281 -1.147 1 94.06 203 PRO B O 1
ATOM 3361 N N . THR B 1 204 ? -8.953 26.172 -3.178 1 91.5 204 THR B N 1
ATOM 3362 C CA . THR B 1 204 ? -8.555 24.984 -3.926 1 91.5 204 THR B CA 1
ATOM 3363 C C . THR B 1 204 ? -7.035 24.844 -3.938 1 91.5 204 THR B C 1
ATOM 3365 O O . THR B 1 204 ? -6.508 23.781 -4.277 1 91.5 204 THR B O 1
ATOM 3368 N N . ASP B 1 205 ? -6.332 25.859 -3.584 1 91.56 205 ASP B N 1
ATOM 3369 C CA . ASP B 1 205 ? -4.875 25.781 -3.611 1 91.56 205 ASP B CA 1
ATOM 3370 C C . ASP B 1 205 ? -4.344 24.969 -2.436 1 91.56 205 ASP B C 1
ATOM 3372 O O . ASP B 1 205 ? -3.143 24.703 -2.348 1 91.56 205 ASP B O 1
ATOM 3376 N N . GLY B 1 206 ? -5.234 24.625 -1.514 1 93.62 206 GLY B N 1
ATOM 3377 C CA . GLY B 1 206 ? -4.859 23.766 -0.398 1 93.62 206 GLY B CA 1
ATOM 3378 C C . GLY B 1 206 ? -5.059 22.297 -0.682 1 93.62 206 GLY B C 1
ATOM 3379 O O . GLY B 1 206 ? -4.887 21.453 0.207 1 93.62 206 GLY B O 1
ATOM 3380 N N . ILE B 1 207 ? -5.406 22.031 -1.945 1 96.38 207 ILE B N 1
ATOM 3381 C CA . ILE B 1 207 ? -5.695 20.656 -2.338 1 96.38 207 ILE B CA 1
ATOM 3382 C C . ILE B 1 207 ? -4.539 20.109 -3.172 1 96.38 207 ILE B C 1
ATOM 3384 O O . ILE B 1 207 ? -4.02 20.797 -4.055 1 96.38 207 ILE B O 1
ATOM 3388 N N . GLN B 1 208 ? -4.148 18.906 -2.889 1 96.81 208 GLN B N 1
ATOM 3389 C CA . GLN B 1 208 ? -3.184 18.203 -3.734 1 96.81 208 GLN B CA 1
ATOM 3390 C C . GLN B 1 208 ? -3.432 16.703 -3.738 1 96.81 208 GLN B C 1
ATOM 3392 O O . GLN B 1 208 ? -3.824 16.125 -2.721 1 96.81 208 GLN B O 1
ATOM 3397 N N . THR B 1 209 ? -3.295 16.078 -4.902 1 97.5 209 THR B N 1
ATOM 3398 C CA . THR B 1 209 ? -3.387 14.633 -5.004 1 97.5 209 THR B CA 1
ATOM 3399 C C . THR B 1 209 ? -2.008 14.016 -5.23 1 97.5 209 THR B C 1
ATOM 3401 O O . THR B 1 209 ? -1.133 14.648 -5.828 1 97.5 209 THR B O 1
ATOM 3404 N N . PHE B 1 210 ? -1.825 12.836 -4.684 1 98.06 210 PHE B N 1
ATOM 3405 C CA . PHE B 1 210 ? -0.585 12.078 -4.793 1 98.06 210 PHE B CA 1
ATOM 3406 C C . PHE B 1 210 ? -0.86 10.656 -5.266 1 98.06 210 PHE B C 1
ATOM 3408 O O . PHE B 1 210 ? -1.992 10.18 -5.176 1 98.06 210 PHE B O 1
ATOM 3415 N N . HIS B 1 211 ? 0.21 10.055 -5.781 1 98.06 211 HIS B N 1
ATOM 3416 C CA . HIS B 1 211 ? 0.215 8.625 -6.047 1 98.06 211 HIS B CA 1
ATOM 3417 C C . HIS B 1 211 ? 1.203 7.898 -5.141 1 98.06 211 HIS B C 1
ATOM 3419 O O . HIS B 1 211 ? 2.299 8.398 -4.883 1 98.06 211 HIS B O 1
ATOM 3425 N N . LEU B 1 212 ? 0.732 6.742 -4.699 1 98.69 212 LEU B N 1
ATOM 3426 C CA . LEU B 1 212 ? 1.612 5.906 -3.889 1 98.69 212 LEU B CA 1
ATOM 3427 C C . LEU B 1 212 ? 2.799 5.41 -4.711 1 98.69 212 LEU B C 1
ATOM 3429 O O . LEU B 1 212 ? 2.633 4.992 -5.859 1 98.69 212 LEU B O 1
ATOM 3433 N N . LEU B 1 213 ? 3.971 5.539 -4.137 1 98.56 213 LEU B N 1
ATOM 3434 C CA . LEU B 1 213 ? 5.137 4.863 -4.695 1 98.56 213 LEU B CA 1
ATOM 3435 C C . LEU B 1 213 ? 5.32 3.484 -4.07 1 98.56 213 LEU B C 1
ATOM 3437 O O . LEU B 1 213 ? 5.398 2.48 -4.781 1 98.56 213 LEU B O 1
ATOM 3441 N N . TRP B 1 214 ? 5.379 3.504 -2.754 1 98.62 214 TRP B N 1
ATOM 3442 C CA . TRP B 1 214 ? 5.48 2.203 -2.098 1 98.62 214 TRP B CA 1
ATOM 3443 C C . TRP B 1 214 ? 5.23 2.328 -0.598 1 98.62 214 TRP B C 1
ATOM 3445 O O . TRP B 1 214 ? 5.188 3.438 -0.061 1 98.62 214 TRP B O 1
ATOM 3455 N N . ASP B 1 215 ? 4.895 1.246 0.039 1 98.5 215 ASP B N 1
ATOM 3456 C CA . ASP B 1 215 ? 4.566 1.074 1.451 1 98.5 215 ASP B CA 1
ATOM 3457 C C . ASP B 1 215 ? 5.512 0.074 2.115 1 98.5 215 ASP B C 1
ATOM 3459 O O . ASP B 1 215 ? 5.777 -0.996 1.563 1 98.5 215 ASP B O 1
ATOM 3463 N N . LEU B 1 216 ? 6.094 0.435 3.252 1 98.31 216 LEU B N 1
ATOM 3464 C CA . LEU B 1 216 ? 6.949 -0.458 4.023 1 98.31 216 LEU B CA 1
ATOM 3465 C C . LEU B 1 216 ? 6.418 -0.628 5.445 1 98.31 216 LEU B C 1
ATOM 3467 O O . LEU B 1 216 ? 6.395 0.328 6.223 1 98.31 216 LEU B O 1
ATOM 3471 N N . ARG B 1 217 ? 6.023 -1.834 5.77 1 97.31 217 ARG B N 1
ATOM 3472 C CA . ARG B 1 217 ? 5.574 -2.152 7.121 1 97.31 217 ARG B CA 1
ATOM 3473 C C . ARG B 1 217 ? 6.742 -2.602 7.992 1 97.31 217 ARG B C 1
ATOM 3475 O O . ARG B 1 217 ? 7.57 -3.404 7.562 1 97.31 217 ARG B O 1
ATOM 3482 N N . ALA B 1 218 ? 6.703 -2.162 9.219 1 96.94 218 ALA B N 1
ATOM 3483 C CA . ALA B 1 218 ? 7.762 -2.518 10.164 1 96.94 218 ALA B CA 1
ATOM 3484 C C . ALA B 1 218 ? 7.855 -4.031 10.336 1 96.94 218 ALA B C 1
ATOM 3486 O O . ALA B 1 218 ? 8.953 -4.594 10.359 1 96.94 218 ALA B O 1
ATOM 3487 N N . ASP B 1 219 ? 6.754 -4.676 10.391 1 92.69 219 ASP B N 1
ATOM 3488 C CA . ASP B 1 219 ? 6.734 -6.121 10.586 1 92.69 219 ASP B CA 1
ATOM 3489 C C . ASP B 1 219 ? 7.332 -6.848 9.383 1 92.69 219 ASP B C 1
ATOM 3491 O O . ASP B 1 219 ? 7.996 -7.871 9.539 1 92.69 219 ASP B O 1
ATOM 3495 N N . ASP B 1 220 ? 7.082 -6.332 8.219 1 91.5 220 ASP B N 1
ATOM 3496 C CA . ASP B 1 220 ? 7.637 -6.945 7.02 1 91.5 220 ASP B CA 1
ATOM 3497 C C . ASP B 1 220 ? 9.148 -6.738 6.945 1 91.5 220 ASP B C 1
ATOM 3499 O O . ASP B 1 220 ? 9.875 -7.613 6.473 1 91.5 220 ASP B O 1
ATOM 3503 N N . LEU B 1 221 ? 9.562 -5.59 7.371 1 92.31 221 LEU B N 1
ATOM 3504 C CA . LEU B 1 221 ? 10.984 -5.277 7.402 1 92.31 221 LEU B CA 1
ATOM 3505 C C . LEU B 1 221 ? 11.727 -6.227 8.336 1 92.31 221 LEU B C 1
ATOM 3507 O O . LEU B 1 221 ? 12.805 -6.723 7.992 1 92.31 221 LEU B O 1
ATOM 3511 N N . ARG B 1 222 ? 11.148 -6.547 9.43 1 89.56 222 ARG B N 1
ATOM 3512 C CA . ARG B 1 222 ? 11.766 -7.43 10.414 1 89.56 222 ARG B CA 1
ATOM 3513 C C . ARG B 1 222 ? 11.781 -8.875 9.914 1 89.56 222 ARG B C 1
ATOM 3515 O O . ARG B 1 222 ? 12.68 -9.648 10.273 1 89.56 222 ARG B O 1
ATOM 3522 N N . ALA B 1 223 ? 10.836 -9.203 9.039 1 85.12 223 ALA B N 1
ATOM 3523 C CA . ALA B 1 223 ? 10.688 -10.578 8.578 1 85.12 223 ALA B CA 1
ATOM 3524 C C . ALA B 1 223 ? 11.445 -10.797 7.2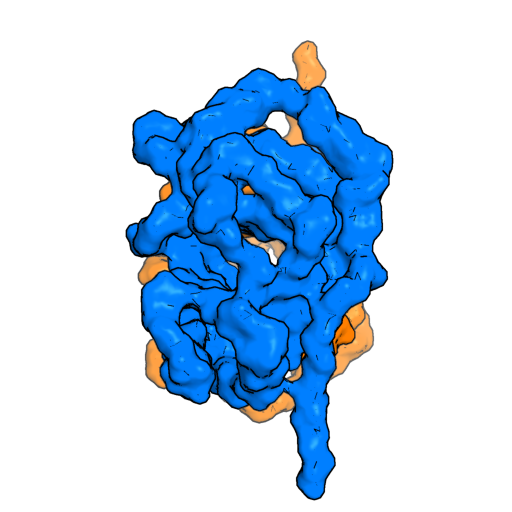7 1 85.12 223 ALA B C 1
ATOM 3526 O O . ALA B 1 223 ? 11.492 -11.914 6.754 1 85.12 223 ALA B O 1
ATOM 3527 N N . ALA B 1 224 ? 12.008 -9.75 6.762 1 81.94 224 ALA B N 1
ATOM 3528 C CA . ALA B 1 224 ? 12.656 -9.852 5.457 1 81.94 224 ALA B CA 1
ATOM 3529 C C . ALA B 1 224 ? 13.844 -10.805 5.5 1 81.94 224 ALA B C 1
ATOM 3531 O O . ALA B 1 224 ? 14.602 -10.82 6.473 1 81.94 224 ALA B O 1
ATOM 3532 N N . PRO B 1 225 ? 13.953 -11.672 4.504 1 76.25 225 PRO B N 1
ATOM 3533 C CA . PRO B 1 225 ? 15.086 -12.602 4.473 1 76.25 225 PRO B CA 1
ATOM 3534 C C . PRO B 1 225 ? 16.422 -11.891 4.273 1 76.25 225 PRO B C 1
ATOM 3536 O O . PRO B 1 225 ? 16.469 -10.789 3.723 1 76.25 225 PRO B O 1
#

Organism: Bordetella pertussis (strain Tohama I / ATCC BAA-589 / NCTC 13251) (NCBI:txid257313)

Foldseek 3Di:
DPQPQFDADDDDQQAKKKKKKFWAFDPVCVVLLVCCCVPPDQLLVLQQPFWFKKWWKAFPDADGGIMIMIIGSGNCSLVDPSNVVSVVDDDPSRVVSLVRIAQIFIFIWGKAWQDADDAAQKKKKAFQQDSVSVSVLSSCQVVLCPQPFWGTKIKIFGDPVSRDDRPRHDPVPDDRTIMMMIGGHDQVSNCSSVVSCVVSVHDCSRMGMIGIPDMGTNVCSVVPD/DPQPQFDADDDDQQAKKKKKKFWAFDPVCVVLLVCCCVPPDQLLVLQQPFWFKKWWKAFPDADGGIMIMIIGSGNCSLVDPSNVVSVVDDDPSRVVSLVRIAQIFIFIWGKAWQDADDAAQKKKKAFQQDSVSVSVLSSCQVVLCPQPFWGTKIKIFGDPVSRDDRPNHDPVPDDRTIMMMIGGHDQVSNCSSVVSCVVSVHDCSRMGMIGIPDMGTNVCSVVPD

Solvent-accessible surface area (backbone atoms only — not comparable to full-atom values): 22620 Å² total; per-residue (Å²): 126,81,70,81,68,54,73,73,77,49,82,53,56,77,35,36,16,30,42,38,39,36,22,27,59,52,76,92,46,42,69,59,48,51,47,44,41,75,74,43,52,44,58,60,54,19,66,38,84,52,33,50,26,28,35,37,30,40,27,95,59,76,85,50,28,33,38,37,43,31,36,25,63,24,44,60,43,78,72,32,68,70,48,50,48,58,68,71,62,64,49,73,70,52,54,54,47,60,71,49,39,35,63,32,48,43,34,32,20,18,49,23,78,54,25,50,47,46,48,30,30,6,32,11,33,28,60,43,72,32,70,68,46,44,49,53,49,38,64,44,29,64,66,52,46,66,40,74,48,32,35,20,36,29,36,37,31,51,37,77,85,70,30,58,76,47,90,44,34,56,76,90,74,63,76,81,47,27,31,40,41,30,23,2,39,34,62,76,30,12,47,50,39,55,58,52,27,59,77,69,70,46,71,72,87,44,50,51,57,32,32,43,26,35,39,35,42,25,69,47,57,71,66,36,110,126,81,72,83,70,52,73,72,78,50,81,52,57,78,36,37,18,31,42,37,39,38,23,25,60,52,76,92,46,40,69,60,48,52,47,44,40,75,74,44,52,44,60,59,53,20,64,38,83,53,33,48,26,29,35,39,31,40,28,96,57,75,86,50,28,32,38,38,42,31,36,26,63,23,44,59,43,77,72,33,67,70,49,51,49,58,67,71,62,64,48,73,68,52,53,54,46,60,72,48,39,36,63,33,48,43,34,30,19,19,48,23,77,53,25,50,47,47,47,29,30,7,32,10,34,28,60,46,72,33,69,68,47,44,49,53,50,38,65,45,30,66,64,52,47,67,41,74,48,32,35,20,36,31,36,37,31,50,37,77,84,69,30,59,76,48,90,44,34,57,75,88,73,62,74,80,48,26,30,39,40,30,21,2,40,35,61,76,31,13,46,49,40,54,59,51,27,58,76,68,71,46,70,72,87,43,51,50,56,30,32,43,27,35,39,34,42,24,69,47,57,73,65,37,107